Protein AF-0000000077106494 (afdb_homodimer)

Sequence (512 aa):
MQDRIKPLLGVKNFRDFGGYETVCGRRVKTGKLYRTAALNKAQAADLDFLNKLDIGFQVDLRRQSERVEDPNLWGPHEVHTFNDLNAYKASHLEFMDKGNLTGDEAHNFMLAYYKVAPWVEAHVDLYTRWFQRLAETEGAGLINCAAGKDRTGLGCAVTLSLLGVPEKTIFEDYVLTNETINIEEILPLAREKWESRLGLVIEDEALYPFIAVRTEYLQCAWDEIKSKHGSILAYANDVLKVDDQKIERLKSKLLDMQDRIKPLLGVKNFRDFGGYETVCGRRVKTGKLYRTAALNKAQAADLDFLNKLDIGFQVDLRRQSERVEDPNLWGPHEVHTFNDLNAYKASHLEFMDKGNLTGDEAHNFMLAYYKVAPWVEAHVDLYTRWFQRLAETEGAGLINCAAGKDRTGLGCAVTLSLLGVPEKTIFEDYVLTNETINIEEILPLAREKWESRLGLVIEDEALYPFIAVRTEYLQCAWDEIKSKHGSILAYANDVLKVDDQKIERLKSKLLD

Solvent-accessible surface area (backbone atoms only — not comparable to full-atom values): 26774 Å² total; per-residue (Å²): 125,76,86,23,59,50,88,40,85,42,32,45,40,32,28,41,78,34,61,48,59,25,78,84,71,32,31,33,39,69,79,41,36,34,36,18,20,43,34,49,50,52,37,73,70,34,51,57,53,55,68,71,48,62,47,46,32,30,34,44,68,38,51,37,66,52,38,47,74,48,33,47,48,67,72,44,40,27,36,34,42,50,83,45,79,84,65,69,76,60,66,63,57,59,54,60,64,67,57,90,64,42,37,64,55,34,42,51,47,49,38,54,45,30,54,48,48,79,67,36,66,64,49,33,53,47,52,25,50,45,54,52,46,56,55,70,46,89,47,12,39,34,37,20,18,67,70,28,44,68,74,29,34,51,54,52,40,54,51,41,47,72,62,36,33,46,67,69,57,43,52,52,57,52,47,46,47,51,71,50,58,43,56,82,69,43,49,63,55,51,44,52,52,49,23,66,72,65,72,46,91,73,53,66,59,30,45,42,53,76,70,47,71,54,72,65,36,58,46,37,28,52,50,44,42,29,71,76,47,67,30,70,66,45,38,35,32,74,66,35,67,43,46,71,67,51,48,51,46,38,40,65,72,41,38,93,126,76,87,24,59,51,87,41,86,41,32,45,43,33,28,41,78,33,60,49,60,26,77,85,70,34,31,32,39,68,78,40,36,36,36,18,21,42,36,48,50,53,38,73,70,36,50,57,55,55,69,72,46,64,46,46,31,29,35,44,66,37,52,38,66,52,38,48,75,47,33,46,48,68,74,44,42,27,37,33,42,49,82,47,74,88,53,78,71,61,63,63,58,60,55,59,64,67,55,88,64,41,37,66,54,34,41,51,49,48,39,55,44,31,54,47,48,78,68,35,66,65,48,32,52,46,52,24,47,46,55,53,46,57,55,70,45,88,47,11,40,34,39,22,18,68,70,28,43,68,74,28,36,52,54,52,39,52,52,40,47,72,61,37,32,46,66,70,58,43,53,53,58,52,47,46,49,52,71,50,57,44,58,83,68,44,49,62,55,51,44,53,52,48,24,67,73,64,72,47,91,72,53,65,61,30,45,42,53,76,69,48,69,53,72,66,35,58,48,36,28,50,50,45,42,30,71,75,47,66,30,70,65,44,38,35,32,75,68,36,67,45,45,72,68,52,47,52,46,36,42,66,71,40,37,92

pLDDT: mean 90.23, std 11.61, range [37.69, 98.81]

Nearest PDB structures (foldseek):
  8dhi-assembly2_B  TM=7.973E-01  e=4.554E-18  Clostridioides difficile 6050
  8dhj-assembly1_A  TM=8.216E-01  e=2.653E-17  Clostridioides difficile 6050
  8dhi-assembly1_A  TM=8.122E-01  e=4.245E-17  Clostridioides difficile 6050
  2oz5-assembly2_B  TM=8.212E-01  e=4.398E-15  Mycobacterium tuberculosis H37Rv
  1ywf-assembly1_A  TM=7.944E-01  e=4.947E-15  Mycobacterium tuberculosis

Foldseek 3Di:
DPQFDDDFDFWFPWGWPWQFAFPVGWGFDTLAEIFTAAQLRGDPVNQVVVVPRQAAEEEELEEPVLCVVRPHPDTHPYYDFDYDVPHDDPVVLVVPLVDDFALVNLLVVLLVCLLCLLQPPRLLVRLLVQLVCSLVDQGHYYYYYHLRARSVLLSQLLLCVLLRGDNVVSLVSRQCSCVGQVCVVCQVVVQVVSCVVNVDHDDSSRCVPVNHDDSSSNVSNQVSQCVVQVHSQRCCCVRSVQDPVSSVSNNVNGID/DVQFDDDFDFWFPWGWPWQFAFPVGWGFDTLAEIFTAAQLRGDPVNQVVVVPRQAAEEEELEEPVLCVVRPHPDTHPYYDFDYDVPHDDPVVLVVCLVDDFALVNLLVVLLVCLLCLLQPPRLLVSLLVQLVCSLVDQGHYYYYYHLRARSVLLSQLLLCVLLRGDNVVSLVSRQCSCVGQVCVVVQVVVQVVSCVVNVDHDDSSRCVSVNHDDSSSNVSNQVSQCVVQVHSLRCCCVRSVQDPVSSVSNNVNGID

Secondary structure (DSSP, 8-state):
-GGGB---SS--S-EE----B-TTS-BBPTTSEEEES--TT--HHHHHHHHHS-EEEEEE---HHHHHHS--S---SEEE----TTT---HHHHHHTTS---HHHHHHHHHHHHHHGGG-HHHHHHHHHHHHHHHH-SSEEEEE-SSSSHHHHHHHHHHHHHTT--HHHHHHHHHTHHHHTTHHHHHHHHHHHHHHHHTS---HHHHHHHHS--HHHHHHHHHHHHHHHSSHHHHHHHTT---HHHHHHHHHHHB-/-GGGB---SS--S-EE----B-TTS-BBPTTSEEEES--TT--HHHHHHHHHS-EEEEEE---HHHHHHS--S---SEEE----TTS---HHHHHHTTS---HHHHHHHHHHHHHHGGG-HHHHHHHHHHHHHHHH-SSEEEEE-SSSSHHHHHHHHHHHHHTT--HHHHHHHHHTHHHHTTHHHHHHHHHHHHHHHHTS---HHHHHHHHS--HHHHHHHHHHHHHHHSSHHHHHHHTT---HHHHHHHHHHHB-

Organism: Hirschia baltica (strain ATCC 49814 / DSM 5838 / IFAM 1418) (NCBI:txid582402)

Structure (mmCIF, N/CA/C/O backbone):
data_AF-0000000077106494-model_v1
#
loop_
_entity.id
_entity.type
_entity.pdbx_description
1 polymer 'Protein tyrosine/serine phosphatase'
#
loop_
_atom_site.group_PDB
_atom_site.id
_atom_site.type_symbol
_atom_site.label_atom_id
_atom_site.label_alt_id
_atom_site.label_comp_id
_atom_site.label_asym_id
_atom_site.label_entity_id
_atom_site.label_seq_id
_atom_site.pdbx_PDB_ins_code
_atom_site.Cartn_x
_atom_site.Cartn_y
_atom_site.Cartn_z
_atom_site.occupancy
_atom_site.B_iso_or_equiv
_atom_site.auth_seq_id
_atom_site.auth_comp_id
_atom_site.auth_asym_id
_atom_site.auth_atom_id
_atom_site.pdbx_PDB_model_num
ATOM 1 N N . MET A 1 1 ? 11.055 29.453 0.542 1 37.69 1 MET A N 1
ATOM 2 C CA . MET A 1 1 ? 9.797 28.781 0.842 1 37.69 1 MET A CA 1
ATOM 3 C C . MET A 1 1 ? 9.133 28.281 -0.434 1 37.69 1 MET A C 1
ATOM 5 O O . MET A 1 1 ? 8.195 27.469 -0.377 1 37.69 1 MET A O 1
ATOM 9 N N . GLN A 1 2 ? 9.367 28.953 -1.541 1 45.66 2 GLN A N 1
ATOM 10 C CA . GLN A 1 2 ? 8.625 28.969 -2.795 1 45.66 2 GLN A CA 1
ATOM 11 C C . GLN A 1 2 ? 8.711 27.625 -3.51 1 45.66 2 GLN A C 1
ATOM 13 O O . GLN A 1 2 ? 7.734 27.172 -4.113 1 45.66 2 GLN A O 1
ATOM 18 N N . ASP A 1 3 ? 9.938 26.891 -3.258 1 59.41 3 ASP A N 1
ATOM 19 C CA . ASP A 1 3 ? 10.188 25.75 -4.129 1 59.41 3 ASP A CA 1
ATOM 20 C C . ASP A 1 3 ? 9.664 24.453 -3.506 1 59.41 3 ASP A C 1
ATOM 22 O O . ASP A 1 3 ? 10.031 23.359 -3.939 1 59.41 3 ASP A O 1
ATOM 26 N N . ARG A 1 4 ? 8.789 24.781 -2.59 1 74.25 4 ARG A N 1
ATOM 27 C CA . ARG A 1 4 ? 8.375 23.609 -1.835 1 74.25 4 ARG A CA 1
ATOM 28 C C . ARG A 1 4 ? 7.105 23 -2.418 1 74.25 4 ARG A C 1
ATOM 30 O O . ARG A 1 4 ? 6.922 21.781 -2.393 1 74.25 4 ARG A O 1
ATOM 37 N N . ILE A 1 5 ? 6.355 23.953 -2.947 1 71.44 5 ILE A N 1
ATOM 38 C CA . ILE A 1 5 ? 5.078 23.516 -3.51 1 71.44 5 ILE A CA 1
ATOM 39 C C . ILE A 1 5 ? 5.281 23.047 -4.945 1 71.44 5 ILE A C 1
ATOM 41 O O . ILE A 1 5 ? 5.816 23.781 -5.781 1 71.44 5 ILE A O 1
ATOM 45 N N . LYS A 1 6 ? 5.094 21.812 -5.188 1 70.19 6 LYS A N 1
ATOM 46 C CA . LYS A 1 6 ? 5.18 21.25 -6.535 1 70.19 6 LYS A CA 1
ATOM 47 C C . LYS A 1 6 ? 3.795 21.062 -7.145 1 70.19 6 LYS A C 1
ATOM 49 O O . LYS A 1 6 ? 2.939 20.391 -6.562 1 70.19 6 LYS A O 1
ATOM 54 N N . PRO A 1 7 ? 3.607 21.875 -8.086 1 67.81 7 PRO A N 1
ATOM 55 C CA . PRO A 1 7 ? 2.203 21.812 -8.492 1 67.81 7 PRO A CA 1
ATOM 56 C C . PRO A 1 7 ? 1.912 20.609 -9.398 1 67.81 7 PRO A C 1
ATOM 58 O O . PRO A 1 7 ? 2.381 20.562 -10.539 1 67.81 7 PRO A O 1
ATOM 61 N N . LEU A 1 8 ? 1.347 19.688 -8.773 1 81.81 8 LEU A N 1
ATOM 62 C CA . LEU A 1 8 ? 0.761 18.594 -9.539 1 81.81 8 LEU A CA 1
ATOM 63 C C . LEU A 1 8 ? -0.594 19 -10.117 1 81.81 8 LEU A C 1
ATOM 65 O O . LEU A 1 8 ? -1.257 19.891 -9.578 1 81.81 8 LEU A O 1
ATOM 69 N N . LEU A 1 9 ? -0.955 18.484 -11.164 1 84.56 9 LEU A N 1
ATOM 70 C CA . LEU A 1 9 ? -2.164 18.875 -11.883 1 84.56 9 LEU A CA 1
ATOM 71 C C . LEU A 1 9 ? -3.41 18.359 -11.164 1 84.56 9 LEU A C 1
ATOM 73 O O . LEU A 1 9 ? -4.355 19.125 -10.938 1 84.56 9 LEU A O 1
ATOM 77 N N . GLY A 1 10 ? -3.373 17.141 -10.766 1 87.75 10 GLY A N 1
ATOM 78 C CA . GLY A 1 10 ? -4.555 16.531 -10.18 1 87.75 10 GLY A CA 1
ATOM 79 C C . GLY A 1 10 ? -4.422 16.281 -8.688 1 87.75 10 GLY A C 1
ATOM 80 O O . GLY A 1 10 ? -5.375 15.844 -8.039 1 87.75 10 GLY A O 1
ATOM 81 N N . VAL A 1 11 ? -3.314 16.578 -8.133 1 89.44 11 VAL A N 1
ATOM 82 C CA . VAL A 1 11 ? -3.039 16.281 -6.734 1 89.44 11 VAL A CA 1
ATOM 83 C C . VAL A 1 11 ? -2.855 17.594 -5.961 1 89.44 11 VAL A C 1
ATOM 85 O O . VAL A 1 11 ? -2.076 18.453 -6.367 1 89.44 11 VAL A O 1
ATOM 88 N N . LYS A 1 12 ? -3.539 17.656 -4.855 1 87.75 12 LYS A N 1
ATOM 89 C CA . LYS A 1 12 ? -3.502 18.891 -4.078 1 87.75 12 LYS A CA 1
ATOM 90 C C . LYS A 1 12 ? -2.496 18.781 -2.936 1 87.75 12 LYS A C 1
ATOM 92 O O . LYS A 1 12 ? -2.18 17.688 -2.475 1 87.75 12 LYS A O 1
ATOM 97 N N . ASN A 1 13 ? -1.966 19.922 -2.559 1 90.56 13 ASN A N 1
ATOM 98 C CA . ASN A 1 13 ? -1.163 20.125 -1.356 1 90.56 13 ASN A CA 1
ATOM 99 C C . ASN A 1 13 ? 0.076 19.234 -1.354 1 90.56 13 ASN A C 1
ATOM 101 O O . ASN A 1 13 ? 0.477 18.719 -0.308 1 90.56 13 ASN A O 1
ATOM 105 N N . PHE A 1 14 ? 0.558 18.938 -2.539 1 93.94 14 PHE A N 1
ATOM 106 C CA . PHE A 1 14 ? 1.83 18.219 -2.602 1 93.94 14 PHE A CA 1
ATOM 107 C C . PHE A 1 14 ? 2.996 19.172 -2.393 1 93.94 14 PHE A C 1
ATOM 109 O O . PHE A 1 14 ? 3.148 20.156 -3.137 1 93.94 14 PHE A O 1
ATOM 116 N N . ARG A 1 15 ? 3.861 18.844 -1.406 1 93.62 15 ARG A N 1
ATOM 117 C CA . ARG A 1 15 ? 5.016 19.719 -1.242 1 93.62 15 ARG A CA 1
ATOM 118 C C . ARG A 1 15 ? 6.113 19.031 -0.432 1 93.62 15 ARG A C 1
ATOM 120 O O . ARG A 1 15 ? 5.852 18.062 0.274 1 93.62 15 ARG A O 1
ATOM 127 N N . ASP A 1 16 ? 7.301 19.531 -0.672 1 95.75 16 ASP A N 1
ATOM 128 C CA . ASP A 1 16 ? 8.469 19.234 0.149 1 95.75 16 ASP A CA 1
ATOM 129 C C . ASP A 1 16 ? 8.5 20.094 1.405 1 95.75 16 ASP A C 1
ATOM 131 O O . ASP A 1 16 ? 8.586 21.328 1.317 1 95.75 16 ASP A O 1
ATOM 135 N N . PHE A 1 17 ? 8.43 19.438 2.607 1 96.25 17 PHE A N 1
ATOM 136 C CA . PHE A 1 17 ? 8.406 20.266 3.799 1 96.25 17 PHE A CA 1
ATOM 137 C C . PHE A 1 17 ? 9.75 20.219 4.52 1 96.25 17 PHE A C 1
ATOM 139 O O . PHE A 1 17 ? 9.805 20.281 5.75 1 96.25 17 PHE A O 1
ATOM 146 N N . GLY A 1 18 ? 10.781 20.031 3.74 1 96.5 18 GLY A N 1
ATOM 147 C CA . GLY A 1 18 ? 12.156 20.25 4.176 1 96.5 18 GLY A CA 1
ATOM 148 C C . GLY A 1 18 ? 12.625 21.672 3.928 1 96.5 18 GLY A C 1
ATOM 149 O O . GLY A 1 18 ? 11.82 22.578 3.697 1 96.5 18 GLY A O 1
ATOM 150 N N . GLY A 1 19 ? 13.93 21.922 4.176 1 95.81 19 GLY A N 1
ATOM 151 C CA . GLY A 1 19 ? 14.555 23.188 3.842 1 95.81 19 GLY A CA 1
ATOM 152 C C . GLY A 1 19 ? 14.578 24.172 5 1 95.81 19 GLY A C 1
ATOM 153 O O . GLY A 1 19 ? 15.242 25.203 4.93 1 95.81 19 GLY A O 1
ATOM 154 N N . TYR A 1 20 ? 13.891 23.891 6.066 1 96.81 20 TYR A N 1
ATOM 155 C CA . TYR A 1 20 ? 13.797 24.812 7.191 1 96.81 20 TYR A CA 1
ATOM 156 C C . TYR A 1 20 ? 15.055 24.766 8.047 1 96.81 20 TYR A C 1
ATOM 158 O O . TYR A 1 20 ? 15.672 23.719 8.203 1 96.81 20 TYR A O 1
ATOM 166 N N . GLU A 1 21 ? 15.367 25.875 8.594 1 97.44 21 GLU A N 1
ATOM 167 C CA . GLU A 1 21 ? 16.484 25.953 9.539 1 97.44 21 GLU A CA 1
ATOM 168 C C . GLU A 1 21 ? 16.047 25.516 10.93 1 97.44 21 GLU A C 1
ATOM 170 O O . GLU A 1 21 ? 14.953 25.844 11.383 1 97.44 21 GLU A O 1
ATOM 175 N N . THR A 1 22 ? 17 24.812 11.609 1 97.81 22 THR A N 1
ATOM 176 C CA . THR A 1 22 ? 16.75 24.375 12.977 1 97.81 22 THR A CA 1
ATOM 177 C C . THR A 1 22 ? 17.328 25.375 13.977 1 97.81 22 THR A C 1
ATOM 179 O O . THR A 1 22 ? 18.016 26.312 13.594 1 97.81 22 THR A O 1
ATOM 182 N N . VAL A 1 23 ? 17.078 25.125 15.211 1 96.31 23 VAL A N 1
ATOM 183 C CA . VAL A 1 23 ? 17.516 26.016 16.281 1 96.31 23 VAL A CA 1
ATOM 184 C C . VAL A 1 23 ? 19.047 25.938 16.406 1 96.31 23 VAL A C 1
ATOM 186 O O . VAL A 1 23 ? 19.672 26.875 16.875 1 96.31 23 VAL A O 1
ATOM 189 N N . CYS A 1 24 ? 19.625 24.828 15.969 1 95.12 24 CYS A N 1
ATOM 190 C CA . CYS A 1 24 ? 21.078 24.656 16.109 1 95.12 24 CYS A CA 1
ATOM 191 C C . CYS A 1 24 ? 21.797 25.078 14.836 1 95.12 24 CYS A C 1
ATOM 193 O O . CYS A 1 24 ? 22.984 24.797 14.68 1 95.12 24 CYS A O 1
ATOM 195 N N . GLY A 1 25 ? 21.109 25.562 13.898 1 96.31 25 GLY A N 1
ATOM 196 C CA . GLY A 1 25 ? 21.75 26.125 12.719 1 96.31 25 GLY A CA 1
ATOM 197 C C . GLY A 1 25 ? 21.812 25.156 11.555 1 96.31 25 GLY A C 1
ATOM 198 O O . GLY A 1 25 ? 22.172 25.531 10.438 1 96.31 25 GLY A O 1
ATOM 199 N N . ARG A 1 26 ? 21.469 23.953 11.781 1 97.31 26 ARG A N 1
ATOM 200 C CA . ARG A 1 26 ? 21.391 23 10.688 1 97.31 26 ARG A CA 1
ATOM 201 C C . ARG A 1 26 ? 20.109 23.188 9.883 1 97.31 26 ARG A C 1
ATOM 203 O O . ARG A 1 26 ? 19.219 23.938 10.281 1 97.31 26 ARG A O 1
ATOM 210 N N . ARG A 1 27 ? 20.062 22.516 8.734 1 98 27 ARG A N 1
ATOM 211 C CA . ARG A 1 27 ? 18.891 22.656 7.863 1 98 27 ARG A CA 1
ATOM 212 C C . ARG A 1 27 ? 18.281 21.297 7.547 1 98 27 ARG A C 1
ATOM 214 O O . ARG A 1 27 ? 19 20.328 7.266 1 98 27 ARG A O 1
ATOM 221 N N . VAL A 1 28 ? 16.984 21.266 7.582 1 98.12 28 VAL A N 1
ATOM 222 C CA . VAL A 1 28 ? 16.297 20.062 7.152 1 98.12 28 VAL A CA 1
ATOM 223 C C . VAL A 1 28 ? 16.547 19.828 5.664 1 98.12 28 VAL A C 1
ATOM 225 O O . VAL A 1 28 ? 16.312 20.719 4.844 1 98.12 28 VAL A O 1
ATOM 228 N N . LYS A 1 29 ? 16.953 18.641 5.277 1 96.69 29 LYS A N 1
ATOM 229 C CA . LYS A 1 29 ? 17.266 18.344 3.883 1 96.69 29 LYS A CA 1
ATOM 230 C C . LYS A 1 29 ? 16 18.406 3.016 1 96.69 29 LYS A C 1
ATOM 232 O O . LYS A 1 29 ? 14.938 17.953 3.43 1 96.69 29 LYS A O 1
ATOM 237 N N . THR A 1 30 ? 16.188 18.969 1.837 1 95.19 30 THR A N 1
ATOM 238 C CA . THR A 1 30 ? 15.125 18.906 0.843 1 95.19 30 THR A CA 1
ATOM 239 C C . THR A 1 30 ? 15.125 17.562 0.126 1 95.19 30 THR A C 1
ATOM 241 O O . THR A 1 30 ? 16.156 16.891 0.044 1 95.19 30 THR A O 1
ATOM 244 N N . GLY A 1 31 ? 13.93 17.141 -0.302 1 94.75 31 GLY A N 1
ATOM 245 C CA . GLY A 1 31 ? 13.812 15.922 -1.089 1 94.75 31 GLY A CA 1
ATOM 246 C C . GLY A 1 31 ? 13.703 14.672 -0.238 1 94.75 31 GLY A C 1
ATOM 247 O O . GLY A 1 31 ? 13.805 13.555 -0.75 1 94.75 31 GLY A O 1
ATOM 248 N N . LYS A 1 32 ? 13.453 14.844 1.076 1 97.06 32 LYS A N 1
ATOM 249 C CA . LYS A 1 32 ? 13.406 13.68 1.964 1 97.06 32 LYS A CA 1
ATOM 250 C C . LYS A 1 32 ? 12.047 13.57 2.65 1 97.06 32 LYS A C 1
ATOM 252 O O . LYS A 1 32 ? 11.68 12.5 3.145 1 97.06 32 LYS A O 1
ATOM 257 N N . LEU A 1 33 ? 11.367 14.734 2.707 1 97.75 33 LEU A N 1
ATOM 258 C CA . LEU A 1 33 ? 10.086 14.789 3.4 1 97.75 33 LEU A CA 1
ATOM 259 C C . LEU A 1 33 ? 9.008 15.398 2.506 1 97.75 33 LEU A C 1
ATOM 261 O O . LEU A 1 33 ? 9.086 16.578 2.154 1 97.75 33 LEU A O 1
ATOM 265 N N . TYR A 1 34 ? 8.039 14.555 2.166 1 97.25 34 TYR A N 1
ATOM 266 C CA . TYR A 1 34 ? 6.957 15.031 1.313 1 97.25 34 TYR A CA 1
ATOM 267 C C . TYR A 1 34 ? 5.605 14.867 1.999 1 97.25 34 TYR A C 1
ATOM 269 O O . TYR A 1 34 ? 5.406 13.922 2.766 1 97.25 34 TYR A O 1
ATOM 277 N N . ARG A 1 35 ? 4.703 15.766 1.744 1 97.06 35 ARG A N 1
ATOM 278 C CA . ARG A 1 35 ? 3.316 15.703 2.201 1 97.06 35 ARG A CA 1
ATOM 279 C C . ARG A 1 35 ? 2.35 16 1.061 1 97.06 35 ARG A C 1
ATOM 281 O O . ARG A 1 35 ? 2.684 16.75 0.138 1 97.06 35 ARG A O 1
ATOM 288 N N . THR A 1 36 ? 1.145 15.383 1.175 1 96.06 36 THR A N 1
ATOM 289 C CA . THR A 1 36 ? 0.208 15.562 0.071 1 96.06 36 THR A CA 1
ATOM 290 C C . THR A 1 36 ? -1.217 15.242 0.512 1 96.06 36 THR A C 1
ATOM 292 O O . THR A 1 36 ? -1.436 14.773 1.632 1 96.06 36 THR A O 1
ATOM 295 N N . ALA A 1 37 ? -2.158 15.695 -0.262 1 94.44 37 ALA A N 1
ATOM 296 C CA . ALA A 1 37 ? -3.518 15.164 -0.181 1 94.44 37 ALA A CA 1
ATOM 297 C C . ALA A 1 37 ? -3.619 13.812 -0.874 1 94.44 37 ALA A C 1
ATOM 299 O O . ALA A 1 37 ? -2.605 13.227 -1.259 1 94.44 37 ALA A O 1
ATOM 300 N N . ALA A 1 38 ? -4.824 13.297 -0.926 1 94.88 38 ALA A N 1
ATOM 301 C CA . ALA A 1 38 ? -5.051 12.023 -1.598 1 94.88 38 ALA A CA 1
ATOM 302 C C . ALA A 1 38 ? -4.613 12.086 -3.059 1 94.88 38 ALA A C 1
ATOM 304 O O . ALA A 1 38 ? -4.699 13.141 -3.693 1 94.88 38 ALA A O 1
ATOM 305 N N . LEU A 1 39 ? -4.254 10.977 -3.641 1 96.38 39 LEU A N 1
ATOM 306 C CA . LEU A 1 39 ? -3.711 10.906 -4.992 1 96.38 39 LEU A CA 1
ATOM 307 C C . LEU A 1 39 ? -4.734 10.32 -5.961 1 96.38 39 LEU A C 1
ATOM 309 O O . LEU A 1 39 ? -4.371 9.828 -7.031 1 96.38 39 LEU A O 1
ATOM 313 N N . ASN A 1 40 ? -5.941 10.344 -5.602 1 94.5 40 ASN A N 1
ATOM 314 C CA . ASN A 1 40 ? -7.023 9.68 -6.32 1 94.5 40 ASN A CA 1
ATOM 315 C C . ASN A 1 40 ? -7.336 10.375 -7.641 1 94.5 40 ASN A C 1
ATOM 317 O O . ASN A 1 40 ? -8.031 9.82 -8.492 1 94.5 40 ASN A O 1
ATOM 321 N N . LYS A 1 41 ? -6.84 11.578 -7.887 1 93 41 LYS A N 1
ATOM 322 C CA . LYS A 1 41 ? -7.102 12.312 -9.125 1 93 41 LYS A CA 1
ATOM 323 C C . LYS A 1 41 ? -5.809 12.594 -9.875 1 93 41 LYS A C 1
ATOM 325 O O . LYS A 1 41 ? -5.746 13.539 -10.672 1 93 41 LYS A O 1
ATOM 330 N N . ALA A 1 42 ? -4.766 11.898 -9.547 1 93.94 42 ALA A N 1
ATOM 331 C CA . ALA A 1 42 ? -3.482 12.078 -10.219 1 93.94 42 ALA A CA 1
ATOM 332 C C . ALA A 1 42 ? -3.617 11.859 -11.727 1 93.94 42 ALA A C 1
ATOM 334 O O . ALA A 1 42 ? -4.309 10.938 -12.164 1 93.94 42 ALA A O 1
ATOM 335 N N . GLN A 1 43 ? -3.02 12.711 -12.445 1 93.38 43 GLN A N 1
ATOM 336 C CA . GLN A 1 43 ? -2.992 12.609 -13.898 1 93.38 43 GLN A CA 1
ATOM 337 C C . GLN A 1 43 ? -1.664 12.031 -14.383 1 93.38 43 GLN A C 1
ATOM 339 O O . GLN A 1 43 ? -0.733 11.859 -13.594 1 93.38 43 GLN A O 1
ATOM 344 N N . ALA A 1 44 ? -1.599 11.758 -15.688 1 90.88 44 ALA A N 1
ATOM 345 C CA . ALA A 1 44 ? -0.428 11.102 -16.266 1 90.88 44 ALA A CA 1
ATOM 346 C C . ALA A 1 44 ? 0.846 11.883 -15.953 1 90.88 44 ALA A C 1
ATOM 348 O O . ALA A 1 44 ? 1.867 11.297 -15.594 1 90.88 44 ALA A O 1
ATOM 349 N N . ALA A 1 45 ? 0.742 13.172 -16.078 1 90.75 45 ALA A N 1
ATOM 350 C CA . ALA A 1 45 ? 1.906 14.016 -15.828 1 90.75 45 ALA A CA 1
ATOM 351 C C . ALA A 1 45 ? 2.309 13.961 -14.352 1 90.75 45 ALA A C 1
ATOM 353 O O . ALA A 1 45 ? 3.494 14.039 -14.023 1 90.75 45 ALA A O 1
ATOM 354 N N . ASP A 1 46 ? 1.353 13.852 -13.438 1 93.25 46 ASP A N 1
ATOM 355 C CA . ASP A 1 46 ? 1.634 13.727 -12.016 1 93.25 46 ASP A CA 1
ATOM 356 C C . ASP A 1 46 ? 2.365 12.422 -11.711 1 93.25 46 ASP A C 1
ATOM 358 O O . ASP A 1 46 ? 3.336 12.414 -10.953 1 93.25 46 ASP A O 1
ATOM 362 N N . LEU A 1 47 ? 1.886 11.391 -12.352 1 92.56 47 LEU A N 1
ATOM 363 C CA . LEU A 1 47 ? 2.492 10.078 -12.156 1 92.56 47 LEU A CA 1
ATOM 364 C C . LEU A 1 47 ? 3.949 10.086 -12.602 1 92.56 47 LEU A C 1
ATOM 366 O O . LEU A 1 47 ? 4.816 9.547 -11.906 1 92.56 47 LEU A O 1
ATOM 370 N N . ASP A 1 48 ? 4.199 10.68 -13.742 1 89.31 48 ASP A N 1
ATOM 371 C CA . ASP A 1 48 ? 5.562 10.789 -14.258 1 89.31 48 ASP A CA 1
ATOM 372 C C . ASP A 1 48 ? 6.457 11.547 -13.289 1 89.31 48 ASP A C 1
ATOM 374 O O . ASP A 1 48 ? 7.598 11.148 -13.047 1 89.31 48 ASP A O 1
ATOM 378 N N . PHE A 1 49 ? 5.941 12.586 -12.812 1 91.75 49 PHE A N 1
ATOM 379 C CA . PHE A 1 49 ? 6.688 13.406 -11.867 1 91.75 49 PHE A CA 1
ATOM 380 C C . PHE A 1 49 ? 6.977 12.641 -10.586 1 91.75 49 PHE A C 1
ATOM 382 O O . PHE A 1 49 ? 8.117 12.609 -10.117 1 91.75 49 PHE A O 1
ATOM 389 N N . LEU A 1 50 ? 5.977 12.016 -10.047 1 93.62 50 LEU A N 1
ATOM 390 C CA . LEU A 1 50 ? 6.094 11.289 -8.789 1 93.62 50 LEU A CA 1
ATOM 391 C C . LEU A 1 50 ? 7.066 10.125 -8.922 1 93.62 50 LEU A C 1
ATOM 393 O O . LEU A 1 50 ? 7.84 9.844 -8 1 93.62 50 LEU A O 1
ATOM 397 N N . ASN A 1 51 ? 7.074 9.453 -10.016 1 92.62 51 ASN A N 1
ATOM 398 C CA . ASN A 1 51 ? 7.941 8.305 -10.25 1 92.62 51 ASN A CA 1
ATOM 399 C C . ASN A 1 51 ? 9.414 8.711 -10.289 1 92.62 51 ASN A C 1
ATOM 401 O O . ASN A 1 51 ? 10.297 7.867 -10.117 1 92.62 51 ASN A O 1
ATOM 405 N N . LYS A 1 52 ? 9.695 9.938 -10.562 1 91.25 52 LYS A N 1
ATOM 406 C CA . LYS A 1 52 ? 11.07 10.422 -10.648 1 91.25 52 LYS A CA 1
ATOM 407 C C . LYS A 1 52 ? 11.625 10.773 -9.266 1 91.25 52 LYS A C 1
ATOM 409 O O . LYS A 1 52 ? 12.828 10.945 -9.102 1 91.25 52 LYS A O 1
ATOM 414 N N . LEU A 1 53 ? 10.695 10.859 -8.344 1 92.56 53 LEU A N 1
ATOM 415 C CA . LEU A 1 53 ? 11.125 11.164 -6.984 1 92.56 53 LEU A CA 1
ATOM 416 C C . LEU A 1 53 ? 11.609 9.906 -6.27 1 92.56 53 LEU A C 1
ATOM 418 O O . LEU A 1 53 ? 11.102 8.812 -6.52 1 92.56 53 LEU A O 1
ATOM 422 N N . ASP A 1 54 ? 12.523 10.008 -5.453 1 92.25 54 ASP A N 1
ATOM 423 C CA . ASP A 1 54 ? 13.055 8.891 -4.68 1 92.25 54 ASP A CA 1
ATOM 424 C C . ASP A 1 54 ? 12.266 8.688 -3.389 1 92.25 54 ASP A C 1
ATOM 426 O O . ASP A 1 54 ? 12.836 8.688 -2.299 1 92.25 54 ASP A O 1
ATOM 430 N N . ILE A 1 55 ? 11 8.492 -3.541 1 95.75 55 ILE A N 1
ATOM 431 C CA . ILE A 1 55 ? 10.164 8.234 -2.375 1 95.75 55 ILE A CA 1
ATOM 432 C C . ILE A 1 55 ? 10.133 6.738 -2.078 1 95.75 55 ILE A C 1
ATOM 434 O O . ILE A 1 55 ? 9.656 5.945 -2.895 1 95.75 55 ILE A O 1
ATOM 438 N N . GLY A 1 56 ? 10.57 6.383 -0.914 1 95.31 56 GLY A N 1
ATOM 439 C CA . GLY A 1 56 ? 10.711 4.977 -0.559 1 95.31 56 GLY A CA 1
ATOM 440 C C . GLY A 1 56 ? 9.469 4.398 0.09 1 95.31 56 GLY A C 1
ATOM 441 O O . GLY A 1 56 ? 9.219 3.193 0.011 1 95.31 56 GLY A O 1
ATOM 442 N N . PHE A 1 57 ? 8.695 5.258 0.811 1 97.38 57 PHE A N 1
ATOM 443 C CA . PHE A 1 57 ? 7.508 4.75 1.491 1 97.38 57 PHE A CA 1
ATOM 444 C C . PHE A 1 57 ? 6.469 5.852 1.665 1 97.38 57 PHE A C 1
ATOM 446 O O . PHE A 1 57 ? 6.793 7.039 1.572 1 97.38 57 PHE A O 1
ATOM 453 N N . GLN A 1 58 ? 5.27 5.41 1.888 1 98.38 58 GLN A N 1
ATOM 454 C CA . GLN A 1 58 ? 4.137 6.293 2.154 1 98.38 58 GLN A CA 1
ATOM 455 C C . GLN A 1 58 ? 3.371 5.84 3.396 1 98.38 58 GLN A C 1
ATOM 457 O O . GLN A 1 58 ? 3.168 4.645 3.605 1 98.38 58 GLN A O 1
ATOM 462 N N . VAL A 1 59 ? 3.066 6.742 4.219 1 98.56 59 VAL A N 1
ATOM 463 C CA . VAL A 1 59 ? 2.066 6.52 5.258 1 98.56 59 VAL A CA 1
ATOM 464 C C . VAL A 1 59 ? 0.774 7.246 4.895 1 98.56 59 VAL A C 1
ATOM 466 O O . VAL A 1 59 ? 0.75 8.477 4.801 1 98.56 59 VAL A O 1
ATOM 469 N N . ASP A 1 60 ? -0.248 6.484 4.629 1 98.25 60 ASP A N 1
ATOM 470 C CA . ASP A 1 60 ? -1.567 7.012 4.293 1 98.25 60 ASP A CA 1
ATOM 471 C C . ASP A 1 60 ? -2.471 7.059 5.52 1 98.25 60 ASP A C 1
ATOM 473 O O . ASP A 1 60 ? -3.004 6.031 5.945 1 98.25 60 ASP A O 1
ATOM 477 N N . LEU A 1 61 ? -2.746 8.281 6.012 1 97.75 61 LEU A N 1
ATOM 478 C CA . LEU A 1 61 ? -3.443 8.484 7.277 1 97.75 61 LEU A CA 1
ATOM 479 C C . LEU A 1 61 ? -4.953 8.422 7.078 1 97.75 61 LEU A C 1
ATOM 481 O O . LEU A 1 61 ? -5.715 8.57 8.039 1 97.75 61 LEU A O 1
ATOM 485 N N . ARG A 1 62 ? -5.402 8.227 5.906 1 95.62 62 ARG A N 1
ATOM 486 C CA . ARG A 1 62 ? -6.832 8.203 5.625 1 95.62 62 ARG A CA 1
ATOM 487 C C . ARG A 1 62 ? -7.508 7.027 6.328 1 95.62 62 ARG A C 1
ATOM 489 O O . ARG A 1 62 ? -6.891 5.977 6.527 1 95.62 62 ARG A O 1
ATOM 496 N N . ARG A 1 63 ? -8.719 7.32 6.648 1 92.56 63 ARG A N 1
ATOM 497 C CA . ARG A 1 63 ? -9.578 6.219 7.078 1 92.56 63 ARG A CA 1
ATOM 498 C C . ARG A 1 63 ? -9.82 5.234 5.941 1 92.56 63 ARG A C 1
ATOM 500 O O . ARG A 1 63 ? -9.75 5.605 4.766 1 92.56 63 ARG A O 1
ATOM 507 N N . GLN A 1 64 ? -10.117 4.02 6.312 1 92.12 64 GLN A N 1
ATOM 508 C CA . GLN A 1 64 ? -10.398 3.006 5.297 1 92.12 64 GLN A CA 1
ATOM 509 C C . GLN A 1 64 ? -11.539 3.445 4.383 1 92.12 64 GLN A C 1
ATOM 511 O O . GLN A 1 64 ? -11.484 3.236 3.17 1 92.12 64 GLN A O 1
ATOM 516 N N . SER A 1 65 ? -12.594 4.012 4.945 1 89.56 65 SER A N 1
ATOM 517 C CA . SER A 1 65 ? -13.734 4.465 4.152 1 89.56 65 SER A CA 1
ATOM 518 C C . SER A 1 65 ? -13.312 5.504 3.117 1 89.56 65 SER A C 1
ATOM 520 O O . SER A 1 65 ? -13.812 5.5 1.991 1 89.56 65 SER A O 1
ATOM 522 N N . GLU A 1 66 ? -12.414 6.375 3.469 1 91.25 66 GLU A N 1
ATOM 523 C CA . GLU A 1 66 ? -11.898 7.379 2.545 1 91.25 66 GLU A CA 1
ATOM 524 C C . GLU A 1 66 ? -11.109 6.734 1.411 1 91.25 66 GLU A C 1
ATOM 526 O O . GLU A 1 66 ? -11.219 7.152 0.256 1 91.25 66 GLU A O 1
ATOM 531 N N . ARG A 1 67 ? -10.312 5.703 1.746 1 93.88 67 ARG A N 1
ATOM 532 C CA . ARG A 1 67 ? -9.484 5.023 0.751 1 93.88 67 ARG A CA 1
ATOM 533 C C . ARG A 1 67 ? -10.352 4.238 -0.229 1 93.88 67 ARG A C 1
ATOM 535 O O . ARG A 1 67 ? -10.016 4.121 -1.409 1 93.88 67 ARG A O 1
ATOM 542 N N . VAL A 1 68 ? -11.453 3.695 0.268 1 90.62 68 VAL A N 1
ATOM 543 C CA . VAL A 1 68 ? -12.383 2.943 -0.574 1 90.62 68 VAL A CA 1
ATOM 544 C C . VAL A 1 68 ? -13.117 3.896 -1.512 1 90.62 68 VAL A C 1
ATOM 546 O O . VAL A 1 68 ? -13.297 3.596 -2.693 1 90.62 68 VAL A O 1
ATOM 549 N N . GLU A 1 69 ? -13.492 5.043 -0.971 1 88.81 69 GLU A N 1
ATOM 550 C CA . GLU A 1 69 ? -14.242 6.023 -1.753 1 88.81 69 GLU A CA 1
ATOM 551 C C . GLU A 1 69 ? -13.352 6.691 -2.795 1 88.81 69 GLU A C 1
ATOM 553 O O . GLU A 1 69 ? -13.797 6.98 -3.908 1 88.81 69 GLU A O 1
ATOM 558 N N . ASP A 1 70 ? -12.148 6.973 -2.387 1 93.06 70 ASP A N 1
ATOM 559 C CA . ASP A 1 70 ? -11.211 7.699 -3.236 1 93.06 70 ASP A CA 1
ATOM 560 C C . ASP A 1 70 ? -9.875 6.965 -3.336 1 93.06 70 ASP A C 1
ATOM 562 O O . ASP A 1 70 ? -8.859 7.438 -2.82 1 93.06 70 ASP A O 1
ATOM 566 N N . PRO A 1 71 ? -9.867 5.895 -4.09 1 94.81 71 PRO A N 1
ATOM 567 C CA . PRO A 1 71 ? -8.641 5.102 -4.145 1 94.81 71 PRO A CA 1
ATOM 568 C C . PRO A 1 71 ? -7.48 5.855 -4.793 1 94.81 71 PRO A C 1
ATOM 570 O O . PRO A 1 71 ? -7.684 6.59 -5.766 1 94.81 71 PRO A O 1
ATOM 573 N N . ASN A 1 72 ? -6.277 5.695 -4.246 1 95.19 72 ASN A N 1
ATOM 574 C CA . ASN A 1 72 ? -5.078 6.297 -4.824 1 95.19 72 ASN A CA 1
ATOM 575 C C . ASN A 1 72 ? -4.734 5.676 -6.176 1 95.19 72 ASN A C 1
ATOM 577 O O . ASN A 1 72 ? -4.867 4.465 -6.359 1 95.19 72 ASN A O 1
ATOM 581 N N . LEU A 1 73 ? -4.18 6.516 -6.98 1 94.12 73 LEU A N 1
ATOM 582 C CA . LEU A 1 73 ? -3.764 6.039 -8.297 1 94.12 73 LEU A CA 1
ATOM 583 C C . LEU A 1 73 ? -2.254 5.824 -8.336 1 94.12 73 LEU A C 1
ATOM 585 O O . LEU A 1 73 ? -1.725 5.316 -9.328 1 94.12 73 LEU A O 1
ATOM 589 N N . TRP A 1 74 ? -1.636 6.207 -7.301 1 92.88 74 TRP A N 1
ATOM 590 C CA . TRP A 1 74 ? -0.188 6.055 -7.199 1 92.88 74 TRP A CA 1
ATOM 591 C C . TRP A 1 74 ? 0.233 5.789 -5.758 1 92.88 74 TRP A C 1
ATOM 593 O O . TRP A 1 74 ? -0.415 6.258 -4.82 1 92.88 74 TRP A O 1
ATOM 603 N N . GLY A 1 75 ? 1.349 5.129 -5.625 1 93.06 75 GLY A N 1
ATOM 604 C CA . GLY A 1 75 ? 2.1 4.938 -4.395 1 93.06 75 GLY A CA 1
ATOM 605 C C . GLY A 1 75 ? 3.527 4.484 -4.633 1 93.06 75 GLY A C 1
ATOM 606 O O . GLY A 1 75 ? 3.84 3.918 -5.684 1 93.06 75 GLY A O 1
ATOM 607 N N . PRO A 1 76 ? 4.352 4.75 -3.596 1 93.81 76 PRO A N 1
ATOM 608 C CA . PRO A 1 76 ? 5.707 4.207 -3.705 1 93.81 76 PRO A CA 1
ATOM 609 C C . PRO A 1 76 ? 5.758 2.701 -3.455 1 93.81 76 PRO A C 1
ATOM 611 O O . PRO A 1 76 ? 4.719 2.035 -3.451 1 93.81 76 PRO A O 1
ATOM 614 N N . HIS A 1 77 ? 6.988 2.146 -3.342 1 92 77 HIS A N 1
ATOM 615 C CA . HIS A 1 77 ? 7.215 0.708 -3.25 1 92 77 HIS A CA 1
ATOM 616 C C . HIS A 1 77 ? 6.641 0.141 -1.955 1 92 77 HIS A C 1
ATOM 618 O O . HIS A 1 77 ? 6.324 -1.048 -1.881 1 92 77 HIS A O 1
ATOM 624 N N . GLU A 1 78 ? 6.469 1.02 -0.993 1 95.75 78 GLU A N 1
ATOM 625 C CA . GLU A 1 78 ? 5.961 0.603 0.311 1 95.75 78 GLU A CA 1
ATOM 626 C C . GLU A 1 78 ? 4.914 1.583 0.835 1 95.75 78 GLU A C 1
ATOM 628 O O . GLU A 1 78 ? 5.176 2.785 0.928 1 95.75 78 GLU A O 1
ATOM 633 N N . VAL A 1 79 ? 3.701 1.05 1.151 1 97.06 79 VAL A N 1
ATOM 634 C CA . VAL A 1 79 ? 2.625 1.893 1.663 1 97.06 79 VAL A CA 1
ATOM 635 C C . VAL A 1 79 ? 2.098 1.317 2.975 1 97.06 79 VAL A C 1
ATOM 637 O O . VAL A 1 79 ? 1.862 0.111 3.082 1 97.06 79 VAL A O 1
ATOM 640 N N . HIS A 1 80 ? 1.911 2.162 3.941 1 97.44 80 HIS A N 1
ATOM 641 C CA . HIS A 1 80 ? 1.348 1.796 5.234 1 97.44 80 HIS A CA 1
ATOM 642 C C . HIS A 1 80 ? -0.022 2.434 5.441 1 97.44 80 HIS A C 1
ATOM 644 O O . HIS A 1 80 ? -0.188 3.639 5.234 1 97.44 80 HIS A O 1
ATOM 650 N N . THR A 1 81 ? -0.935 1.632 5.852 1 96 81 THR A N 1
ATOM 651 C CA . THR A 1 81 ? -2.297 2.072 6.129 1 96 81 THR A CA 1
ATOM 652 C C . THR A 1 81 ? -2.818 1.44 7.418 1 96 81 THR A C 1
ATOM 654 O O . THR A 1 81 ? -2.113 0.664 8.062 1 96 81 THR A O 1
ATOM 657 N N . PHE A 1 82 ? -4.016 1.855 7.816 1 94 82 PHE A N 1
ATOM 658 C CA . PHE A 1 82 ? -4.73 1.323 8.969 1 94 82 PHE A CA 1
ATOM 659 C C . PHE A 1 82 ? -6.199 1.097 8.641 1 94 82 PHE A C 1
ATOM 661 O O . PHE A 1 82 ? -6.879 2 8.141 1 94 82 PHE A O 1
ATOM 668 N N . ASN A 1 83 ? -6.66 -0.152 8.812 1 90.69 83 ASN A N 1
ATOM 669 C CA . ASN A 1 83 ? -8.047 -0.478 8.5 1 90.69 83 ASN A CA 1
ATOM 670 C C . ASN A 1 83 ? -8.945 -0.357 9.727 1 90.69 83 ASN A C 1
ATOM 672 O O . ASN A 1 83 ? -8.789 -1.108 10.688 1 90.69 83 ASN A O 1
ATOM 676 N N . ASP A 1 84 ? -9.797 0.555 9.656 1 80.25 84 ASP A N 1
ATOM 677 C CA . ASP A 1 84 ? -10.633 0.868 10.812 1 80.25 84 ASP A CA 1
ATOM 678 C C . ASP A 1 84 ? -12.109 0.833 10.445 1 80.25 84 ASP A C 1
ATOM 680 O O . ASP A 1 84 ? -12.891 1.658 10.922 1 80.25 84 ASP A O 1
ATOM 684 N N . LEU A 1 85 ? -12.539 0.1 9.445 1 65.19 85 LEU A N 1
ATOM 685 C CA . LEU A 1 85 ? -13.93 0.122 8.992 1 65.19 85 LEU A CA 1
ATOM 686 C C . LEU A 1 85 ? -14.891 0.129 10.172 1 65.19 85 LEU A C 1
ATOM 688 O O . LEU A 1 85 ? -15.922 0.795 10.133 1 65.19 85 LEU A O 1
ATOM 692 N N . ASN A 1 86 ? -14.773 -0.709 11.133 1 56.88 86 ASN A N 1
ATOM 693 C CA . ASN A 1 86 ? -15.812 -0.756 12.156 1 56.88 86 ASN A CA 1
ATOM 694 C C . ASN A 1 86 ? -15.648 0.371 13.172 1 56.88 86 ASN A C 1
ATOM 696 O O . ASN A 1 86 ? -16.453 0.509 14.086 1 56.88 86 ASN A O 1
ATOM 700 N N . ALA A 1 87 ? -14.641 0.957 13.094 1 55.69 87 ALA A N 1
ATOM 701 C CA . ALA A 1 87 ? -14.469 1.875 14.219 1 55.69 87 ALA A CA 1
ATOM 702 C C . ALA A 1 87 ? -15.359 3.104 14.055 1 55.69 87 ALA A C 1
ATOM 704 O O . ALA A 1 87 ? -16.344 3.268 14.789 1 55.69 87 ALA A O 1
ATOM 705 N N . TYR A 1 88 ? -14.867 4.328 13.594 1 47.38 88 TYR A N 1
ATOM 706 C CA . TYR A 1 88 ? -15.352 5.688 13.789 1 47.38 88 TYR A CA 1
ATOM 707 C C . TYR A 1 88 ? -16 6.227 12.516 1 47.38 88 TYR A C 1
ATOM 709 O O . TYR A 1 88 ? -15.367 6.273 11.461 1 47.38 88 TYR A O 1
ATOM 717 N N . LYS A 1 89 ? -17.312 6.094 12.281 1 53.22 89 LYS A N 1
ATOM 718 C CA . LYS A 1 89 ? -17.828 7.07 11.328 1 53.22 89 LYS A CA 1
ATOM 719 C C . LYS A 1 89 ? -17.125 8.414 11.492 1 53.22 89 LYS A C 1
ATOM 721 O O . LYS A 1 89 ? -16.891 8.867 12.617 1 53.22 89 LYS A O 1
ATOM 726 N N . ALA A 1 90 ? -16.594 9.023 10.398 1 55.22 90 ALA A N 1
ATOM 727 C CA . ALA A 1 90 ? -15.93 10.32 10.453 1 55.22 90 ALA A CA 1
ATOM 728 C C . ALA A 1 90 ? -16.734 11.312 11.297 1 55.22 90 ALA A C 1
ATOM 730 O O . ALA A 1 90 ? -17.875 11.625 10.977 1 55.22 90 ALA A O 1
ATOM 731 N N . SER A 1 91 ? -16.25 11.703 12.461 1 55.97 91 SER A N 1
ATOM 732 C CA . SER A 1 91 ? -16.844 12.586 13.461 1 55.97 91 SER A CA 1
ATOM 733 C C . SER A 1 91 ? -17.422 13.844 12.82 1 55.97 91 SER A C 1
ATOM 735 O O . SER A 1 91 ? -18.484 14.328 13.227 1 55.97 91 SER A O 1
ATOM 737 N N . HIS A 1 92 ? -16.797 14.227 11.641 1 58.69 92 HIS A N 1
ATOM 738 C CA . HIS A 1 92 ? -17.297 15.477 11.062 1 58.69 92 HIS A CA 1
ATOM 739 C C . HIS A 1 92 ? -18.641 15.273 10.367 1 58.69 92 HIS A C 1
ATOM 741 O O . HIS A 1 92 ? -19.5 16.141 10.422 1 58.69 92 HIS A O 1
ATOM 747 N N . LEU A 1 93 ? -18.719 14.094 9.82 1 58.28 93 LEU A N 1
ATOM 748 C CA . LEU A 1 93 ? -19.969 13.828 9.125 1 58.28 93 LEU A CA 1
ATOM 749 C C . LEU A 1 93 ? -21.109 13.641 10.109 1 58.28 93 LEU A C 1
ATOM 751 O O . LEU A 1 93 ? -22.234 14.109 9.867 1 58.28 93 LEU A O 1
ATOM 755 N N . GLU A 1 94 ? -20.688 13.047 11.133 1 60.88 94 GLU A N 1
ATOM 756 C CA . GLU A 1 94 ? -21.688 12.891 12.18 1 60.88 94 GLU A CA 1
ATOM 757 C C . GLU A 1 94 ? -22.078 14.234 12.781 1 60.88 94 GLU A C 1
ATOM 759 O O . GLU A 1 94 ? -23.25 14.469 13.086 1 60.88 94 GLU A O 1
ATOM 764 N N . PHE A 1 95 ? -21.141 15.016 12.789 1 63.38 95 PHE A N 1
ATOM 765 C CA . PHE A 1 95 ? -21.391 16.359 13.312 1 63.38 95 PHE A CA 1
ATOM 766 C C . PHE A 1 95 ? -22.219 17.188 12.336 1 63.38 95 PHE A C 1
ATOM 768 O O . PHE A 1 95 ? -23.141 17.891 12.734 1 63.38 95 PHE A O 1
ATOM 775 N N . MET A 1 96 ? -21.969 17 11.141 1 62.06 96 MET A N 1
ATOM 776 C CA . MET A 1 96 ? -22.656 17.797 10.133 1 62.06 96 MET A CA 1
ATOM 777 C C . MET A 1 96 ? -24.094 17.312 9.945 1 62.06 96 MET A C 1
ATOM 779 O O . MET A 1 96 ? -24.969 18.078 9.547 1 62.06 96 MET A O 1
ATOM 783 N N . ASP A 1 97 ? -24.203 16.016 10.297 1 60.81 97 ASP A N 1
ATOM 784 C CA . ASP A 1 97 ? -25.547 15.438 10.156 1 60.81 97 ASP A CA 1
ATOM 785 C C . ASP A 1 97 ? -26.531 16.078 11.125 1 60.81 97 ASP A C 1
ATOM 787 O O . ASP A 1 97 ? -27.734 15.938 10.977 1 60.81 97 ASP A O 1
ATOM 791 N N . LYS A 1 98 ? -26.078 16.703 12.133 1 58.97 98 LYS A N 1
ATOM 792 C CA . LYS A 1 98 ? -26.984 17.281 13.117 1 58.97 98 LYS A CA 1
ATOM 793 C C . LYS A 1 98 ? -27.703 18.5 12.555 1 58.97 98 LYS A C 1
ATOM 795 O O . LYS A 1 98 ? -28.688 18.969 13.133 1 58.97 98 LYS A O 1
ATOM 800 N N . GLY A 1 99 ? -27.453 18.922 11.484 1 62.84 99 GLY A N 1
ATOM 801 C CA . GLY A 1 99 ? -28.188 20.031 10.891 1 62.84 99 GLY A CA 1
ATOM 802 C C . GLY A 1 99 ? -27.844 21.359 11.523 1 62.84 99 GLY A C 1
ATOM 803 O O . GLY A 1 99 ? -27.266 21.422 12.609 1 62.84 99 GLY A O 1
ATOM 804 N N . ASN A 1 100 ? -27.828 22.562 10.773 1 65.38 100 ASN A N 1
ATOM 805 C CA . ASN A 1 100 ? -27.734 23.969 11.148 1 65.38 100 ASN A CA 1
ATOM 806 C C . ASN A 1 100 ? -26.375 24.297 11.766 1 65.38 100 ASN A C 1
ATOM 808 O O . ASN A 1 100 ? -26.297 24.875 12.852 1 65.38 100 ASN A O 1
ATOM 812 N N . LEU A 1 101 ? -25.438 23.828 11.125 1 74.12 101 LEU A N 1
ATOM 813 C CA . LEU A 1 101 ? -24.094 24.078 11.641 1 74.12 101 LEU A CA 1
ATOM 814 C C . LEU A 1 101 ? -23.656 25.5 11.344 1 74.12 101 LEU A C 1
ATOM 816 O O . LEU A 1 101 ? -23.766 25.969 10.211 1 74.12 101 LEU A O 1
ATOM 820 N N . THR A 1 102 ? -23.375 26.281 12.461 1 83 102 THR A N 1
ATOM 821 C CA . THR A 1 102 ? -22.797 27.609 12.328 1 83 102 THR A CA 1
ATOM 822 C C . THR A 1 102 ? -21.281 27.547 12.195 1 83 102 THR A C 1
ATOM 824 O O . THR A 1 102 ? -20.672 26.5 12.445 1 83 102 THR A O 1
ATOM 827 N N . GLY A 1 103 ? -20.734 28.625 11.742 1 86.44 103 GLY A N 1
ATOM 828 C CA . GLY A 1 103 ? -19.297 28.719 11.664 1 86.44 103 GLY A CA 1
ATOM 829 C C . GLY A 1 103 ? -18.609 28.469 12.992 1 86.44 103 GLY A C 1
ATOM 830 O O . GLY A 1 103 ? -17.578 27.781 13.039 1 86.44 103 GLY A O 1
ATOM 831 N N . ASP A 1 104 ? -19.203 28.969 14.023 1 88.94 104 ASP A N 1
ATOM 832 C CA . ASP A 1 104 ? -18.641 28.797 15.359 1 88.94 104 ASP A CA 1
ATOM 833 C C . ASP A 1 104 ? -18.688 27.344 15.805 1 88.94 104 ASP A C 1
ATOM 835 O O . ASP A 1 104 ? -17.734 26.844 16.422 1 88.94 104 ASP A O 1
ATOM 839 N N . GLU A 1 105 ? -19.734 26.734 15.5 1 86.31 105 GLU A N 1
ATOM 840 C CA . GLU A 1 105 ? -19.859 25.312 15.852 1 86.31 105 GLU A CA 1
ATOM 841 C C . GLU A 1 105 ? -18.844 24.469 15.109 1 86.31 105 GLU A C 1
ATOM 843 O O . GLU A 1 105 ? -18.25 23.547 15.68 1 86.31 105 GLU A O 1
ATOM 848 N N . ALA A 1 106 ? -18.719 24.828 13.883 1 88.75 106 ALA A N 1
ATOM 849 C CA . ALA A 1 106 ? -17.734 24.109 13.07 1 88.75 106 ALA A CA 1
ATOM 850 C C . ALA A 1 106 ? -16.312 24.344 13.609 1 88.75 106 ALA A C 1
ATOM 852 O O . ALA A 1 106 ? -15.523 23.406 13.703 1 88.75 106 ALA A O 1
ATOM 853 N N . HIS A 1 107 ? -16.047 25.531 13.93 1 91.94 107 HIS A N 1
ATOM 854 C CA . HIS A 1 107 ? -14.758 25.891 14.508 1 91.94 107 HIS A CA 1
ATOM 855 C C . HIS A 1 107 ? -14.508 25.125 15.805 1 91.94 107 HIS A C 1
ATOM 857 O O . HIS A 1 107 ? -13.43 24.578 16.016 1 91.94 107 HIS A O 1
ATOM 863 N N . ASN A 1 108 ? -15.469 25.078 16.656 1 91.88 108 ASN A N 1
ATOM 864 C CA . ASN A 1 108 ? -15.352 24.375 17.922 1 91.88 108 ASN A CA 1
ATOM 865 C C . ASN A 1 108 ? -15.172 22.875 17.719 1 91.88 108 ASN A C 1
ATOM 867 O O . ASN A 1 108 ? -14.453 22.219 18.484 1 91.88 108 ASN A O 1
ATOM 871 N N . PHE A 1 109 ? -15.836 22.453 16.781 1 90 109 PHE A N 1
ATOM 872 C CA . PHE A 1 109 ? -15.672 21.047 16.438 1 90 109 PHE A CA 1
ATOM 873 C C . PHE A 1 109 ? -14.227 20.75 16.062 1 90 109 PHE A C 1
ATOM 875 O O . PHE A 1 109 ? -13.648 19.766 16.516 1 90 109 PHE A O 1
ATOM 882 N N . MET A 1 110 ? -13.719 21.562 15.242 1 94.12 110 MET A N 1
ATOM 883 C CA . MET A 1 110 ? -12.336 21.359 14.805 1 94.12 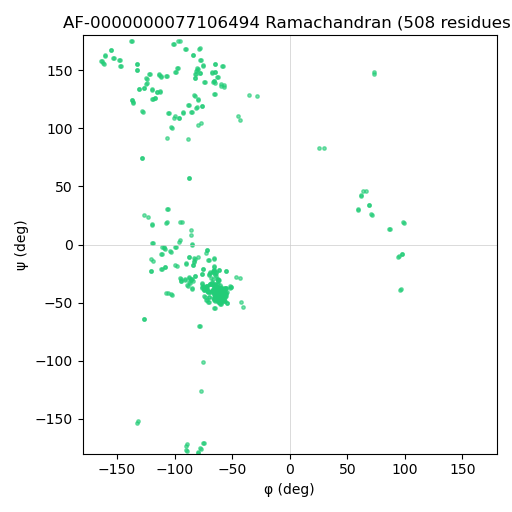110 MET A CA 1
ATOM 884 C C . MET A 1 110 ? -11.375 21.438 15.992 1 94.12 110 MET A C 1
ATOM 886 O O . MET A 1 110 ? -10.445 20.625 16.094 1 94.12 110 MET A O 1
ATOM 890 N N . LEU A 1 111 ? -11.578 22.375 16.875 1 95.31 111 LEU A N 1
ATOM 891 C CA . LEU A 1 111 ? -10.75 22.484 18.062 1 95.31 111 LEU A CA 1
ATOM 892 C C . LEU A 1 111 ? -10.82 21.188 18.875 1 95.31 111 LEU A C 1
ATOM 894 O O . LEU A 1 111 ? -9.797 20.688 19.344 1 95.31 111 LEU A O 1
ATOM 898 N N . ALA A 1 112 ? -11.992 20.688 19.062 1 93.44 112 ALA A N 1
ATOM 899 C CA . ALA A 1 112 ? -12.188 19.453 19.812 1 93.44 112 ALA A CA 1
ATOM 900 C C . ALA A 1 112 ? -11.492 18.281 19.141 1 93.44 112 ALA A C 1
ATOM 902 O O . ALA A 1 112 ? -10.906 17.422 19.812 1 93.44 112 ALA A O 1
ATOM 903 N N . TYR A 1 113 ? -11.586 18.266 17.906 1 93.31 113 TYR A N 1
ATOM 904 C CA . TYR A 1 113 ? -10.93 17.219 17.141 1 93.31 113 TYR A CA 1
ATOM 905 C C . TYR A 1 113 ? -9.422 17.234 17.359 1 93.31 113 TYR A C 1
ATOM 907 O O . TYR A 1 113 ? -8.812 16.203 17.641 1 93.31 113 TYR A O 1
ATOM 915 N N . TYR A 1 114 ? -8.828 18.391 17.219 1 96.88 114 TYR A N 1
ATOM 916 C CA . TYR A 1 114 ? -7.375 18.516 17.344 1 96.88 114 TYR A CA 1
ATOM 917 C C . TYR A 1 114 ? -6.91 18.172 18.75 1 96.88 114 TYR A C 1
ATOM 919 O O . TYR A 1 114 ? -5.77 17.75 18.938 1 96.88 114 TYR A O 1
ATOM 927 N N . LYS A 1 115 ? -7.777 18.297 19.688 1 96.12 115 LYS A N 1
ATOM 928 C CA . LYS A 1 115 ? -7.453 17.938 21.078 1 96.12 115 LYS A CA 1
ATOM 929 C C . LYS A 1 115 ? -7.305 16.438 21.234 1 96.12 115 LYS A C 1
ATOM 931 O O . LYS A 1 115 ? -6.539 15.969 22.078 1 96.12 115 LYS A O 1
ATOM 936 N N . VAL A 1 116 ? -7.945 15.664 20.406 1 95.94 116 VAL A N 1
ATOM 937 C CA . VAL A 1 116 ? -7.98 14.219 20.609 1 95.94 116 VAL A CA 1
ATOM 938 C C . VAL A 1 116 ? -7.172 13.523 19.516 1 95.94 116 VAL A C 1
ATOM 940 O O . VAL A 1 116 ? -6.668 12.414 19.719 1 95.94 116 VAL A O 1
ATOM 943 N N . ALA A 1 117 ? -6.941 14.148 18.406 1 96.31 117 ALA A N 1
ATOM 944 C CA . ALA A 1 117 ? -6.363 13.57 17.203 1 96.31 117 ALA A CA 1
ATOM 945 C C . ALA A 1 117 ? -5.016 12.914 17.484 1 96.31 117 ALA A C 1
ATOM 947 O O . ALA A 1 117 ? -4.727 11.82 17 1 96.31 117 ALA A O 1
ATOM 948 N N . PRO A 1 118 ? -4.18 13.492 18.359 1 97.88 118 PRO A N 1
ATOM 949 C CA . PRO A 1 118 ? -2.852 12.922 18.594 1 97.88 118 PRO A CA 1
ATOM 950 C C . PRO A 1 118 ? -2.91 11.539 19.25 1 97.88 118 PRO A C 1
ATOM 952 O O . PRO A 1 118 ? -1.908 10.82 19.266 1 97.88 118 PRO A O 1
ATOM 955 N N . TRP A 1 119 ? -4.09 11.156 19.734 1 97.19 119 TRP A N 1
ATOM 956 C CA . TRP A 1 119 ? -4.148 9.914 20.5 1 97.19 119 TRP A CA 1
ATOM 957 C C . TRP A 1 119 ? -5.082 8.906 19.828 1 97.19 119 TRP A C 1
ATOM 959 O O . TRP A 1 119 ? -5.258 7.793 20.328 1 97.19 119 TRP A O 1
ATOM 969 N N . VAL A 1 120 ? -5.633 9.289 18.719 1 94.62 120 VAL A N 1
ATOM 970 C CA . VAL A 1 120 ? -6.453 8.336 17.984 1 94.62 120 VAL A CA 1
ATOM 971 C C . VAL A 1 120 ? -5.609 7.125 17.594 1 94.62 120 VAL A C 1
ATOM 973 O O . VAL A 1 120 ? -4.488 7.273 17.109 1 94.62 120 VAL A O 1
ATOM 976 N N . GLU A 1 121 ? -6.105 5.922 17.734 1 94.62 121 GLU A N 1
ATOM 977 C CA . GLU A 1 121 ? -5.348 4.688 17.562 1 94.62 121 GLU A CA 1
ATOM 978 C C . GLU A 1 121 ? -4.719 4.617 16.172 1 94.62 121 GLU A C 1
ATOM 980 O O . GLU A 1 121 ? -3.527 4.332 16.031 1 94.62 121 GLU A O 1
ATOM 985 N N . ALA A 1 122 ? -5.504 4.902 15.188 1 94.56 122 ALA A N 1
ATOM 986 C CA . ALA A 1 122 ? -5.016 4.848 13.812 1 94.56 122 ALA A CA 1
ATOM 987 C C . ALA A 1 122 ? -3.891 5.855 13.594 1 94.56 122 ALA A C 1
ATOM 989 O O . ALA A 1 122 ? -2.914 5.562 12.898 1 94.56 122 ALA A O 1
ATOM 990 N N . HIS A 1 123 ? -4.043 7.051 14.195 1 96.88 123 HIS A N 1
ATOM 991 C CA . HIS A 1 123 ? -3.016 8.078 14.055 1 96.88 123 HIS A CA 1
ATOM 992 C C . HIS A 1 123 ? -1.718 7.652 14.734 1 96.88 123 HIS A C 1
ATOM 994 O O . HIS A 1 123 ? -0.644 7.727 14.133 1 96.88 123 HIS A O 1
ATOM 1000 N N . VAL A 1 124 ? -1.876 7.16 15.938 1 97.88 124 VAL A N 1
ATOM 1001 C CA . VAL A 1 124 ? -0.706 6.754 16.703 1 97.88 124 VAL A CA 1
ATOM 1002 C C . VAL A 1 124 ? 0.037 5.641 15.977 1 97.88 124 VAL A C 1
ATOM 1004 O O . VAL A 1 124 ? 1.26 5.695 15.828 1 97.88 124 VAL A O 1
ATOM 1007 N N . ASP A 1 125 ? -0.706 4.703 15.484 1 97.31 125 ASP A N 1
ATOM 1008 C CA . ASP A 1 125 ? -0.1 3.586 14.773 1 97.31 125 ASP A CA 1
ATOM 1009 C C . ASP A 1 125 ? 0.654 4.066 13.531 1 97.31 125 ASP A C 1
ATOM 1011 O O . ASP A 1 125 ? 1.821 3.725 13.344 1 97.31 125 ASP A O 1
ATOM 1015 N N . LEU A 1 126 ? 0.056 4.879 12.789 1 98.31 126 LEU A N 1
ATOM 1016 C CA . LEU A 1 126 ? 0.62 5.289 11.508 1 98.31 126 LEU A CA 1
ATOM 1017 C C . LEU A 1 126 ? 1.749 6.297 11.703 1 98.31 126 LEU A C 1
ATOM 1019 O O . LEU A 1 126 ? 2.73 6.293 10.961 1 98.31 126 LEU A O 1
ATOM 1023 N N . TYR A 1 127 ? 1.618 7.203 12.703 1 98.69 127 TYR A N 1
ATOM 1024 C CA . TYR A 1 127 ? 2.738 8.078 13.016 1 98.69 127 TYR A CA 1
ATOM 1025 C C . TYR A 1 127 ? 3.939 7.281 13.508 1 98.69 127 TYR A C 1
ATOM 1027 O O . TYR A 1 127 ? 5.082 7.605 13.18 1 98.69 127 TYR A O 1
ATOM 1035 N N . THR A 1 128 ? 3.645 6.27 14.312 1 98.5 128 THR A N 1
ATOM 1036 C CA . THR A 1 128 ? 4.723 5.402 14.781 1 98.5 128 THR A CA 1
ATOM 1037 C C . THR A 1 128 ? 5.445 4.762 13.594 1 98.5 128 THR A C 1
ATOM 1039 O O . THR A 1 128 ? 6.68 4.77 13.539 1 98.5 128 THR A O 1
ATOM 1042 N N . ARG A 1 129 ? 4.734 4.293 12.648 1 97.75 129 ARG A N 1
ATOM 1043 C CA . ARG A 1 129 ? 5.316 3.699 11.445 1 97.75 129 ARG A CA 1
ATOM 1044 C C . ARG A 1 129 ? 6.074 4.742 10.633 1 97.75 129 ARG A C 1
ATOM 1046 O O . ARG A 1 129 ? 7.113 4.441 10.039 1 97.75 129 ARG A O 1
ATOM 1053 N N . TRP A 1 130 ? 5.539 5.926 10.57 1 98.5 130 TRP A N 1
ATOM 1054 C CA . TRP A 1 130 ? 6.176 7.035 9.867 1 98.5 130 TRP A CA 1
ATOM 1055 C C . TRP A 1 130 ? 7.598 7.254 10.383 1 98.5 130 TRP A C 1
ATOM 1057 O O . TRP A 1 130 ? 8.555 7.246 9.602 1 98.5 130 TRP A O 1
ATOM 1067 N N . PHE A 1 131 ? 7.703 7.328 11.625 1 98.69 131 PHE A N 1
ATOM 1068 C CA . PHE A 1 131 ? 9.008 7.633 12.195 1 98.69 131 PHE A CA 1
ATOM 1069 C C . PHE A 1 131 ? 9.93 6.422 12.125 1 98.69 131 PHE A C 1
ATOM 1071 O O . PHE A 1 131 ? 11.133 6.562 11.914 1 98.69 131 PHE A O 1
ATOM 1078 N N . GLN A 1 132 ? 9.344 5.254 12.305 1 97.38 132 GLN A N 1
ATOM 1079 C CA . GLN A 1 132 ? 10.133 4.035 12.172 1 97.38 132 GLN A CA 1
ATOM 1080 C C . GLN A 1 132 ? 10.727 3.914 10.773 1 97.38 132 GLN A C 1
ATOM 1082 O O . GLN A 1 132 ? 11.93 3.691 10.617 1 97.38 132 GLN A O 1
ATOM 1087 N N . ARG A 1 133 ? 9.945 4.109 9.82 1 97 133 ARG A N 1
ATOM 1088 C CA . ARG A 1 133 ? 10.391 3.939 8.438 1 97 133 ARG A CA 1
ATOM 1089 C C . ARG A 1 133 ? 11.328 5.066 8.023 1 97 133 ARG A C 1
ATOM 1091 O O . ARG A 1 133 ? 12.281 4.84 7.273 1 97 133 ARG A O 1
ATOM 1098 N N . LEU A 1 134 ? 11.031 6.25 8.477 1 97.38 134 LEU A N 1
ATOM 1099 C CA . LEU A 1 134 ? 11.922 7.363 8.18 1 97.38 134 LEU A CA 1
ATOM 1100 C C . LEU A 1 134 ? 13.336 7.07 8.68 1 97.38 134 LEU A C 1
ATOM 1102 O O . LEU A 1 134 ? 14.32 7.441 8.031 1 97.38 134 LEU A O 1
ATOM 1106 N N . ALA A 1 135 ? 13.406 6.441 9.789 1 96.31 135 ALA A N 1
ATOM 1107 C CA . ALA A 1 135 ? 14.703 6.156 10.398 1 96.31 135 ALA A CA 1
ATOM 1108 C C . ALA A 1 135 ? 15.422 5.02 9.672 1 96.31 135 ALA A C 1
ATOM 1110 O O . ALA A 1 135 ? 16.641 4.914 9.727 1 96.31 135 ALA A O 1
ATOM 1111 N N . GLU A 1 136 ? 14.664 4.23 8.969 1 93 136 GLU A N 1
ATOM 1112 C CA . GLU A 1 136 ? 15.234 2.986 8.445 1 93 136 GLU A CA 1
ATOM 1113 C C . GLU A 1 136 ? 15.422 3.057 6.934 1 93 136 GLU A C 1
ATOM 1115 O O . GLU A 1 136 ? 16.172 2.266 6.363 1 93 136 GLU A O 1
ATOM 1120 N N . THR A 1 137 ? 14.758 3.93 6.293 1 90.38 137 THR A N 1
ATOM 1121 C CA . THR A 1 137 ? 14.781 3.953 4.836 1 90.38 137 THR A CA 1
ATOM 1122 C C . THR A 1 137 ? 15.766 5.004 4.328 1 90.38 137 THR A C 1
ATOM 1124 O O . THR A 1 137 ? 15.891 6.082 4.914 1 90.38 137 THR A O 1
ATOM 1127 N N . GLU A 1 138 ? 16.359 4.723 3.174 1 88.25 138 GLU A N 1
ATOM 1128 C CA . GLU A 1 138 ? 17.266 5.684 2.566 1 88.25 138 GLU A CA 1
ATOM 1129 C C . GLU A 1 138 ? 16.516 6.711 1.724 1 88.25 138 GLU A C 1
ATOM 1131 O O . GLU A 1 138 ? 16.938 7.867 1.634 1 88.25 138 GLU A O 1
ATOM 1136 N N . GLY A 1 139 ? 15.469 6.359 1.19 1 92.12 139 GLY A N 1
ATOM 1137 C CA . GLY A 1 139 ? 14.68 7.258 0.361 1 92.12 139 GLY A CA 1
ATOM 1138 C C . GLY A 1 139 ? 13.82 8.211 1.167 1 92.12 139 GLY A C 1
ATOM 1139 O O . GLY A 1 139 ? 13.961 8.297 2.389 1 92.12 139 GLY A O 1
ATOM 1140 N N . ALA A 1 140 ? 13.062 9.031 0.481 1 97.12 140 ALA A N 1
ATOM 1141 C CA . ALA A 1 140 ? 12.18 10.016 1.099 1 97.12 140 ALA A CA 1
ATOM 1142 C C . ALA A 1 140 ? 10.906 9.359 1.615 1 97.12 140 ALA A C 1
ATOM 1144 O O . ALA A 1 140 ? 10.602 8.219 1.262 1 97.12 140 ALA A O 1
ATOM 1145 N N . GLY A 1 141 ? 10.297 10.031 2.531 1 98.06 141 GLY A N 1
ATOM 1146 C CA . GLY A 1 141 ? 8.984 9.625 3.014 1 98.06 141 GLY A CA 1
ATOM 1147 C C . GLY A 1 141 ? 7.863 10.523 2.523 1 98.06 141 GLY A C 1
ATOM 1148 O O . GLY A 1 141 ? 8.047 11.734 2.383 1 98.06 141 GLY A O 1
ATOM 1149 N N . LEU A 1 142 ? 6.723 9.891 2.281 1 98.38 142 LEU A N 1
ATOM 1150 C CA . LEU A 1 142 ? 5.508 10.602 1.901 1 98.38 142 LEU A CA 1
ATOM 1151 C C . LEU A 1 142 ? 4.398 10.375 2.924 1 98.38 142 LEU A C 1
ATOM 1153 O O . LEU A 1 142 ? 4.094 9.227 3.266 1 98.38 142 LEU A O 1
ATOM 1157 N N . ILE A 1 143 ? 3.85 11.453 3.453 1 98.69 143 ILE A N 1
ATOM 1158 C CA . ILE A 1 143 ? 2.744 11.359 4.398 1 98.69 143 ILE A CA 1
ATOM 1159 C C . ILE A 1 143 ? 1.521 12.086 3.84 1 98.69 143 ILE A C 1
ATOM 1161 O O . ILE A 1 143 ? 1.644 13.164 3.262 1 98.69 143 ILE A O 1
ATOM 1165 N N . ASN A 1 144 ? 0.385 11.398 3.934 1 98.06 144 ASN A N 1
ATOM 1166 C CA . ASN A 1 144 ? -0.805 12.031 3.373 1 98.06 144 ASN A CA 1
ATOM 1167 C C . ASN A 1 144 ? -2.061 11.656 4.152 1 98.06 144 ASN A C 1
ATOM 1169 O O . ASN A 1 144 ? -2.059 10.68 4.906 1 98.06 144 ASN A O 1
ATOM 1173 N N . CYS A 1 145 ? -3.039 12.43 4.039 1 96.5 145 CYS A N 1
ATOM 1174 C CA . CYS A 1 145 ? -4.418 12.078 4.352 1 96.5 145 CYS A CA 1
ATOM 1175 C C . CYS A 1 145 ? -5.359 12.5 3.23 1 96.5 145 CYS A C 1
ATOM 1177 O O . CYS A 1 145 ? -4.969 12.516 2.061 1 96.5 145 CYS A O 1
ATOM 1179 N N . ALA A 1 146 ? -6.594 12.773 3.541 1 92.31 146 ALA A N 1
ATOM 1180 C CA . ALA A 1 146 ? -7.539 13.062 2.467 1 92.31 146 ALA A CA 1
ATOM 1181 C C . ALA A 1 146 ? -7.25 14.422 1.833 1 92.31 146 ALA A C 1
ATOM 1183 O O . ALA A 1 146 ? -7.105 14.523 0.613 1 92.31 146 ALA A O 1
ATOM 1184 N N . ALA A 1 147 ? -7.098 15.438 2.658 1 90.69 147 ALA A N 1
ATOM 1185 C CA . ALA A 1 147 ? -6.879 16.797 2.152 1 90.69 147 ALA A CA 1
ATOM 1186 C C . ALA A 1 147 ? -5.441 17.25 2.4 1 90.69 147 ALA A C 1
ATOM 1188 O O . ALA A 1 147 ? -5.051 18.344 1.999 1 90.69 147 ALA A O 1
ATOM 1189 N N . GLY A 1 148 ? -4.66 16.438 3.074 1 94.5 148 GLY A N 1
ATOM 1190 C CA . GLY A 1 148 ? -3.277 16.766 3.367 1 94.5 148 GLY A CA 1
ATOM 1191 C C . GLY A 1 148 ? -3.139 17.906 4.363 1 94.5 148 GLY A C 1
ATOM 1192 O O . GLY A 1 148 ? -2.205 18.703 4.277 1 94.5 148 GLY A O 1
ATOM 1193 N N . LYS A 1 149 ? -4.051 17.984 5.305 1 94.88 149 LYS A N 1
ATOM 1194 C CA . LYS A 1 149 ? -4.039 19.188 6.137 1 94.88 149 LYS A CA 1
ATOM 1195 C C . LYS A 1 149 ? -3.992 18.828 7.617 1 94.88 149 LYS A C 1
ATOM 1197 O O . LYS A 1 149 ? -2.93 18.875 8.242 1 94.88 149 LYS A O 1
ATOM 1202 N N . ASP A 1 150 ? -5.062 18.141 8.141 1 95.44 150 ASP A N 1
ATOM 1203 C CA . ASP A 1 150 ? -5.203 17.984 9.586 1 95.44 150 ASP A CA 1
ATOM 1204 C C . ASP A 1 150 ? -4.285 16.875 10.109 1 95.44 150 ASP A C 1
ATOM 1206 O O . ASP A 1 150 ? -3.348 17.156 10.859 1 95.44 150 ASP A O 1
ATOM 1210 N N . ARG A 1 151 ? -4.688 15.664 9.727 1 97.56 151 ARG A N 1
ATOM 1211 C CA . ARG A 1 151 ? -3.887 14.547 10.211 1 97.56 151 ARG A CA 1
ATOM 1212 C C . ARG A 1 151 ? -2.455 14.633 9.695 1 97.56 151 ARG A C 1
ATOM 1214 O O . ARG A 1 151 ? -1.504 14.414 10.445 1 97.56 151 ARG A O 1
ATOM 1221 N N . THR A 1 152 ? -2.334 15.031 8.43 1 98.19 152 THR A N 1
ATOM 1222 C CA . THR A 1 152 ? -1.028 15.211 7.809 1 98.19 152 THR A CA 1
ATOM 1223 C C . THR A 1 152 ? -0.265 16.359 8.477 1 98.19 152 THR A C 1
ATOM 1225 O O . THR A 1 152 ? 0.917 16.203 8.797 1 98.19 152 THR A O 1
ATOM 1228 N N . GLY A 1 153 ? -0.958 17.453 8.68 1 98.06 153 GLY A N 1
ATOM 1229 C CA . GLY A 1 153 ? -0.328 18.609 9.312 1 98.06 153 GLY A CA 1
ATOM 1230 C C . GLY A 1 153 ? 0.236 18.297 10.688 1 98.06 153 GLY A C 1
ATOM 1231 O O . GLY A 1 153 ? 1.334 18.734 11.031 1 98.06 153 GLY A O 1
ATOM 1232 N N . LEU A 1 154 ? -0.511 17.547 11.453 1 98.44 154 LEU A N 1
ATOM 1233 C CA . LEU A 1 154 ? -0.059 17.141 12.781 1 98.44 154 LEU A CA 1
ATOM 1234 C C . LEU A 1 154 ? 1.219 16.312 12.688 1 98.44 154 LEU A C 1
ATOM 1236 O O . LEU A 1 154 ? 2.188 16.562 13.406 1 98.44 154 LEU A O 1
ATOM 1240 N N . GLY A 1 155 ? 1.238 15.344 11.781 1 98.69 155 GLY A N 1
ATOM 1241 C CA . GLY A 1 155 ? 2.42 14.516 11.602 1 98.69 155 GLY A CA 1
ATOM 1242 C C . GLY A 1 155 ? 3.643 15.305 11.172 1 98.69 155 GLY A C 1
ATOM 1243 O O . GLY A 1 155 ? 4.742 15.078 11.68 1 98.69 155 GLY A O 1
ATOM 1244 N N . CYS A 1 156 ? 3.441 16.203 10.266 1 98.62 156 CYS A N 1
ATOM 1245 C CA . CYS A 1 156 ? 4.535 17.031 9.773 1 98.62 156 CYS A CA 1
ATOM 1246 C C . CYS A 1 156 ? 5.066 17.938 10.883 1 98.62 156 CYS A C 1
ATOM 1248 O O . CYS A 1 156 ? 6.281 18.125 11.008 1 98.62 156 CYS A O 1
ATOM 1250 N N . ALA A 1 157 ? 4.148 18.5 11.648 1 98.75 157 ALA A N 1
ATOM 1251 C CA . ALA A 1 157 ? 4.543 19.375 12.742 1 98.75 157 ALA A CA 1
ATOM 1252 C C . ALA A 1 157 ? 5.395 18.641 13.766 1 98.75 157 ALA A C 1
ATOM 1254 O O . ALA A 1 157 ? 6.434 19.141 14.203 1 98.75 157 ALA A O 1
ATOM 1255 N N . VAL A 1 158 ? 4.965 17.438 14.109 1 98.81 158 VAL A N 1
ATOM 1256 C CA . VAL A 1 158 ? 5.727 16.641 15.07 1 98.81 158 VAL A CA 1
ATOM 1257 C C . VAL A 1 158 ? 7.098 16.312 14.484 1 98.81 158 VAL A C 1
ATOM 1259 O O . VAL A 1 158 ? 8.109 16.375 15.188 1 98.81 158 VAL A O 1
ATOM 1262 N N . THR A 1 159 ? 7.152 16.016 13.242 1 98.81 159 THR A N 1
ATOM 1263 C CA . THR A 1 159 ? 8.398 15.68 12.57 1 98.81 159 THR A CA 1
ATOM 1264 C C . THR A 1 159 ? 9.383 16.844 12.648 1 98.81 159 THR A C 1
ATOM 1266 O O . THR A 1 159 ? 10.531 16.672 13.07 1 98.81 159 THR A O 1
ATOM 1269 N N . LEU A 1 160 ? 8.914 18.016 12.266 1 98.69 160 LEU A N 1
ATOM 1270 C CA . LEU A 1 160 ? 9.766 19.203 12.273 1 98.69 160 LEU A CA 1
ATOM 1271 C C . LEU A 1 160 ? 10.227 19.531 13.688 1 98.69 160 LEU A C 1
ATOM 1273 O O . LEU A 1 160 ? 11.367 19.953 13.891 1 98.69 160 LEU A O 1
ATOM 1277 N N . SER A 1 161 ? 9.328 19.344 14.617 1 98.69 161 SER A N 1
ATOM 1278 C CA . SER A 1 161 ? 9.68 19.594 16.016 1 98.69 161 SER A CA 1
ATOM 1279 C C . SER A 1 161 ? 10.82 18.688 16.469 1 98.69 161 SER A C 1
ATOM 1281 O O . SER A 1 161 ? 11.773 19.156 17.094 1 98.69 161 SER A O 1
ATOM 1283 N N . LEU A 1 162 ? 10.758 17.453 16.141 1 98.38 162 LEU A N 1
ATOM 1284 C CA . LEU A 1 162 ? 11.766 16.484 16.562 1 98.38 162 LEU A CA 1
ATOM 1285 C C . LEU A 1 162 ? 13.109 16.781 15.906 1 98.38 162 LEU A C 1
ATOM 1287 O O . LEU A 1 162 ? 14.164 16.438 16.453 1 98.38 162 LEU A O 1
ATOM 1291 N N . LEU A 1 163 ? 13.055 17.453 14.797 1 98.38 163 LEU A N 1
ATOM 1292 C CA . LEU A 1 163 ? 14.281 17.797 14.086 1 98.38 163 LEU A CA 1
ATOM 1293 C C . LEU A 1 163 ? 14.859 19.109 14.594 1 98.38 163 LEU A C 1
ATOM 1295 O O . LEU A 1 163 ? 15.953 19.516 14.188 1 98.38 163 LEU A O 1
ATOM 1299 N N . GLY A 1 164 ? 14.078 19.828 15.406 1 98.31 164 GLY A N 1
ATOM 1300 C CA . GLY A 1 164 ? 14.578 21.031 16.047 1 98.31 164 GLY A CA 1
ATOM 1301 C C . GLY A 1 164 ? 14.18 22.297 15.328 1 98.31 164 GLY A C 1
ATOM 1302 O O . GLY A 1 164 ? 14.812 23.344 15.5 1 98.31 164 GLY A O 1
ATOM 1303 N N . VAL A 1 165 ? 13.203 22.234 14.539 1 98.56 165 VAL A N 1
ATOM 1304 C CA . VAL A 1 165 ? 12.703 23.422 13.859 1 98.56 165 VAL A CA 1
ATOM 1305 C C . VAL A 1 165 ? 11.93 24.297 14.844 1 98.56 165 VAL A C 1
ATOM 1307 O O . VAL A 1 165 ? 11.141 23.797 15.648 1 98.56 165 VAL A O 1
ATOM 1310 N N . PRO A 1 166 ? 12.102 25.578 14.758 1 98.56 166 PRO A N 1
ATOM 1311 C CA . PRO A 1 166 ? 11.391 26.469 15.68 1 98.56 166 PRO A CA 1
ATOM 1312 C C . PRO A 1 166 ? 9.875 26.375 15.531 1 98.56 166 PRO A C 1
ATOM 1314 O O . PRO A 1 166 ? 9.367 26.266 14.414 1 98.56 166 PRO A O 1
ATOM 1317 N N . GLU A 1 167 ? 9.211 26.484 16.641 1 98.06 167 GLU A N 1
ATOM 1318 C CA . GLU A 1 167 ? 7.758 26.359 16.672 1 98.06 167 GLU A CA 1
ATOM 1319 C C . GLU A 1 167 ? 7.094 27.344 15.719 1 98.06 167 GLU A C 1
ATOM 1321 O O . GLU A 1 167 ? 6.145 26.984 15.016 1 98.06 167 GLU A O 1
ATOM 1326 N N . LYS A 1 168 ? 7.602 28.547 15.703 1 97.94 168 LYS A N 1
ATOM 1327 C CA . LYS A 1 168 ? 7.039 29.547 14.812 1 97.94 168 LYS A CA 1
ATOM 1328 C C . LYS A 1 168 ? 7.059 29.078 13.359 1 97.94 168 LYS A C 1
ATOM 1330 O O . LYS A 1 168 ? 6.07 29.234 12.641 1 97.94 168 LYS A O 1
ATOM 1335 N N . THR A 1 169 ? 8.156 28.516 12.938 1 98 169 THR A N 1
ATOM 1336 C CA . THR A 1 169 ? 8.32 28 11.578 1 98 169 THR A CA 1
ATOM 1337 C C . THR A 1 169 ? 7.379 26.828 11.32 1 98 169 THR A C 1
ATOM 1339 O O . THR A 1 169 ? 6.82 26.703 10.227 1 98 169 THR A O 1
ATOM 1342 N N . ILE A 1 170 ? 7.188 26.016 12.297 1 98.38 170 ILE A N 1
ATOM 1343 C CA . ILE A 1 170 ? 6.305 24.859 12.195 1 98.38 170 ILE A CA 1
ATOM 1344 C C . ILE A 1 170 ? 4.875 25.328 11.922 1 98.38 170 ILE A C 1
ATOM 1346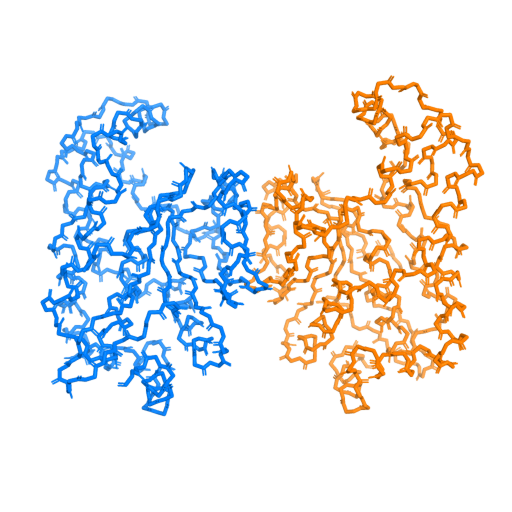 O O . ILE A 1 170 ? 4.195 24.797 11.047 1 98.38 170 ILE A O 1
ATOM 1350 N N . PHE A 1 171 ? 4.469 26.328 12.656 1 98.25 171 PHE A N 1
ATOM 1351 C CA . PHE A 1 171 ? 3.113 26.844 12.5 1 98.25 171 PHE A CA 1
ATOM 1352 C C . PHE A 1 171 ? 2.949 27.547 11.164 1 98.25 171 PHE A C 1
ATOM 1354 O O . PHE A 1 171 ? 1.886 27.469 10.539 1 98.25 171 PHE A O 1
ATOM 1361 N N . GLU A 1 172 ? 3.998 28.188 10.711 1 96.44 172 GLU A N 1
ATOM 1362 C CA . GLU A 1 172 ? 3.977 28.797 9.383 1 96.44 172 GLU A CA 1
ATOM 1363 C C . GLU A 1 172 ? 3.838 27.734 8.289 1 96.44 172 GLU A C 1
ATOM 1365 O O . GLU A 1 172 ? 3.094 27.922 7.328 1 96.44 172 GLU A O 1
ATOM 1370 N N . ASP A 1 173 ? 4.57 26.656 8.461 1 96.12 173 ASP A N 1
ATOM 1371 C CA . ASP A 1 173 ? 4.445 25.562 7.504 1 96.12 173 ASP A CA 1
ATOM 1372 C C . ASP A 1 173 ? 3.021 25.016 7.488 1 96.12 173 ASP A C 1
ATOM 1374 O O . ASP A 1 173 ? 2.477 24.703 6.426 1 96.12 173 ASP A O 1
ATOM 1378 N N . TYR A 1 174 ? 2.471 24.859 8.656 1 97 174 TYR A N 1
ATOM 1379 C CA . TYR A 1 174 ? 1.129 24.312 8.805 1 97 174 TYR A CA 1
ATOM 1380 C C . TYR A 1 174 ? 0.106 25.156 8.062 1 97 174 TYR A C 1
ATOM 1382 O O . TYR A 1 174 ? -0.708 24.641 7.297 1 97 174 TYR A O 1
ATOM 1390 N N . VAL A 1 175 ? 0.212 26.391 8.188 1 95.06 175 VAL A N 1
ATOM 1391 C CA . VAL A 1 175 ? -0.827 27.25 7.633 1 95.06 175 VAL A CA 1
ATOM 1392 C C . VAL A 1 175 ? -0.562 27.484 6.145 1 95.06 175 VAL A C 1
ATOM 1394 O O . VAL A 1 175 ? -1.425 28 5.426 1 95.06 175 VAL A O 1
ATOM 1397 N N . LEU A 1 176 ? 0.608 27.125 5.637 1 91.75 176 LEU A N 1
ATOM 1398 C CA . LEU A 1 176 ? 0.891 27.172 4.207 1 91.75 176 LEU A CA 1
ATOM 1399 C C . LEU A 1 176 ? -0.129 26.359 3.426 1 91.75 176 LEU A C 1
ATOM 1401 O O . LEU A 1 176 ? -0.306 26.562 2.223 1 91.75 176 LEU A O 1
ATOM 1405 N N . THR A 1 177 ? -0.76 25.406 4.121 1 91.5 177 THR A N 1
ATOM 1406 C CA . THR A 1 177 ? -1.822 24.594 3.525 1 91.5 177 THR A CA 1
ATOM 1407 C C . THR A 1 177 ? -2.877 25.484 2.879 1 91.5 177 THR A C 1
ATOM 1409 O O . THR A 1 177 ? -3.416 25.156 1.82 1 91.5 177 THR A O 1
ATOM 1412 N N . ASN A 1 178 ? -3.191 26.578 3.438 1 89.44 178 ASN A N 1
ATOM 1413 C CA . ASN A 1 178 ? -4.219 27.484 2.93 1 89.44 178 ASN A CA 1
ATOM 1414 C C . ASN A 1 178 ? -3.838 28.062 1.568 1 89.44 178 ASN A C 1
ATOM 1416 O O . ASN A 1 178 ? -4.707 28.375 0.758 1 89.44 178 ASN A O 1
ATOM 1420 N N . GLU A 1 179 ? -2.607 28.141 1.324 1 83.62 179 GLU A N 1
ATOM 1421 C CA . GLU A 1 179 ? -2.129 28.656 0.043 1 83.62 179 GLU A CA 1
ATOM 1422 C C . GLU A 1 179 ? -2.152 27.562 -1.026 1 83.62 179 GLU A C 1
ATOM 1424 O O . GLU A 1 179 ? -2.316 27.859 -2.213 1 83.62 179 GLU A O 1
ATOM 1429 N N . THR A 1 180 ? -2.031 26.359 -0.605 1 82.56 180 THR A N 1
ATOM 1430 C CA . THR A 1 180 ? -1.906 25.25 -1.543 1 82.56 180 THR A CA 1
ATOM 1431 C C . THR A 1 180 ? -3.279 24.781 -2.002 1 82.56 180 THR A C 1
ATOM 1433 O O . THR A 1 180 ? -3.422 24.25 -3.104 1 82.56 180 THR A O 1
ATOM 1436 N N . ILE A 1 181 ? -4.328 24.719 -1.273 1 77.75 181 ILE A N 1
ATOM 1437 C CA . ILE A 1 181 ? -5.633 24.141 -1.569 1 77.75 181 ILE A CA 1
ATOM 1438 C C . ILE A 1 181 ? -6.5 25.172 -2.297 1 77.75 181 ILE A C 1
ATOM 1440 O O . ILE A 1 181 ? -7.461 24.812 -2.98 1 77.75 181 ILE A O 1
ATOM 1444 N N . ASN A 1 182 ? -6.129 26.203 -2.686 1 77.5 182 ASN A N 1
ATOM 1445 C CA . ASN A 1 182 ? -6.984 27.234 -3.277 1 77.5 182 ASN A CA 1
ATOM 1446 C C . ASN A 1 182 ? -8.398 27.172 -2.713 1 77.5 182 ASN A C 1
ATOM 1448 O O . ASN A 1 182 ? -9.312 26.672 -3.369 1 77.5 182 ASN A O 1
ATOM 1452 N N . ILE A 1 183 ? -8.734 27.688 -1.648 1 80.62 183 ILE A N 1
ATOM 1453 C CA . ILE A 1 183 ? -9.961 27.594 -0.865 1 80.62 183 ILE A CA 1
ATOM 1454 C C . ILE A 1 183 ? -11.141 28.094 -1.691 1 80.62 183 ILE A C 1
ATOM 1456 O O . ILE A 1 183 ? -12.227 27.516 -1.659 1 80.62 183 ILE A O 1
ATOM 1460 N N . GLU A 1 184 ? -10.938 29.078 -2.447 1 79.06 184 GLU A N 1
ATOM 1461 C CA . GLU A 1 184 ? -11.992 29.688 -3.258 1 79.06 184 GLU A CA 1
ATOM 1462 C C . GLU A 1 184 ? -12.539 28.688 -4.277 1 79.06 184 GLU A C 1
ATOM 1464 O O . GLU A 1 184 ? -13.734 28.688 -4.578 1 79.06 184 GLU A O 1
ATOM 1469 N N . GLU A 1 185 ? -11.695 27.859 -4.672 1 79 185 GLU A N 1
ATOM 1470 C CA . GLU A 1 185 ? -12.094 26.875 -5.676 1 79 185 GLU A CA 1
ATOM 1471 C C . GLU A 1 185 ? -12.766 25.672 -5.027 1 79 185 GLU A C 1
ATOM 1473 O O . GLU A 1 185 ? -13.664 25.062 -5.613 1 79 185 GLU A O 1
ATOM 1478 N N . ILE A 1 186 ? -12.398 25.344 -3.863 1 80.62 186 ILE A N 1
ATOM 1479 C CA . ILE A 1 186 ? -12.82 24.109 -3.229 1 80.62 186 ILE A CA 1
ATOM 1480 C C . ILE A 1 186 ? -14.148 24.312 -2.506 1 80.62 186 ILE A C 1
ATOM 1482 O O . ILE A 1 186 ? -14.977 23.406 -2.441 1 80.62 186 ILE A O 1
ATOM 1486 N N . LEU A 1 187 ? -14.375 25.5 -2.072 1 83.94 187 LEU A N 1
ATOM 1487 C CA . LEU A 1 187 ? -15.516 25.781 -1.209 1 83.94 187 LEU A CA 1
ATOM 1488 C C . LEU A 1 187 ? -16.828 25.438 -1.916 1 83.94 187 LEU A C 1
ATOM 1490 O O . LEU A 1 187 ? -17.672 24.719 -1.366 1 83.94 187 LEU A O 1
ATOM 1494 N N . PRO A 1 188 ? -17.016 25.875 -3.152 1 84.19 188 PRO A N 1
ATOM 1495 C CA . PRO A 1 188 ? -18.281 25.562 -3.83 1 84.19 188 PRO A CA 1
ATOM 1496 C C . PRO A 1 188 ? -18.453 24.062 -4.078 1 84.19 188 PRO A C 1
ATOM 1498 O O . PRO A 1 188 ? -19.562 23.531 -3.99 1 84.19 188 PRO A O 1
ATOM 1501 N N . LEU A 1 189 ? -17.406 23.406 -4.332 1 80.31 189 LEU A N 1
ATOM 1502 C CA . LEU A 1 189 ? -17.438 21.969 -4.586 1 80.31 189 LEU A CA 1
ATOM 1503 C C . LEU A 1 189 ? -17.766 21.203 -3.311 1 80.31 189 LEU A C 1
ATOM 1505 O O . LEU A 1 189 ? -18.562 20.25 -3.338 1 80.31 189 LEU A O 1
ATOM 1509 N N . ALA A 1 190 ? -17.125 21.609 -2.332 1 81.44 190 ALA A N 1
ATOM 1510 C CA . ALA A 1 190 ? -17.391 20.984 -1.038 1 81.44 190 ALA A CA 1
ATOM 1511 C C . ALA A 1 190 ? -18.828 21.203 -0.602 1 81.44 190 ALA A C 1
ATOM 1513 O O . ALA A 1 190 ? -19.484 20.297 -0.08 1 81.44 190 ALA A O 1
ATOM 1514 N N . ARG A 1 191 ? -19.25 22.359 -0.813 1 84.56 191 ARG A N 1
ATOM 1515 C CA . ARG A 1 191 ? -20.641 22.688 -0.482 1 84.56 191 ARG A CA 1
ATOM 1516 C C . ARG A 1 191 ? -21.609 21.766 -1.22 1 84.56 191 ARG A C 1
ATOM 1518 O O . ARG A 1 191 ? -22.516 21.203 -0.613 1 84.56 191 ARG A O 1
ATOM 1525 N N . GLU A 1 192 ? -21.422 21.625 -2.441 1 83.94 192 GLU A N 1
ATOM 1526 C CA . GLU A 1 192 ? -22.281 20.797 -3.268 1 83.94 192 GLU A CA 1
ATOM 1527 C C . GLU A 1 192 ? -22.266 19.344 -2.783 1 83.94 192 GLU A C 1
ATOM 1529 O O . GLU A 1 192 ? -23.312 18.703 -2.695 1 83.94 192 GLU A O 1
ATOM 1534 N N . LYS A 1 193 ? -21.141 18.875 -2.477 1 76.81 193 LYS A N 1
ATOM 1535 C CA . LYS A 1 193 ? -20.984 17.5 -2.029 1 76.81 193 LYS A CA 1
ATOM 1536 C C . LYS A 1 193 ? -21.688 17.281 -0.693 1 76.81 193 LYS A C 1
ATOM 1538 O O . LYS A 1 193 ? -22.391 16.281 -0.521 1 76.81 193 LYS A O 1
ATOM 1543 N N . TRP A 1 194 ? -21.438 18.125 0.158 1 77.62 194 TRP A N 1
ATOM 1544 C CA . TRP A 1 194 ? -22 17.969 1.496 1 77.62 194 TRP A CA 1
ATOM 1545 C C . TRP A 1 194 ? -23.516 18.172 1.485 1 77.62 194 TRP A C 1
ATOM 1547 O O . TRP A 1 194 ? -24.25 17.453 2.174 1 77.62 194 TRP A O 1
ATOM 1557 N N . GLU A 1 195 ? -23.859 19.141 0.738 1 80.69 195 GLU A N 1
ATOM 1558 C CA . GLU A 1 195 ? -25.297 19.391 0.63 1 80.69 195 GLU A CA 1
ATOM 1559 C C . GLU A 1 195 ? -26.016 18.188 0.014 1 80.69 195 GLU A C 1
ATOM 1561 O O . GLU A 1 195 ? -27.109 17.812 0.448 1 80.69 195 GLU A O 1
ATOM 1566 N N . SER A 1 196 ? -25.453 17.672 -0.965 1 79.19 196 SER A N 1
ATO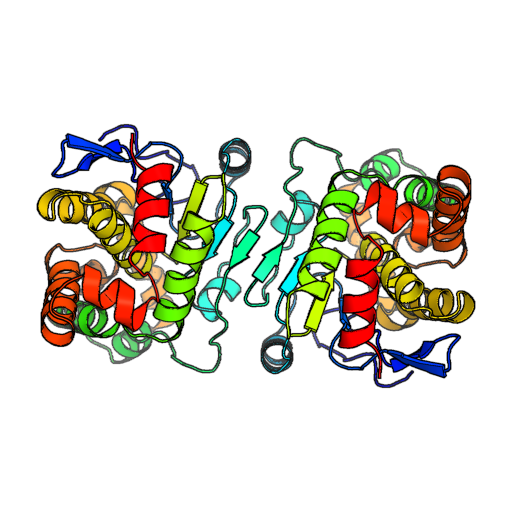M 1567 C CA . SER A 1 196 ? -26.016 16.484 -1.603 1 79.19 196 SER A CA 1
ATOM 1568 C C . SER A 1 196 ? -26.062 15.297 -0.642 1 79.19 196 SER A C 1
ATOM 1570 O O . SER A 1 196 ? -27.031 14.555 -0.607 1 79.19 196 SER A O 1
ATOM 1572 N N . ARG A 1 197 ? -25.062 15.18 0.092 1 73.38 197 ARG A N 1
ATOM 1573 C CA . ARG A 1 197 ? -24.938 14.047 1.007 1 73.38 197 ARG A CA 1
ATOM 1574 C C . ARG A 1 197 ? -25.859 14.203 2.205 1 73.38 197 ARG A C 1
ATOM 1576 O O . ARG A 1 197 ? -26.438 13.227 2.684 1 73.38 197 ARG A O 1
ATOM 1583 N N . LEU A 1 198 ? -25.969 15.375 2.666 1 74.75 198 LEU A N 1
ATOM 1584 C CA . LEU A 1 198 ? -26.672 15.602 3.92 1 74.75 198 LEU A CA 1
ATOM 1585 C C . LEU A 1 198 ? -28.109 16.047 3.658 1 74.75 198 LEU A C 1
ATOM 1587 O O . LEU A 1 198 ? -28.953 16 4.559 1 74.75 198 LEU A O 1
ATOM 1591 N N . GLY A 1 199 ? -28.359 16.5 2.49 1 75.38 199 GLY A N 1
ATOM 1592 C CA . GLY A 1 199 ? -29.688 16.984 2.162 1 75.38 199 GLY A CA 1
ATOM 1593 C C . GLY A 1 199 ? -30.031 18.312 2.832 1 75.38 199 GLY A C 1
ATOM 1594 O O . GLY A 1 199 ? -31.172 18.547 3.232 1 75.38 199 GLY A O 1
ATOM 1595 N N . LEU A 1 200 ? -29 19.078 3.146 1 76.5 200 LEU A N 1
ATOM 1596 C CA . LEU A 1 200 ? -29.188 20.359 3.803 1 76.5 200 LEU A CA 1
ATOM 1597 C C . LEU A 1 200 ? -28.375 21.453 3.125 1 76.5 200 LEU A C 1
ATOM 1599 O O . LEU A 1 200 ? -27.422 21.156 2.398 1 76.5 200 LEU A O 1
ATOM 1603 N N . VAL A 1 201 ? -28.906 22.719 3.34 1 77.88 201 VAL A N 1
ATOM 1604 C CA . VAL A 1 201 ? -28.141 23.859 2.854 1 77.88 201 VAL A CA 1
ATOM 1605 C C . VAL A 1 201 ? -27.062 24.234 3.869 1 77.88 201 VAL A C 1
ATOM 1607 O O . VAL A 1 201 ? -27.328 24.344 5.066 1 77.88 201 VAL A O 1
ATOM 1610 N N . ILE A 1 202 ? -25.859 24.344 3.387 1 79.81 202 ILE A N 1
ATOM 1611 C CA . ILE A 1 202 ? -24.75 24.672 4.27 1 79.81 202 ILE A CA 1
ATOM 1612 C C . ILE A 1 202 ? -24.141 26.016 3.852 1 79.81 202 ILE A C 1
ATOM 1614 O O . ILE A 1 202 ? -23.828 26.219 2.678 1 79.81 202 ILE A O 1
ATOM 1618 N N . GLU A 1 203 ? -24.062 26.906 4.816 1 83.25 203 GLU A N 1
ATOM 1619 C CA . GLU A 1 203 ? -23.438 28.203 4.555 1 83.25 203 GLU A CA 1
ATOM 1620 C C . GLU A 1 203 ? -21.922 28.062 4.492 1 83.25 203 GLU A C 1
ATOM 1622 O O . GLU A 1 203 ? -21.328 27.219 5.176 1 83.25 203 GLU A O 1
ATOM 1627 N N . ASP A 1 204 ? -21.312 28.969 3.768 1 84.81 204 ASP A N 1
ATOM 1628 C CA . ASP A 1 204 ? -19.859 28.953 3.604 1 84.81 204 ASP A CA 1
ATOM 1629 C C . ASP A 1 204 ? -19.156 29.094 4.949 1 84.81 204 ASP A C 1
ATOM 1631 O O . ASP A 1 204 ? -18.094 28.484 5.168 1 84.81 204 ASP A O 1
ATOM 1635 N N . GLU A 1 205 ? -19.734 29.828 5.754 1 85.12 205 GLU A N 1
ATOM 1636 C CA . GLU A 1 205 ? -19.125 30.062 7.059 1 85.12 205 GLU A CA 1
ATOM 1637 C C . GLU A 1 205 ? -19.016 28.781 7.867 1 85.12 205 GLU A C 1
ATOM 1639 O O . GLU A 1 205 ? -18.094 28.609 8.664 1 85.12 205 GLU A O 1
ATOM 1644 N N . ALA A 1 206 ? -19.922 27.938 7.594 1 85.88 206 ALA A N 1
ATOM 1645 C CA . ALA A 1 206 ? -19.953 26.656 8.312 1 85.88 206 ALA A CA 1
ATOM 1646 C C . ALA A 1 206 ? -19.016 25.641 7.664 1 85.88 206 ALA A C 1
ATOM 1648 O O . ALA A 1 206 ? -18.594 24.672 8.305 1 85.88 206 ALA A O 1
ATOM 1649 N N . LEU A 1 207 ? -18.672 25.922 6.477 1 86.5 207 LEU A N 1
ATOM 1650 C CA . LEU A 1 207 ? -17.844 24.984 5.727 1 86.5 207 LEU A CA 1
ATOM 1651 C C . LEU A 1 207 ? -16.375 25.344 5.836 1 86.5 207 LEU A C 1
ATOM 1653 O O . LEU A 1 207 ? -15.508 24.469 5.816 1 86.5 207 LEU A O 1
ATOM 1657 N N . TYR A 1 208 ? -16.125 26.578 6.004 1 87.94 208 TYR A N 1
ATOM 1658 C CA . TYR A 1 208 ? -14.773 27.109 5.941 1 87.94 208 TYR A CA 1
ATOM 1659 C C . TYR A 1 208 ? -13.875 26.453 6.98 1 87.94 208 TYR A C 1
ATOM 1661 O O . TYR A 1 208 ? -12.75 26.062 6.672 1 87.94 208 TYR A O 1
ATOM 1669 N N . PRO A 1 209 ? -14.352 26.266 8.211 1 88.56 209 PRO A N 1
ATOM 1670 C CA . PRO A 1 209 ? -13.484 25.656 9.227 1 88.56 209 PRO A CA 1
ATOM 1671 C C . PRO A 1 209 ? -13.039 24.25 8.859 1 88.56 209 PRO A C 1
ATOM 1673 O O . PRO A 1 209 ? -11.984 23.797 9.305 1 88.56 209 PRO A O 1
ATOM 1676 N N . PHE A 1 210 ? -13.773 23.625 8.008 1 88.25 210 PHE A N 1
ATOM 1677 C CA . PHE A 1 210 ? -13.445 22.266 7.629 1 88.25 210 PHE A CA 1
ATOM 1678 C C . PHE A 1 210 ? -12.516 22.234 6.422 1 88.25 210 PHE A C 1
ATOM 1680 O O . PHE A 1 210 ? -11.898 21.203 6.129 1 88.25 210 PHE A O 1
ATOM 1687 N N . ILE A 1 211 ? -12.438 23.297 5.785 1 89 211 ILE A N 1
ATOM 1688 C CA . ILE A 1 211 ? -11.68 23.344 4.539 1 89 211 ILE A CA 1
ATOM 1689 C C . ILE A 1 211 ? -10.32 24 4.777 1 89 211 ILE A C 1
ATOM 1691 O O . ILE A 1 211 ? -9.297 23.516 4.289 1 89 211 ILE A O 1
ATOM 1695 N N . ALA A 1 212 ? -10.344 25.047 5.5 1 91.19 212 ALA A N 1
ATOM 1696 C CA . ALA A 1 212 ? -9.109 25.781 5.785 1 91.19 212 ALA A CA 1
ATOM 1697 C C . ALA A 1 212 ? -8.445 25.266 7.055 1 91.19 212 ALA A C 1
ATOM 1699 O O . ALA A 1 212 ? -9.023 24.453 7.785 1 91.19 212 ALA A O 1
ATOM 1700 N N . VAL A 1 213 ? -7.223 25.703 7.234 1 94.25 213 VAL A N 1
ATOM 1701 C CA . VAL A 1 213 ? -6.566 25.453 8.516 1 94.25 213 VAL A CA 1
ATOM 1702 C C . VAL A 1 213 ? -6.348 26.781 9.25 1 94.25 213 VAL A C 1
ATOM 1704 O O . VAL A 1 213 ? -6.203 27.828 8.617 1 94.25 213 VAL A O 1
ATOM 1707 N N . ARG A 1 214 ? -6.422 26.688 10.516 1 95.44 214 ARG A N 1
ATOM 1708 C CA . ARG A 1 214 ? -6.168 27.828 11.398 1 95.44 214 ARG A CA 1
ATOM 1709 C C . ARG A 1 214 ? -5.086 27.484 12.422 1 95.44 214 ARG A C 1
ATOM 1711 O O . ARG A 1 214 ? -5.023 26.359 12.922 1 95.44 214 ARG A O 1
ATOM 1718 N N . THR A 1 215 ? -4.297 28.484 12.688 1 97.44 215 THR A N 1
ATOM 1719 C CA . THR A 1 215 ? -3.221 28.312 13.656 1 97.44 215 THR A CA 1
ATOM 1720 C C . THR A 1 215 ? -3.762 27.734 14.969 1 97.44 215 THR A C 1
ATOM 1722 O O . THR A 1 215 ? -3.098 26.938 15.617 1 97.44 215 THR A O 1
ATOM 1725 N N . GLU A 1 216 ? -4.945 28.141 15.32 1 97.75 216 GLU A N 1
ATOM 1726 C CA . GLU A 1 216 ? -5.559 27.734 16.578 1 97.75 216 GLU A CA 1
ATOM 1727 C C . GLU A 1 216 ? -5.758 26.219 16.641 1 97.75 216 GLU A C 1
ATOM 1729 O O . GLU A 1 216 ? -5.727 25.625 17.719 1 97.75 216 GLU A O 1
ATOM 1734 N N . TYR A 1 217 ? -5.953 25.672 15.531 1 97.75 217 TYR A N 1
ATOM 1735 C CA . TYR A 1 217 ? -6.168 24.234 15.5 1 97.75 217 TYR A CA 1
ATOM 1736 C C . TYR A 1 217 ? -4.914 23.484 15.945 1 97.75 217 TYR A C 1
ATOM 1738 O O . TYR A 1 217 ? -4.953 22.719 16.906 1 97.75 217 TYR A O 1
ATOM 1746 N N . LEU A 1 218 ? -3.854 23.75 15.32 1 98.44 218 LEU A N 1
ATOM 1747 C CA . LEU A 1 218 ? -2.605 23.109 15.695 1 98.44 218 LEU A CA 1
ATOM 1748 C C . LEU A 1 218 ? -2.201 23.469 17.109 1 98.44 218 LEU A C 1
ATOM 1750 O O . LEU A 1 218 ? -1.661 22.641 17.844 1 98.44 218 LEU A O 1
ATOM 1754 N N . GLN A 1 219 ? -2.432 24.734 17.453 1 98.56 219 GLN A N 1
ATOM 1755 C CA . GLN A 1 219 ? -2.123 25.172 18.812 1 98.56 219 GLN A CA 1
ATOM 1756 C C . GLN A 1 219 ? -2.875 24.328 19.844 1 98.56 219 GLN A C 1
ATOM 1758 O O . GLN A 1 219 ? -2.332 24.016 20.906 1 98.56 219 GLN A O 1
ATOM 1763 N N . CYS A 1 220 ? -4.074 24.031 19.547 1 97.94 220 CYS A N 1
ATOM 1764 C CA . CYS A 1 220 ? -4.883 23.203 20.438 1 97.94 220 CYS A CA 1
ATOM 1765 C C . CYS A 1 220 ? -4.242 21.844 20.656 1 97.94 220 CYS A C 1
ATOM 1767 O O . CYS A 1 220 ? -4.113 21.391 21.797 1 97.94 220 CYS A O 1
ATOM 1769 N N . ALA A 1 221 ? -3.855 21.203 19.625 1 98.44 221 ALA A N 1
ATOM 1770 C CA . ALA A 1 221 ? -3.176 19.922 19.734 1 98.44 221 ALA A CA 1
ATOM 1771 C C . ALA A 1 221 ? -1.863 20.047 20.5 1 98.44 221 ALA A C 1
ATOM 1773 O O . ALA A 1 221 ? -1.55 19.219 21.359 1 98.44 221 ALA A O 1
ATOM 1774 N N . TRP A 1 222 ? -1.128 21.109 20.188 1 98.44 222 TRP A N 1
ATOM 1775 C CA . TRP A 1 222 ? 0.172 21.375 20.797 1 98.44 222 TRP A CA 1
ATOM 1776 C C . TRP A 1 222 ? 0.04 21.547 22.297 1 98.44 222 TRP A C 1
ATOM 1778 O O . TRP A 1 222 ? 0.789 20.938 23.062 1 98.44 222 TRP A O 1
ATOM 1788 N N . ASP A 1 223 ? -0.911 22.312 22.672 1 98.44 223 ASP A N 1
ATOM 1789 C CA . ASP A 1 223 ? -1.148 22.562 24.094 1 98.44 223 ASP A CA 1
ATOM 1790 C C . ASP A 1 223 ? -1.572 21.297 24.812 1 98.44 223 ASP A C 1
ATOM 1792 O O . ASP A 1 223 ? -1.129 21.047 25.938 1 98.44 223 ASP A O 1
ATOM 1796 N N . GLU A 1 224 ? -2.426 20.562 24.203 1 98.31 224 GLU A N 1
ATOM 1797 C CA . GLU A 1 224 ? -2.902 19.328 24.828 1 98.31 224 GLU A CA 1
ATOM 1798 C C . GLU A 1 224 ? -1.765 18.328 25.016 1 98.31 224 GLU A C 1
ATOM 1800 O O . GLU A 1 224 ? -1.666 17.688 26.047 1 98.31 224 GLU A O 1
ATOM 1805 N N . ILE A 1 225 ? -0.914 18.219 24.047 1 98.5 225 ILE A N 1
ATOM 1806 C CA . ILE A 1 225 ? 0.24 17.328 24.125 1 98.5 225 ILE A CA 1
ATOM 1807 C C . ILE A 1 225 ? 1.148 17.75 25.281 1 98.5 225 ILE A C 1
ATOM 1809 O O . ILE A 1 225 ? 1.563 16.922 26.094 1 98.5 225 ILE A O 1
ATOM 1813 N N . LYS A 1 226 ? 1.461 19.031 25.328 1 98.06 226 LYS A N 1
ATOM 1814 C CA . LYS A 1 226 ? 2.338 19.547 26.375 1 98.06 226 LYS A CA 1
ATOM 1815 C C . LYS A 1 226 ? 1.71 19.375 27.766 1 98.06 226 LYS A C 1
ATOM 1817 O O . LYS A 1 226 ? 2.41 19.094 28.734 1 98.06 226 LYS A O 1
ATOM 1822 N N . SER A 1 227 ? 0.439 19.547 27.797 1 98.19 227 SER A N 1
ATOM 1823 C CA . SER A 1 227 ? -0.261 19.375 29.062 1 98.19 227 SER A CA 1
ATOM 1824 C C . SER A 1 227 ? -0.159 17.938 29.562 1 98.19 227 SER A C 1
ATOM 1826 O O . SER A 1 227 ? 0.065 17.703 30.75 1 98.19 227 SER A O 1
ATOM 1828 N N . LYS A 1 228 ? -0.227 16.969 28.719 1 97.94 228 LYS A N 1
ATOM 1829 C CA . LYS A 1 228 ? -0.296 15.555 29.094 1 97.94 228 LYS A CA 1
ATOM 1830 C C . LYS A 1 228 ? 1.1 14.953 29.234 1 97.94 228 LYS A C 1
ATOM 1832 O O . LYS A 1 228 ? 1.323 14.078 30.062 1 97.94 228 LYS A O 1
ATOM 1837 N N . HIS A 1 229 ? 1.976 15.453 28.375 1 98.06 229 HIS A N 1
ATOM 1838 C CA . HIS A 1 229 ? 3.254 14.758 28.312 1 98.06 229 HIS A CA 1
ATOM 1839 C C . HIS A 1 229 ? 4.41 15.68 28.656 1 98.06 229 HIS A C 1
ATOM 1841 O O . HIS A 1 229 ? 5.551 15.234 28.797 1 98.06 229 HIS A O 1
ATOM 1847 N N . GLY A 1 230 ? 4.164 16.969 28.703 1 98 230 GLY A N 1
ATOM 1848 C CA . GLY A 1 230 ? 5.195 17.938 29.047 1 98 230 GLY A CA 1
ATOM 1849 C C . GLY A 1 230 ? 5.863 18.562 27.828 1 98 230 GLY A C 1
ATOM 1850 O O . GLY A 1 230 ? 6.203 19.734 27.844 1 98 230 GLY A O 1
ATOM 1851 N N . SER A 1 231 ? 6.098 17.719 26.797 1 98 231 SER A N 1
ATOM 1852 C CA . SER A 1 231 ? 6.73 18.219 25.578 1 98 231 SER A CA 1
ATOM 1853 C C . SER A 1 231 ? 6.371 17.344 24.375 1 98 231 SER A C 1
ATOM 1855 O O . SER A 1 231 ? 5.871 16.219 24.531 1 98 231 SER A O 1
ATOM 1857 N N . ILE A 1 232 ? 6.691 17.906 23.25 1 98.06 232 ILE A N 1
ATOM 1858 C CA . ILE A 1 232 ? 6.484 17.141 22.031 1 98.06 232 ILE A CA 1
ATOM 1859 C C . ILE A 1 232 ? 7.43 15.945 22 1 98.06 232 ILE A C 1
ATOM 1861 O O . ILE A 1 232 ? 7.047 14.852 21.578 1 98.06 232 ILE A O 1
ATOM 1865 N N . LEU A 1 233 ? 8.609 16.156 22.438 1 97.62 233 LEU A N 1
ATOM 1866 C CA . LEU A 1 233 ? 9.602 15.094 22.5 1 97.62 233 LEU A CA 1
ATOM 1867 C C . LEU A 1 233 ? 9.117 13.961 23.406 1 97.62 233 LEU A C 1
ATOM 1869 O O . LEU A 1 233 ? 9.266 12.789 23.062 1 97.62 233 LEU A O 1
ATOM 1873 N N . ALA A 1 234 ? 8.586 14.266 24.531 1 98.25 234 ALA A N 1
ATOM 1874 C CA . ALA A 1 234 ? 8.078 13.258 25.453 1 98.25 234 ALA A CA 1
ATOM 1875 C C . ALA A 1 234 ? 6.895 12.5 24.859 1 98.25 234 ALA A C 1
ATOM 1877 O O . ALA A 1 234 ? 6.777 11.289 25.016 1 98.25 234 ALA A O 1
ATOM 1878 N N . TYR A 1 235 ? 6.043 13.266 24.234 1 98.44 235 TYR A N 1
ATOM 1879 C CA . TYR A 1 235 ? 4.934 12.648 23.531 1 98.44 235 TYR A CA 1
ATOM 1880 C C . TYR A 1 235 ? 5.434 11.648 22.484 1 98.44 235 TYR A C 1
ATOM 1882 O O . TYR A 1 235 ? 4.926 10.531 22.391 1 98.44 235 TYR A O 1
ATOM 1890 N N . ALA A 1 236 ? 6.441 12.039 21.672 1 98.56 236 ALA A N 1
ATOM 1891 C CA . ALA A 1 236 ? 7.008 11.18 20.641 1 98.56 236 ALA A CA 1
ATOM 1892 C C . ALA A 1 236 ? 7.598 9.906 21.25 1 98.56 236 ALA A C 1
ATOM 1894 O O . ALA A 1 236 ? 7.453 8.82 20.688 1 98.56 236 ALA A O 1
ATOM 1895 N N . ASN A 1 237 ? 8.203 10.07 22.344 1 98.19 237 ASN A N 1
ATOM 1896 C CA . ASN A 1 237 ? 8.797 8.922 23.031 1 98.19 237 ASN A CA 1
ATOM 1897 C C . ASN A 1 237 ? 7.723 8.023 23.641 1 98.19 237 ASN A C 1
ATOM 1899 O O . ASN A 1 237 ? 7.688 6.82 23.375 1 98.19 237 ASN A O 1
ATOM 1903 N N . ASP A 1 238 ? 6.766 8.602 24.344 1 97.94 238 ASP A N 1
ATOM 1904 C CA . ASP A 1 238 ? 5.785 7.871 25.141 1 97.94 238 ASP A CA 1
ATOM 1905 C C . ASP A 1 238 ? 4.734 7.211 24.25 1 97.94 238 ASP A C 1
ATOM 1907 O O . ASP A 1 238 ? 4.281 6.102 24.547 1 97.94 238 ASP A O 1
ATOM 1911 N N . VAL A 1 239 ? 4.367 7.926 23.266 1 98.38 239 VAL A N 1
ATOM 1912 C CA . VAL A 1 239 ? 3.188 7.523 22.5 1 98.38 239 VAL A CA 1
ATOM 1913 C C . VAL A 1 239 ? 3.613 6.953 21.156 1 98.38 239 VAL A C 1
ATOM 1915 O O . VAL A 1 239 ? 3.152 5.883 20.75 1 98.38 239 VAL A O 1
ATOM 1918 N N . LEU A 1 240 ? 4.578 7.57 20.516 1 98.5 240 LEU A N 1
ATOM 1919 C CA . LEU A 1 240 ? 4.938 7.188 19.141 1 98.5 240 LEU A CA 1
ATOM 1920 C C . LEU A 1 240 ? 6.168 6.285 19.141 1 98.5 240 LEU A C 1
ATOM 1922 O O . LEU A 1 240 ? 6.621 5.855 18.078 1 98.5 240 LEU A O 1
ATOM 1926 N N . LYS A 1 241 ? 6.734 6.023 20.25 1 97.94 241 LYS A N 1
ATOM 1927 C CA . LYS A 1 241 ? 7.863 5.113 20.438 1 97.94 241 LYS A CA 1
ATOM 1928 C C . LYS A 1 241 ? 9.086 5.598 19.656 1 97.94 241 LYS A C 1
ATOM 1930 O O . LYS A 1 241 ? 9.789 4.805 19.031 1 97.94 241 LYS A O 1
ATOM 1935 N N . VAL A 1 242 ? 9.289 6.848 19.734 1 98.25 242 VAL A N 1
ATOM 1936 C CA . VAL A 1 242 ? 10.492 7.457 19.172 1 98.25 242 VAL A CA 1
ATOM 1937 C C . VAL A 1 242 ? 11.477 7.785 20.297 1 98.25 242 VAL A C 1
ATOM 1939 O O . VAL A 1 242 ? 11.359 8.828 20.938 1 98.25 242 VAL A O 1
ATOM 1942 N N . ASP A 1 243 ? 12.398 6.984 20.422 1 97.12 243 ASP A N 1
ATOM 1943 C CA . ASP A 1 243 ? 13.359 7.195 21.5 1 97.12 243 ASP A CA 1
ATOM 1944 C C . ASP A 1 243 ? 14.531 8.062 21.031 1 97.12 243 ASP A C 1
ATOM 1946 O O . ASP A 1 243 ? 14.547 8.516 19.891 1 97.12 243 ASP A O 1
ATOM 1950 N N . ASP A 1 244 ? 15.516 8.266 21.953 1 96.56 244 ASP A N 1
ATOM 1951 C CA . ASP A 1 244 ? 16.625 9.172 21.672 1 96.56 244 ASP A CA 1
ATOM 1952 C C . ASP A 1 244 ? 17.5 8.656 20.531 1 96.56 244 ASP A C 1
ATOM 1954 O O . ASP A 1 244 ? 18 9.438 19.719 1 96.56 244 ASP A O 1
ATOM 1958 N N . GLN A 1 245 ? 17.641 7.379 20.516 1 97 245 GLN A N 1
ATOM 1959 C CA . GLN A 1 245 ? 18.453 6.789 19.469 1 97 245 GLN A CA 1
ATOM 1960 C C . GLN A 1 245 ? 17.828 7.008 18.094 1 97 245 GLN A C 1
ATOM 1962 O O . GLN A 1 245 ? 18.516 7.32 17.125 1 97 245 GLN A O 1
ATOM 1967 N N . LYS A 1 246 ? 16.594 6.801 18.078 1 97.44 246 LYS A N 1
ATOM 1968 C CA . LYS A 1 246 ? 15.883 7.027 16.812 1 97.44 246 LYS A CA 1
ATOM 1969 C C . LYS A 1 246 ? 15.93 8.5 16.422 1 97.44 246 LYS A C 1
ATOM 1971 O O . LYS A 1 246 ? 16.062 8.82 15.234 1 97.44 246 LYS A O 1
ATOM 1976 N N . ILE A 1 247 ? 15.766 9.383 17.312 1 97.12 247 ILE A N 1
ATOM 1977 C CA . ILE A 1 247 ? 15.828 10.812 17.031 1 97.12 247 ILE A CA 1
ATOM 1978 C C . ILE A 1 247 ? 17.188 11.164 16.438 1 97.12 247 ILE A C 1
ATOM 1980 O O . ILE A 1 247 ? 17.281 11.922 15.461 1 97.12 247 ILE A O 1
ATOM 1984 N N . GLU A 1 248 ? 18.203 10.656 16.984 1 96.56 248 GLU A N 1
ATOM 1985 C CA . GLU A 1 248 ? 19.547 10.914 16.469 1 96.56 248 GLU A CA 1
ATOM 1986 C C . GLU A 1 248 ? 19.703 10.398 15.047 1 96.56 248 GLU A C 1
ATOM 1988 O O . GLU A 1 248 ? 20.328 11.039 14.211 1 96.56 248 GLU A O 1
ATOM 1993 N N . ARG A 1 249 ? 19.156 9.242 14.82 1 97.12 249 ARG A N 1
ATOM 1994 C CA . ARG A 1 249 ? 19.188 8.688 13.469 1 97.12 249 ARG A CA 1
ATOM 1995 C C . ARG A 1 249 ? 18.438 9.586 12.492 1 97.12 249 ARG A C 1
ATOM 1997 O O . ARG A 1 249 ? 18.891 9.805 11.367 1 97.12 249 ARG A O 1
ATOM 2004 N N . LEU A 1 250 ? 17.312 10.055 12.906 1 97.94 250 LEU A N 1
ATOM 2005 C CA . LEU A 1 250 ? 16.531 10.961 12.078 1 97.94 250 LEU A CA 1
ATOM 2006 C C . LEU A 1 250 ? 17.312 12.227 11.758 1 97.94 250 LEU A C 1
ATOM 2008 O O . LEU A 1 250 ? 17.359 12.656 10.609 1 97.94 250 LEU A O 1
ATOM 2012 N N . LYS A 1 251 ? 17.891 12.797 12.773 1 97.5 251 LYS A N 1
ATOM 2013 C CA . LYS A 1 251 ? 18.641 14.031 12.57 1 97.5 251 LYS A CA 1
ATOM 2014 C C . LYS A 1 251 ? 19.844 13.797 11.656 1 97.5 251 LYS A C 1
ATOM 2016 O O . LYS A 1 251 ? 20.141 14.633 10.805 1 97.5 251 LYS A O 1
ATOM 2021 N N . SER A 1 252 ? 20.516 12.68 11.828 1 96.62 252 SER A N 1
ATOM 2022 C CA . SER A 1 252 ? 21.672 12.359 10.992 1 96.62 252 SER A CA 1
ATOM 2023 C C . SER A 1 252 ? 21.266 12.211 9.523 1 96.62 252 SER A C 1
ATOM 2025 O O . SER A 1 252 ? 22.016 12.602 8.625 1 96.62 252 SER A O 1
ATOM 2027 N N . LYS A 1 253 ? 20.125 11.734 9.336 1 96.81 253 LYS A N 1
ATOM 2028 C CA . LYS A 1 253 ? 19.656 11.445 7.984 1 96.81 253 LYS A CA 1
ATOM 2029 C C . LYS A 1 253 ? 19 12.672 7.352 1 96.81 253 LYS A C 1
ATOM 2031 O O . LYS A 1 253 ? 19.109 12.883 6.141 1 96.81 253 LYS A O 1
ATOM 2036 N N . LEU A 1 254 ? 18.359 13.516 8.141 1 97.88 254 LEU A N 1
ATOM 2037 C CA . LEU A 1 254 ? 17.422 14.492 7.578 1 97.88 254 LEU A CA 1
ATOM 2038 C C . LEU A 1 254 ? 17.969 15.906 7.734 1 97.88 254 LEU A C 1
ATOM 2040 O O . LEU A 1 254 ? 17.391 16.859 7.215 1 97.88 254 LEU A O 1
ATOM 2044 N N . LEU A 1 255 ? 19.078 16.016 8.477 1 97.38 255 LEU A N 1
ATOM 2045 C CA . LEU A 1 255 ? 19.656 17.344 8.641 1 97.38 255 LEU A CA 1
ATOM 2046 C C . LEU A 1 255 ? 21 17.438 7.93 1 97.38 255 LEU A C 1
ATOM 2048 O O . LEU A 1 255 ? 21.766 16.469 7.906 1 97.38 255 LEU A O 1
ATOM 2052 N N . ASP A 1 256 ? 21.219 18.578 7.402 1 94.38 256 ASP A N 1
ATOM 2053 C CA . ASP A 1 256 ? 22.531 18.922 6.859 1 94.38 256 ASP A CA 1
ATOM 2054 C C . ASP A 1 256 ? 23.469 19.422 7.957 1 94.38 256 ASP A C 1
ATOM 2056 O O . ASP A 1 256 ? 23.031 20.109 8.883 1 94.38 256 ASP A O 1
ATOM 2060 N N . MET B 1 1 ? -8.969 -29.812 0.309 1 38.22 1 MET B N 1
ATOM 2061 C CA . MET B 1 1 ? -8.711 -28.797 -0.714 1 38.22 1 MET B CA 1
ATOM 2062 C C . MET B 1 1 ? -9.781 -27.719 -0.691 1 38.22 1 MET B C 1
ATOM 2064 O O . MET B 1 1 ? -9.586 -26.641 -1.263 1 38.22 1 MET B O 1
ATOM 2068 N N . GLN B 1 2 ? -10.984 -28.062 -0.271 1 46 2 GLN B N 1
ATOM 2069 C CA . GLN B 1 2 ? -12.266 -27.391 -0.478 1 46 2 GLN B CA 1
ATOM 2070 C C . GLN B 1 2 ? -12.32 -26.062 0.27 1 46 2 GLN B C 1
ATOM 2072 O O . GLN B 1 2 ? -12.891 -25.094 -0.228 1 46 2 GLN B O 1
ATOM 2077 N N . ASP B 1 3 ? -11.5 -26 1.472 1 59.62 3 ASP B N 1
ATOM 2078 C CA . ASP B 1 3 ? -11.742 -24.859 2.355 1 59.62 3 ASP B CA 1
ATOM 2079 C C . ASP B 1 3 ? -10.766 -23.734 2.062 1 59.62 3 ASP B C 1
ATOM 2081 O O . ASP B 1 3 ? -10.625 -22.797 2.865 1 59.62 3 ASP B O 1
ATOM 2085 N N . ARG B 1 4 ? -10.273 -23.922 0.868 1 74.06 4 ARG B N 1
ATOM 2086 C CA . ARG B 1 4 ? -9.211 -22.969 0.588 1 74.06 4 ARG B CA 1
ATOM 2087 C C . ARG B 1 4 ? -9.75 -21.75 -0.151 1 74.06 4 ARG B C 1
ATOM 2089 O O . ARG B 1 4 ? -9.266 -20.641 0.044 1 74.06 4 ARG B O 1
ATOM 2096 N N . ILE B 1 5 ? -10.766 -22.078 -0.908 1 71.25 5 ILE B N 1
ATOM 2097 C CA . ILE B 1 5 ? -11.367 -21.016 -1.71 1 71.25 5 ILE B CA 1
ATOM 2098 C C . ILE B 1 5 ? -12.391 -20.266 -0.875 1 71.25 5 ILE B C 1
ATOM 2100 O O . ILE B 1 5 ? -13.328 -20.859 -0.333 1 71.25 5 ILE B O 1
ATOM 2104 N N . LYS B 1 6 ? -12.141 -19.047 -0.59 1 70 6 LYS B N 1
ATOM 2105 C CA . LYS B 1 6 ? -13.078 -18.203 0.143 1 70 6 LYS B CA 1
ATOM 2106 C C . LYS B 1 6 ? -13.844 -17.281 -0.802 1 70 6 LYS B C 1
ATOM 2108 O O . LYS B 1 6 ? -13.242 -16.5 -1.526 1 70 6 LYS B O 1
ATOM 2113 N N . PRO B 1 7 ? -15.055 -17.641 -0.912 1 67.81 7 PRO B N 1
ATOM 2114 C CA . PRO B 1 7 ? -15.688 -16.859 -1.981 1 67.81 7 PRO B CA 1
ATOM 2115 C C . PRO B 1 7 ? -16.047 -15.445 -1.549 1 67.81 7 PRO B C 1
ATOM 2117 O O . PRO B 1 7 ? -16.922 -15.258 -0.698 1 67.81 7 PRO B O 1
ATOM 2120 N N . LEU B 1 8 ? -15.258 -14.594 -2.012 1 81.81 8 LEU B N 1
ATOM 2121 C CA . LEU B 1 8 ? -15.609 -13.18 -1.925 1 81.81 8 LEU B CA 1
ATOM 2122 C C . LEU B 1 8 ? -16.578 -12.797 -3.041 1 81.81 8 LEU B C 1
ATOM 2124 O O . LEU B 1 8 ? -16.625 -13.461 -4.078 1 81.81 8 LEU B O 1
ATOM 2128 N N . LEU B 1 9 ? -17.359 -11.875 -2.834 1 84.5 9 LEU B N 1
ATOM 2129 C CA . LEU B 1 9 ? -18.422 -11.492 -3.764 1 84.5 9 LEU B CA 1
ATOM 2130 C C . LEU B 1 9 ? -17.844 -10.758 -4.969 1 84.5 9 LEU B C 1
ATOM 2132 O O . LEU B 1 9 ? -18.172 -11.078 -6.113 1 84.5 9 LEU B O 1
ATOM 2136 N N . GLY B 1 10 ? -16.969 -9.867 -4.719 1 87.69 10 GLY B N 1
ATOM 2137 C CA . GLY B 1 10 ? -16.453 -9.031 -5.793 1 87.69 10 GLY B CA 1
ATOM 2138 C C . GLY B 1 10 ? -15 -9.32 -6.125 1 87.69 10 GLY B C 1
ATOM 2139 O O . GLY B 1 10 ? -14.445 -8.734 -7.059 1 87.69 10 GLY B O 1
ATOM 2140 N N . VAL B 1 11 ? -14.391 -10.203 -5.43 1 89.44 11 VAL B N 1
ATOM 2141 C CA . VAL B 1 11 ? -12.969 -10.484 -5.59 1 89.44 11 VAL B CA 1
ATOM 2142 C C . VAL B 1 11 ? -12.781 -11.914 -6.098 1 89.44 11 VAL B C 1
ATOM 2144 O O . VAL B 1 11 ? -13.336 -12.859 -5.527 1 89.44 11 VAL B O 1
ATOM 2147 N N . LYS B 1 12 ? -11.984 -12.008 -7.113 1 87.75 12 LYS B N 1
ATOM 2148 C CA . LYS B 1 12 ? -11.789 -13.32 -7.734 1 87.75 12 LYS B CA 1
ATOM 2149 C C . LYS B 1 12 ? -10.523 -13.992 -7.215 1 87.75 12 LYS B C 1
ATOM 2151 O O . LYS B 1 12 ? -9.594 -13.32 -6.77 1 87.75 12 LYS B O 1
ATOM 2156 N N . ASN B 1 13 ? -10.547 -15.305 -7.223 1 90.56 13 ASN B N 1
ATOM 2157 C CA . ASN B 1 13 ? -9.398 -16.172 -6.996 1 90.56 13 ASN B CA 1
ATOM 2158 C C . ASN B 1 13 ? -8.766 -15.922 -5.633 1 90.56 13 ASN B C 1
ATOM 2160 O O . ASN B 1 13 ? -7.539 -15.969 -5.492 1 90.56 13 ASN B O 1
ATOM 2164 N N . PHE B 1 14 ? -9.586 -15.516 -4.672 1 93.81 14 PHE B N 1
ATOM 2165 C CA . PHE B 1 14 ? -9.078 -15.414 -3.309 1 93.81 14 PHE B CA 1
ATOM 2166 C C . PHE B 1 14 ? -9.047 -16.781 -2.639 1 93.81 14 PHE B C 1
ATOM 2168 O O . PHE B 1 14 ? -10.078 -17.453 -2.531 1 93.81 14 PHE B O 1
ATOM 2175 N N . ARG B 1 15 ? -7.852 -17.141 -2.15 1 93.56 15 ARG B N 1
ATOM 2176 C CA . ARG B 1 15 ? -7.82 -18.422 -1.451 1 93.56 15 ARG B CA 1
ATOM 2177 C C . ARG B 1 15 ? -6.582 -18.531 -0.566 1 93.56 15 ARG B C 1
ATOM 2179 O O . ARG B 1 15 ? -5.609 -17.797 -0.757 1 93.56 15 ARG B O 1
ATOM 2186 N N . ASP B 1 16 ? -6.746 -19.375 0.432 1 95.75 16 ASP B N 1
ATOM 2187 C CA . ASP B 1 16 ? -5.645 -19.844 1.265 1 95.75 16 ASP B CA 1
ATOM 2188 C C . ASP B 1 16 ? -4.887 -20.969 0.579 1 95.75 16 ASP B C 1
ATOM 2190 O O . ASP B 1 16 ? -5.453 -22.031 0.31 1 95.75 16 ASP B O 1
ATOM 2194 N N . PHE B 1 17 ? -3.557 -20.734 0.296 1 96.25 17 PHE B N 1
ATOM 2195 C CA . PHE B 1 17 ? -2.852 -21.812 -0.399 1 96.25 17 PHE B CA 1
ATOM 2196 C C . PHE B 1 17 ? -1.906 -22.531 0.548 1 96.25 17 PHE B C 1
ATOM 2198 O O . PHE B 1 17 ? -0.83 -22.969 0.141 1 96.25 17 PHE B O 1
ATOM 2205 N N . GLY B 1 18 ? -2.289 -22.562 1.794 1 96.5 18 GLY B N 1
ATOM 2206 C CA . GLY B 1 18 ? -1.701 -23.469 2.779 1 96.5 18 GLY B CA 1
ATOM 2207 C C . GLY B 1 18 ? -2.4 -24.812 2.855 1 96.5 18 GLY B C 1
ATOM 2208 O O . GLY B 1 18 ? -3.143 -25.172 1.943 1 96.5 18 GLY B O 1
ATOM 2209 N N . GLY B 1 19 ? -2.018 -25.625 3.85 1 95.81 19 GLY B N 1
ATOM 2210 C CA . GLY B 1 19 ? -2.705 -26.875 4.137 1 95.81 19 GLY B CA 1
ATOM 2211 C C . GLY B 1 19 ? -2.07 -28.078 3.455 1 95.81 19 GLY B C 1
ATOM 2212 O O . GLY B 1 19 ? -2.416 -29.219 3.756 1 95.81 19 GLY B O 1
ATOM 2213 N N . TYR B 1 20 ? -1.164 -27.875 2.559 1 96.75 20 TYR B N 1
ATOM 2214 C CA . TYR B 1 20 ? -0.566 -28.969 1.791 1 96.75 20 TYR B CA 1
ATOM 2215 C C . TYR B 1 20 ? 0.48 -29.703 2.617 1 96.75 20 TYR B C 1
ATOM 2217 O O . TYR B 1 20 ? 1.188 -29.094 3.422 1 96.75 20 TYR B O 1
ATOM 2225 N N . GLU B 1 21 ? 0.586 -30.953 2.365 1 97.38 21 GLU B N 1
ATOM 2226 C CA . GLU B 1 21 ? 1.625 -31.766 2.99 1 97.38 21 GLU B CA 1
ATOM 2227 C C . GLU B 1 21 ? 2.953 -31.625 2.25 1 97.38 21 GLU B C 1
ATOM 2229 O O . GLU B 1 21 ? 2.982 -31.578 1.02 1 97.38 21 GLU B O 1
ATOM 2234 N N . THR B 1 22 ? 4.027 -31.641 3.07 1 97.81 22 THR B N 1
ATOM 2235 C CA . THR B 1 22 ? 5.363 -31.562 2.49 1 97.81 22 THR B CA 1
ATOM 2236 C C . THR B 1 22 ? 5.977 -32.969 2.355 1 97.81 22 THR B C 1
ATOM 2238 O O . THR B 1 22 ? 5.398 -33.938 2.816 1 97.81 22 THR B O 1
ATOM 2241 N N . VAL B 1 23 ? 7.117 -33 1.757 1 96.25 23 VAL B N 1
ATOM 2242 C CA . VAL B 1 23 ? 7.805 -34.281 1.511 1 96.25 23 VAL B CA 1
ATOM 2243 C C . VAL B 1 23 ? 8.281 -34.875 2.834 1 96.25 23 VAL B C 1
ATOM 2245 O O . VAL B 1 23 ? 8.453 -36.094 2.947 1 96.25 23 VAL B O 1
ATOM 2248 N N . CYS B 1 24 ? 8.461 -34.031 3.848 1 94.94 24 CYS B N 1
ATOM 2249 C CA . CYS B 1 24 ? 8.961 -34.5 5.125 1 94.94 24 CYS B CA 1
ATOM 2250 C C . CYS B 1 24 ? 7.82 -34.781 6.094 1 94.94 24 CYS B C 1
ATOM 2252 O O . CYS B 1 24 ? 8.047 -35 7.285 1 94.94 24 CYS B O 1
ATOM 2254 N N . GLY B 1 25 ? 6.645 -34.625 5.672 1 96.19 25 GLY B N 1
ATOM 2255 C CA . GLY B 1 25 ? 5.5 -35.031 6.477 1 96.19 25 GLY B CA 1
ATOM 2256 C C . GLY B 1 25 ? 4.883 -33.875 7.242 1 96.19 25 GLY B C 1
ATOM 2257 O O . GLY B 1 25 ? 3.809 -34.031 7.832 1 96.19 25 GLY B O 1
ATOM 2258 N N . ARG B 1 26 ? 5.512 -32.781 7.215 1 97.25 26 ARG B N 1
ATOM 2259 C CA . ARG B 1 26 ? 4.914 -31.594 7.828 1 97.25 26 ARG B CA 1
ATOM 2260 C C . ARG B 1 26 ? 3.857 -30.984 6.914 1 97.25 26 ARG B C 1
ATOM 2262 O O . ARG B 1 26 ? 3.723 -31.375 5.758 1 97.25 26 ARG B O 1
ATOM 2269 N N . ARG B 1 27 ? 3.094 -30.062 7.488 1 97.94 27 ARG B N 1
ATOM 2270 C CA . ARG B 1 27 ? 2.02 -29.438 6.723 1 97.94 27 ARG B CA 1
ATOM 2271 C C . ARG B 1 27 ? 2.166 -27.922 6.703 1 97.94 27 ARG B C 1
ATOM 2273 O O . ARG B 1 27 ? 2.459 -27.312 7.73 1 97.94 27 ARG B O 1
ATOM 2280 N N . VAL B 1 28 ? 1.917 -27.359 5.555 1 98.12 28 VAL B N 1
ATOM 2281 C CA . VAL B 1 28 ? 1.889 -25.906 5.465 1 98.12 28 VAL B CA 1
ATOM 2282 C C . VAL B 1 28 ? 0.718 -25.359 6.281 1 98.12 28 VAL B C 1
ATOM 2284 O O . VAL B 1 28 ? -0.426 -25.797 6.098 1 98.12 28 VAL B O 1
ATOM 2287 N N . LYS B 1 29 ? 0.949 -24.406 7.133 1 96.69 29 LYS B N 1
ATOM 2288 C CA . LYS B 1 29 ? -0.097 -23.844 7.988 1 96.69 29 LYS B CA 1
ATOM 2289 C C . LYS B 1 29 ? -1.158 -23.125 7.164 1 96.69 29 LYS B C 1
ATOM 2291 O O . LYS B 1 29 ? -0.834 -22.422 6.207 1 96.69 29 LYS B O 1
ATOM 2296 N N . THR B 1 30 ? -2.396 -23.328 7.578 1 95.12 30 THR B N 1
ATOM 2297 C CA . THR B 1 30 ? -3.479 -22.531 7 1 95.12 30 THR B CA 1
ATOM 2298 C C . THR B 1 30 ? -3.559 -21.172 7.664 1 95.12 30 THR B C 1
ATOM 2300 O O . THR B 1 30 ? -3.141 -21 8.812 1 95.12 30 THR B O 1
ATOM 2303 N N . GLY B 1 31 ? -4 -20.172 6.891 1 94.69 31 GLY B N 1
ATOM 2304 C CA . GLY B 1 31 ? -4.219 -18.844 7.434 1 94.69 31 GLY B CA 1
ATOM 2305 C C . GLY B 1 31 ? -2.975 -17.984 7.414 1 94.69 31 GLY B C 1
ATOM 2306 O O . GLY B 1 31 ? -2.945 -16.906 8.023 1 94.69 31 GLY B O 1
ATOM 2307 N N . LYS B 1 32 ? -1.943 -18.422 6.676 1 97.06 32 LYS B N 1
ATOM 2308 C CA . LYS B 1 32 ? -0.689 -17.672 6.668 1 97.06 32 LYS B CA 1
ATOM 2309 C C . LYS B 1 32 ? -0.328 -17.219 5.258 1 97.06 32 LYS B C 1
ATOM 2311 O O . LYS B 1 32 ? 0.469 -16.297 5.082 1 97.06 32 LYS B O 1
ATOM 2316 N N . LEU B 1 33 ? -0.906 -17.953 4.285 1 97.75 33 LEU B N 1
ATOM 2317 C CA . LEU B 1 33 ? -0.59 -17.672 2.889 1 97.75 33 LEU B CA 1
ATOM 2318 C C . LEU B 1 33 ? -1.863 -17.484 2.07 1 97.75 33 LEU B C 1
ATOM 2320 O O . LEU B 1 33 ? -2.65 -18.422 1.912 1 97.75 33 LEU B O 1
ATOM 2324 N N . TYR B 1 34 ? -2.021 -16.25 1.573 1 97.19 34 TYR B N 1
ATOM 2325 C CA . TYR B 1 34 ? -3.205 -15.961 0.772 1 97.19 34 TYR B CA 1
ATOM 2326 C C . TYR B 1 34 ? -2.814 -15.461 -0.613 1 97.19 34 TYR B C 1
ATOM 2328 O O . TYR B 1 34 ? -1.79 -14.797 -0.773 1 97.19 34 TYR B O 1
ATOM 2336 N N . ARG B 1 35 ? -3.605 -15.789 -1.596 1 97.06 35 ARG B N 1
ATOM 2337 C CA . ARG B 1 35 ? -3.469 -15.297 -2.963 1 97.06 35 ARG B CA 1
ATOM 2338 C C . ARG B 1 35 ? -4.809 -14.812 -3.504 1 97.06 35 ARG B C 1
ATOM 2340 O O . ARG B 1 35 ? -5.863 -15.312 -3.107 1 97.06 35 ARG B O 1
ATOM 2347 N N . THR B 1 36 ? -4.711 -13.812 -4.418 1 96.06 36 THR B N 1
ATOM 2348 C CA . THR B 1 36 ? -5.965 -13.25 -4.914 1 96.06 36 THR B CA 1
ATOM 2349 C C . THR B 1 36 ? -5.742 -12.523 -6.234 1 96.06 36 THR B C 1
ATOM 2351 O O . THR B 1 36 ? -4.605 -12.367 -6.684 1 96.06 36 THR B O 1
ATOM 2354 N N . ALA B 1 37 ? -6.812 -12.289 -6.93 1 94.31 37 ALA B N 1
ATOM 2355 C CA . ALA B 1 37 ? -6.809 -11.297 -8.008 1 94.31 37 ALA B CA 1
ATOM 2356 C C . ALA B 1 37 ? -6.887 -9.883 -7.445 1 94.31 37 ALA B C 1
ATOM 2358 O O . ALA B 1 37 ? -6.762 -9.68 -6.234 1 94.31 37 ALA B O 1
ATOM 2359 N N . ALA B 1 38 ? -6.996 -8.93 -8.336 1 94.81 38 ALA B N 1
ATOM 2360 C CA . ALA B 1 38 ? -7.113 -7.535 -7.918 1 94.81 38 ALA B CA 1
ATOM 2361 C C . ALA B 1 38 ? -8.336 -7.332 -7.031 1 94.81 38 ALA B C 1
ATOM 2363 O O . ALA B 1 38 ? -9.352 -8.016 -7.195 1 94.81 38 ALA B O 1
ATOM 2364 N N . LEU B 1 39 ? -8.312 -6.34 -6.176 1 96.31 39 LEU B N 1
ATOM 2365 C CA . LEU B 1 39 ? -9.367 -6.098 -5.195 1 96.31 39 LEU B CA 1
ATOM 2366 C C . LEU B 1 39 ? -10.203 -4.883 -5.582 1 96.31 39 LEU B C 1
ATOM 2368 O O . LEU B 1 39 ? -10.867 -4.281 -4.73 1 96.31 39 LEU B O 1
ATOM 2372 N N . ASN B 1 40 ? -10.148 -4.504 -6.773 1 94.5 40 ASN B N 1
ATOM 2373 C CA . ASN B 1 40 ? -10.742 -3.268 -7.277 1 94.5 40 ASN B CA 1
ATOM 2374 C C . ASN B 1 40 ? -12.266 -3.346 -7.297 1 94.5 40 ASN B C 1
ATOM 2376 O O . ASN B 1 40 ? -12.938 -2.326 -7.438 1 94.5 40 ASN B O 1
ATOM 2380 N N . LYS B 1 41 ? -12.867 -4.512 -7.137 1 93 41 LYS B N 1
ATOM 2381 C CA . LYS B 1 41 ? -14.32 -4.664 -7.156 1 93 41 LYS B CA 1
ATOM 2382 C C . LYS B 1 41 ? -14.828 -5.219 -5.828 1 93 41 LYS B C 1
ATOM 2384 O O . LYS B 1 41 ? -15.906 -5.816 -5.773 1 93 41 LYS B O 1
ATOM 2389 N N . ALA B 1 42 ? -14.031 -5.148 -4.805 1 94 42 ALA B N 1
ATOM 2390 C CA . ALA B 1 42 ? -14.43 -5.633 -3.486 1 94 42 ALA B CA 1
ATOM 2391 C C . ALA B 1 42 ? -15.703 -4.938 -3.01 1 94 42 ALA B C 1
ATOM 2393 O O . ALA B 1 42 ? -15.867 -3.729 -3.189 1 94 42 ALA B O 1
ATOM 2394 N N . GLN B 1 43 ? -16.547 -5.688 -2.473 1 93.5 43 GLN B N 1
ATOM 2395 C CA . GLN B 1 43 ? -17.797 -5.176 -1.903 1 93.5 43 GLN B CA 1
ATOM 2396 C C . GLN B 1 43 ? -17.703 -5.082 -0.383 1 93.5 43 GLN B C 1
ATOM 2398 O O . GLN B 1 43 ? -16.734 -5.555 0.217 1 93.5 43 GLN B O 1
ATOM 2403 N N . ALA B 1 44 ? -18.734 -4.484 0.217 1 90.88 44 ALA B N 1
ATOM 2404 C CA . ALA B 1 44 ? -18.734 -4.23 1.654 1 90.88 44 ALA B CA 1
ATOM 2405 C C . ALA B 1 44 ? -18.5 -5.52 2.439 1 90.88 44 ALA B C 1
ATOM 2407 O O . ALA B 1 44 ? -17.719 -5.543 3.393 1 90.88 44 ALA B O 1
ATOM 2408 N N . ALA B 1 45 ? -19.188 -6.551 2.002 1 90.81 45 ALA B N 1
ATOM 2409 C CA . ALA B 1 45 ? -19.047 -7.832 2.689 1 90.81 45 ALA B CA 1
ATOM 2410 C C . ALA B 1 45 ? -17.641 -8.398 2.541 1 90.81 45 ALA B C 1
ATOM 2412 O O . ALA B 1 45 ? -17.125 -9.047 3.453 1 90.81 45 ALA B O 1
ATOM 2413 N N . ASP B 1 46 ? -16.984 -8.188 1.407 1 93.44 46 ASP B N 1
ATOM 2414 C CA . ASP B 1 46 ? -15.609 -8.625 1.191 1 93.44 46 ASP B CA 1
ATOM 2415 C C . ASP B 1 46 ? -14.648 -7.895 2.125 1 93.44 46 ASP B C 1
ATOM 2417 O O . ASP B 1 46 ? -13.758 -8.516 2.717 1 93.44 46 ASP B O 1
ATOM 2421 N N . LEU B 1 47 ? -14.898 -6.621 2.238 1 92.62 47 LEU B N 1
ATOM 2422 C CA . LEU B 1 47 ? -14.055 -5.805 3.102 1 92.62 47 LEU B CA 1
ATOM 2423 C C . LEU B 1 47 ? -14.141 -6.273 4.551 1 92.62 47 LEU B C 1
ATOM 2425 O O . LEU B 1 47 ? -13.125 -6.379 5.234 1 92.62 47 LEU B O 1
ATOM 2429 N N . ASP B 1 48 ? -15.352 -6.566 4.988 1 89.44 48 ASP B N 1
ATOM 2430 C CA . ASP B 1 48 ? -15.57 -7.07 6.344 1 89.44 48 ASP B CA 1
ATOM 2431 C C . ASP B 1 48 ? -14.828 -8.383 6.566 1 89.44 48 ASP B C 1
ATOM 2433 O O . ASP B 1 48 ? -14.203 -8.586 7.609 1 89.44 48 ASP B O 1
ATOM 2437 N N . PHE B 1 49 ? -14.922 -9.211 5.625 1 91.69 49 PHE B N 1
ATOM 2438 C CA . PHE B 1 49 ? -14.266 -10.508 5.711 1 91.69 49 PHE B CA 1
ATOM 2439 C C . PHE B 1 49 ? -12.758 -10.352 5.746 1 91.69 49 PHE B C 1
ATOM 2441 O O . PHE B 1 49 ? -12.086 -10.922 6.605 1 91.69 49 PHE B O 1
ATOM 2448 N N . LEU B 1 50 ? -12.227 -9.539 4.852 1 93.94 50 LEU B N 1
ATOM 2449 C CA . LEU B 1 50 ? -10.789 -9.336 4.73 1 93.94 50 LEU B CA 1
ATOM 2450 C C . LEU B 1 50 ? -10.219 -8.695 5.988 1 93.94 50 LEU B C 1
ATOM 2452 O O . LEU B 1 50 ? -9.125 -9.047 6.43 1 93.94 50 LEU B O 1
ATOM 2456 N N . ASN B 1 51 ? -10.922 -7.789 6.59 1 92.56 51 ASN B N 1
ATOM 2457 C CA . ASN B 1 51 ? -10.469 -7.086 7.785 1 92.56 51 ASN B CA 1
ATOM 2458 C C . ASN B 1 51 ? -10.352 -8.023 8.977 1 92.56 51 ASN B C 1
ATOM 2460 O O . ASN B 1 51 ? -9.664 -7.719 9.953 1 92.56 51 ASN B O 1
ATOM 2464 N N . LYS B 1 52 ? -11.047 -9.125 8.953 1 91.31 52 LYS B N 1
ATOM 2465 C CA . LYS B 1 52 ? -11.031 -10.078 10.055 1 91.31 52 LYS B CA 1
ATOM 2466 C C . LYS B 1 52 ? -9.828 -11.023 9.953 1 91.31 52 LYS B C 1
ATOM 2468 O O . LYS B 1 52 ? -9.5 -11.719 10.914 1 91.31 52 LYS B O 1
ATOM 2473 N N . LEU B 1 53 ? -9.25 -11.016 8.781 1 92.62 53 LEU B N 1
ATOM 2474 C CA . LEU B 1 53 ? -8.086 -11.867 8.594 1 92.62 53 LEU B CA 1
ATOM 2475 C C . LEU B 1 53 ? -6.824 -11.203 9.141 1 92.62 53 LEU B C 1
ATOM 2477 O O . LEU B 1 53 ? -6.699 -9.977 9.102 1 92.62 53 LEU B O 1
ATOM 2481 N N . ASP B 1 54 ? -5.949 -11.898 9.625 1 92.38 54 ASP B N 1
ATOM 2482 C CA . ASP B 1 54 ? -4.691 -11.391 10.156 1 92.38 54 ASP B CA 1
ATOM 2483 C C . ASP B 1 54 ? -3.631 -11.289 9.062 1 92.38 54 ASP B C 1
ATOM 2485 O O . ASP B 1 54 ? -2.553 -11.875 9.18 1 92.38 54 ASP B O 1
ATOM 2489 N N . ILE B 1 55 ? -3.949 -10.57 8.062 1 95.69 55 ILE B N 1
ATOM 2490 C CA . ILE B 1 55 ? -2.988 -10.352 6.98 1 95.69 55 ILE B CA 1
ATOM 2491 C C . ILE B 1 55 ? -2.115 -9.141 7.305 1 95.69 55 ILE B C 1
ATOM 2493 O O . ILE B 1 55 ? -2.613 -8.016 7.41 1 95.69 55 ILE B O 1
ATOM 2497 N N . GLY B 1 56 ? -0.852 -9.352 7.383 1 95.31 56 GLY B N 1
ATOM 2498 C CA . GLY B 1 56 ? 0.07 -8.312 7.805 1 95.31 56 GLY B CA 1
ATOM 2499 C C . GLY B 1 56 ? 0.616 -7.492 6.652 1 95.31 56 GLY B C 1
ATOM 2500 O O . GLY B 1 56 ? 0.989 -6.328 6.828 1 95.31 56 GLY B O 1
ATOM 2501 N N . PHE B 1 57 ? 0.742 -8.133 5.461 1 97.38 57 PHE B N 1
ATOM 2502 C CA . PHE B 1 57 ? 1.3 -7.406 4.324 1 97.38 57 PHE B CA 1
ATOM 2503 C C . PHE B 1 57 ? 0.78 -7.977 3.012 1 97.38 57 PHE B C 1
ATOM 2505 O O . PHE B 1 57 ? 0.277 -9.102 2.973 1 97.38 57 PHE B O 1
ATOM 2512 N N . GLN B 1 58 ? 0.9 -7.172 1.994 1 98.38 58 GLN B N 1
ATOM 2513 C CA . GLN B 1 58 ? 0.531 -7.543 0.632 1 98.38 58 GLN B CA 1
ATOM 2514 C C . GLN B 1 58 ? 1.651 -7.211 -0.351 1 98.38 58 GLN B C 1
ATOM 2516 O O . GLN B 1 58 ? 2.285 -6.16 -0.244 1 98.38 58 GLN B O 1
ATOM 2521 N N . VAL B 1 59 ? 1.951 -8.102 -1.188 1 98.56 59 VAL B N 1
ATOM 2522 C CA . VAL B 1 59 ? 2.752 -7.812 -2.371 1 98.56 59 VAL B CA 1
ATOM 2523 C C . VAL B 1 59 ? 1.858 -7.789 -3.609 1 98.56 59 VAL B C 1
ATOM 2525 O O . VAL B 1 59 ? 1.259 -8.805 -3.969 1 98.56 59 VAL B O 1
ATOM 2528 N N . ASP B 1 60 ? 1.715 -6.633 -4.191 1 98.19 60 ASP B N 1
ATOM 2529 C CA . ASP B 1 60 ? 0.917 -6.438 -5.398 1 98.19 60 ASP B CA 1
ATOM 2530 C C . ASP B 1 60 ? 1.793 -6.473 -6.648 1 98.19 60 ASP B C 1
ATOM 2532 O O . ASP B 1 60 ? 2.482 -5.5 -6.957 1 98.19 60 ASP B O 1
ATOM 2536 N N . LEU B 1 61 ? 1.662 -7.559 -7.441 1 97.69 61 LEU B N 1
ATOM 2537 C CA . LEU B 1 61 ? 2.549 -7.824 -8.57 1 97.69 61 LEU B CA 1
ATOM 2538 C C . LEU B 1 61 ? 2.074 -7.094 -9.82 1 97.69 61 LEU B C 1
ATOM 2540 O O . LEU B 1 61 ? 2.699 -7.195 -10.883 1 97.69 61 LEU B O 1
ATOM 2544 N N . ARG B 1 62 ? 1.018 -6.371 -9.742 1 95.56 62 ARG B N 1
ATOM 2545 C CA . ARG B 1 62 ? 0.479 -5.668 -10.906 1 95.56 62 ARG B CA 1
ATOM 2546 C C . ARG B 1 62 ? 1.444 -4.59 -11.391 1 95.56 62 ARG B C 1
ATOM 2548 O O . ARG B 1 62 ? 2.178 -4.004 -10.594 1 95.56 62 ARG B O 1
ATOM 2555 N N . ARG B 1 63 ? 1.361 -4.441 -12.672 1 92.44 63 ARG B N 1
ATOM 2556 C CA . ARG B 1 63 ? 2.016 -3.27 -13.242 1 92.44 63 ARG B CA 1
ATOM 2557 C C . ARG B 1 63 ? 1.358 -1.982 -12.75 1 92.44 63 ARG B C 1
ATOM 2559 O O . ARG B 1 63 ? 0.182 -1.98 -12.383 1 92.44 63 ARG B O 1
ATOM 2566 N N . GLN B 1 64 ? 2.131 -0.923 -12.773 1 92.06 64 GLN B N 1
ATOM 2567 C CA . GLN B 1 64 ? 1.589 0.367 -12.359 1 92.06 64 GLN B CA 1
ATOM 2568 C C . GLN B 1 64 ? 0.354 0.733 -13.18 1 92.06 64 GLN B C 1
ATOM 2570 O O . GLN B 1 64 ? -0.625 1.253 -12.641 1 92.06 64 GLN B O 1
ATOM 2575 N N . SER B 1 65 ? 0.387 0.53 -14.477 1 89.56 65 SER B N 1
ATOM 2576 C CA . SER B 1 65 ? -0.744 0.849 -15.344 1 89.56 65 SER B CA 1
ATOM 2577 C C . SER B 1 65 ? -1.997 0.092 -14.922 1 89.56 65 SER B C 1
ATOM 2579 O O . SER B 1 65 ? -3.102 0.638 -14.961 1 89.56 65 SER B O 1
ATOM 2581 N N . GLU B 1 66 ? -1.856 -1.133 -14.516 1 91.19 66 GLU B N 1
ATOM 2582 C CA . GLU B 1 66 ? -2.979 -1.936 -14.039 1 91.19 66 GLU B CA 1
ATOM 2583 C C . GLU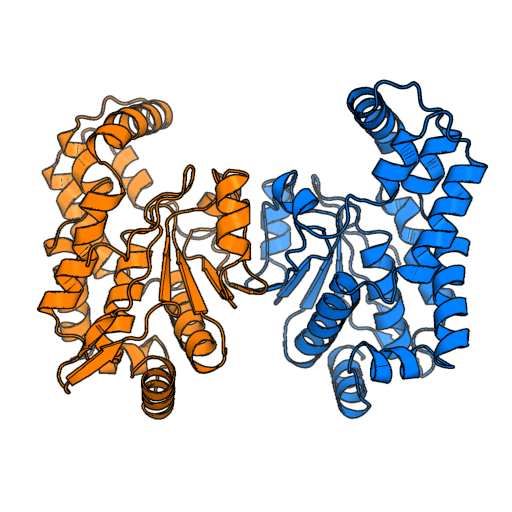 B 1 66 ? -3.547 -1.371 -12.742 1 91.19 66 GLU B C 1
ATOM 2585 O O . GLU B 1 66 ? -4.766 -1.334 -12.555 1 91.19 66 GLU B O 1
ATOM 2590 N N . ARG B 1 67 ? -2.65 -0.932 -11.836 1 93.75 67 ARG B N 1
ATOM 2591 C CA . ARG B 1 67 ? -3.076 -0.39 -10.555 1 93.75 67 ARG B CA 1
ATOM 2592 C C . ARG B 1 67 ? -3.805 0.938 -10.727 1 93.75 67 ARG B C 1
ATOM 2594 O O . ARG B 1 67 ? -4.73 1.251 -9.977 1 93.75 67 ARG B O 1
ATOM 2601 N N . VAL B 1 68 ? -3.381 1.713 -11.719 1 90.5 68 VAL B N 1
ATOM 2602 C CA . VAL B 1 68 ? -4.016 2.996 -12.008 1 90.5 68 VAL B CA 1
ATOM 2603 C C . VAL B 1 68 ? -5.395 2.766 -12.617 1 90.5 68 VAL B C 1
ATOM 2605 O O . VAL B 1 68 ? -6.355 3.453 -12.266 1 90.5 68 VAL B O 1
ATOM 2608 N N . GLU B 1 69 ? -5.469 1.782 -13.5 1 88.94 69 GLU B N 1
ATOM 2609 C CA . GLU B 1 69 ? -6.723 1.485 -14.18 1 88.94 69 GLU B CA 1
ATOM 2610 C C . GLU B 1 69 ? -7.734 0.854 -13.227 1 88.94 69 GLU B C 1
ATOM 2612 O O . GLU B 1 69 ? -8.93 1.127 -13.312 1 88.94 69 GLU B O 1
ATOM 2617 N N . ASP B 1 70 ? -7.23 -0.009 -12.391 1 93.06 70 ASP B N 1
ATOM 2618 C CA . ASP B 1 70 ? -8.086 -0.764 -11.484 1 93.06 70 ASP B CA 1
ATOM 2619 C C . ASP B 1 70 ? -7.586 -0.656 -10.047 1 93.06 70 ASP B C 1
ATOM 2621 O O . ASP B 1 70 ? -7.109 -1.64 -9.469 1 93.06 70 ASP B O 1
ATOM 2625 N N . PRO B 1 71 ? -7.805 0.483 -9.445 1 94.81 71 PRO B N 1
ATOM 2626 C CA . PRO B 1 71 ? -7.266 0.668 -8.094 1 94.81 71 PRO B CA 1
ATOM 2627 C C . PRO B 1 71 ? -7.91 -0.261 -7.07 1 94.81 71 PRO B C 1
ATOM 2629 O O . PRO B 1 71 ? -9.117 -0.511 -7.129 1 94.81 71 PRO B O 1
ATOM 2632 N N . ASN B 1 72 ? -7.109 -0.783 -6.145 1 95.19 72 ASN B N 1
ATOM 2633 C CA . ASN B 1 72 ? -7.617 -1.621 -5.062 1 95.19 72 ASN B CA 1
ATOM 2634 C C . ASN B 1 72 ? -8.484 -0.821 -4.09 1 95.19 72 ASN B C 1
ATOM 2636 O O . ASN B 1 72 ? -8.172 0.33 -3.779 1 95.19 72 ASN B O 1
ATOM 2640 N N . LEU B 1 73 ? -9.414 -1.529 -3.562 1 94.19 73 LEU B N 1
ATOM 2641 C CA . LEU B 1 73 ? -10.297 -0.9 -2.582 1 94.19 73 LEU B CA 1
ATOM 2642 C C . LEU B 1 73 ? -9.93 -1.33 -1.167 1 94.19 73 LEU B C 1
ATOM 2644 O O . LEU B 1 73 ? -10.492 -0.827 -0.193 1 94.19 73 LEU B O 1
ATOM 2648 N N . TRP B 1 74 ? -9.023 -2.221 -1.109 1 93 74 TRP B N 1
ATOM 2649 C CA . TRP B 1 74 ? -8.562 -2.721 0.182 1 93 74 TRP B CA 1
ATOM 2650 C C . TRP B 1 74 ? -7.086 -3.098 0.124 1 93 74 TRP B C 1
ATOM 2652 O O . TRP B 1 74 ? -6.586 -3.516 -0.923 1 93 74 TRP B O 1
ATOM 2662 N N . GLY B 1 75 ? -6.457 -3.041 1.262 1 93.31 75 GLY B N 1
ATOM 2663 C CA . GLY B 1 75 ? -5.129 -3.555 1.551 1 93.31 75 GLY B CA 1
ATOM 2664 C C . GLY B 1 75 ? -4.848 -3.686 3.035 1 93.31 75 GLY B C 1
ATOM 2665 O O . GLY B 1 75 ? -5.477 -3.01 3.854 1 93.31 75 GLY B O 1
ATOM 2666 N N . PRO B 1 76 ? -3.875 -4.562 3.326 1 93.94 76 PRO B N 1
ATOM 2667 C CA . PRO B 1 76 ? -3.461 -4.621 4.73 1 93.94 76 PRO B CA 1
ATOM 2668 C C . PRO B 1 76 ? -2.607 -3.426 5.148 1 93.94 76 PRO B C 1
ATOM 2670 O O . PRO B 1 76 ? -2.547 -2.426 4.426 1 93.94 76 PRO B O 1
ATOM 2673 N N . HIS B 1 77 ? -2.02 -3.496 6.359 1 92.12 77 HIS B N 1
ATOM 2674 C CA . HIS B 1 77 ? -1.297 -2.381 6.965 1 92.12 77 HIS B CA 1
ATOM 2675 C C . HIS B 1 77 ? -0.039 -2.047 6.168 1 92.12 77 HIS B C 1
ATOM 2677 O O . HIS B 1 77 ? 0.45 -0.916 6.219 1 92.12 77 HIS B O 1
ATOM 2683 N N . GLU B 1 78 ? 0.414 -3.02 5.41 1 95.81 78 GLU B N 1
ATOM 2684 C CA . GLU B 1 78 ? 1.63 -2.842 4.621 1 95.81 78 GLU B CA 1
ATOM 2685 C C . GLU B 1 78 ? 1.466 -3.416 3.217 1 95.81 78 GLU B C 1
ATOM 2687 O O . GLU B 1 78 ? 1.103 -4.582 3.055 1 95.81 78 GLU B O 1
ATOM 2692 N N . VAL B 1 79 ? 1.714 -2.555 2.186 1 97.06 79 VAL B N 1
ATOM 2693 C CA . VAL B 1 79 ? 1.593 -2.992 0.799 1 97.06 79 VAL B CA 1
ATOM 2694 C C . VAL B 1 79 ? 2.881 -2.674 0.042 1 97.06 79 VAL B C 1
ATOM 2696 O O . VAL B 1 79 ? 3.424 -1.575 0.165 1 97.06 79 VAL B O 1
ATOM 2699 N N . HIS B 1 80 ? 3.35 -3.609 -0.718 1 97.5 80 HIS B N 1
ATOM 2700 C CA . HIS B 1 80 ? 4.527 -3.449 -1.562 1 97.5 80 HIS B CA 1
ATOM 2701 C C . HIS B 1 80 ? 4.156 -3.494 -3.041 1 97.5 80 HIS B C 1
ATOM 2703 O O . HIS B 1 80 ? 3.449 -4.402 -3.48 1 97.5 80 HIS B O 1
ATOM 2709 N N . THR B 1 81 ? 4.648 -2.543 -3.76 1 95.94 81 THR B N 1
ATOM 2710 C CA . THR B 1 81 ? 4.426 -2.441 -5.199 1 95.94 81 THR B CA 1
ATOM 2711 C C . THR B 1 81 ? 5.719 -2.07 -5.922 1 95.94 81 THR B C 1
ATOM 2713 O O . THR B 1 81 ? 6.762 -1.895 -5.285 1 95.94 81 THR B O 1
ATOM 2716 N N . PHE B 1 82 ? 5.648 -2.051 -7.242 1 93.88 82 PHE B N 1
ATOM 2717 C CA . PHE B 1 82 ? 6.742 -1.65 -8.117 1 93.88 82 PHE B CA 1
ATOM 2718 C C . PHE B 1 82 ? 6.234 -0.742 -9.234 1 93.88 82 PHE B C 1
ATOM 2720 O O . PHE B 1 82 ? 5.273 -1.077 -9.922 1 93.88 82 PHE B O 1
ATOM 2727 N N . ASN B 1 83 ? 6.797 0.475 -9.305 1 90.62 83 ASN B N 1
ATOM 2728 C CA . ASN B 1 83 ? 6.367 1.427 -10.32 1 90.62 83 ASN B CA 1
ATOM 2729 C C . ASN B 1 83 ? 7.227 1.327 -11.578 1 90.62 83 ASN B C 1
ATOM 2731 O O . ASN B 1 83 ? 8.422 1.628 -11.547 1 90.62 83 ASN B O 1
ATOM 2735 N N . ASP B 1 84 ? 6.605 0.888 -12.602 1 79.69 84 ASP B N 1
ATOM 2736 C CA . ASP B 1 84 ? 7.328 0.621 -13.836 1 79.69 84 ASP B CA 1
ATOM 2737 C C . ASP B 1 84 ? 6.738 1.418 -15 1 79.69 84 ASP B C 1
ATOM 2739 O O . ASP B 1 84 ? 6.672 0.924 -16.125 1 79.69 84 ASP B O 1
ATOM 2743 N N . LEU B 1 85 ? 6.035 2.562 -14.82 1 64.69 85 LEU B N 1
ATOM 2744 C CA . LEU B 1 85 ? 5.355 3.283 -15.891 1 64.69 85 LEU B CA 1
ATOM 2745 C C . LEU B 1 85 ? 6.207 3.309 -17.156 1 64.69 85 LEU B C 1
ATOM 2747 O O . LEU B 1 85 ? 5.68 3.217 -18.266 1 64.69 85 LEU B O 1
ATOM 2751 N N . ASN B 1 86 ? 7.445 3.752 -17.141 1 55.53 86 ASN B N 1
ATOM 2752 C CA . ASN B 1 86 ? 8.141 3.879 -18.422 1 55.53 86 ASN B CA 1
ATOM 2753 C C . ASN B 1 86 ? 8.523 2.514 -18.984 1 55.53 86 ASN B C 1
ATOM 2755 O O . ASN B 1 86 ? 9.078 2.428 -20.078 1 55.53 86 ASN B O 1
ATOM 2759 N N . ALA B 1 87 ? 8.297 1.622 -18.203 1 54.44 87 ALA B N 1
ATOM 2760 C CA . ALA B 1 87 ? 8.828 0.384 -18.766 1 54.44 87 ALA B CA 1
ATOM 2761 C C . ALA B 1 87 ? 7.918 -0.153 -19.859 1 54.44 87 ALA B C 1
ATOM 2763 O O . ALA B 1 87 ? 6.992 0.533 -20.297 1 54.44 87 ALA B O 1
ATOM 2764 N N . TYR B 1 88 ? 7.414 -1.506 -19.812 1 46.31 88 TYR B N 1
ATOM 2765 C CA . TYR B 1 88 ? 6.934 -2.482 -20.781 1 46.31 88 TYR B CA 1
ATOM 2766 C C . TYR B 1 88 ? 5.438 -2.32 -21.016 1 46.31 88 TYR B C 1
ATOM 2768 O O . TYR B 1 88 ? 4.652 -2.256 -20.062 1 46.31 88 TYR B O 1
ATOM 2776 N N . LYS B 1 89 ? 4.922 -1.534 -21.969 1 52.38 89 LYS B N 1
ATOM 2777 C CA . LYS B 1 89 ? 3.566 -1.902 -22.375 1 52.38 89 LYS B CA 1
ATOM 2778 C C . LYS B 1 89 ? 3.322 -3.396 -22.188 1 52.38 89 LYS B C 1
ATOM 2780 O O . LYS B 1 89 ? 4.18 -4.219 -22.516 1 52.38 89 LYS B O 1
ATOM 2785 N N . ALA B 1 90 ? 2.227 -3.746 -21.484 1 55.16 90 ALA B N 1
ATOM 2786 C CA . ALA B 1 90 ? 1.885 -5.152 -21.297 1 55.16 90 ALA B CA 1
ATOM 2787 C C . ALA B 1 90 ? 2.055 -5.934 -22.594 1 55.16 90 ALA B C 1
ATOM 2789 O O . ALA B 1 90 ? 1.381 -5.656 -23.594 1 55.16 90 ALA B O 1
ATOM 2790 N N . SER B 1 91 ? 3.061 -6.77 -22.75 1 55.56 91 SER B N 1
ATOM 2791 C CA . SER B 1 91 ? 3.471 -7.59 -23.891 1 55.56 91 SER B CA 1
ATOM 2792 C C . SER B 1 91 ? 2.27 -8.258 -24.547 1 55.56 91 SER B C 1
ATOM 2794 O O . SER B 1 91 ? 2.201 -8.344 -25.766 1 55.56 91 SER B O 1
ATOM 2796 N N . HIS B 1 92 ? 1.205 -8.516 -23.688 1 58.25 92 HIS B N 1
ATOM 2797 C CA . HIS B 1 92 ? 0.088 -9.234 -24.281 1 58.25 92 HIS B CA 1
ATOM 2798 C C . HIS B 1 92 ? -0.756 -8.305 -25.156 1 58.25 92 HIS B C 1
ATOM 2800 O O . HIS B 1 92 ? -1.266 -8.719 -26.203 1 58.25 92 HIS B O 1
ATOM 2806 N N . LEU B 1 93 ? -0.768 -7.102 -24.672 1 58.06 93 LEU B N 1
ATOM 2807 C CA . LEU B 1 93 ? -1.556 -6.156 -25.453 1 58.06 93 LEU B CA 1
ATOM 2808 C C . LEU B 1 93 ? -0.853 -5.812 -26.766 1 58.06 93 LEU B C 1
ATOM 2810 O O . LEU B 1 93 ? -1.501 -5.68 -27.812 1 58.06 93 LEU B O 1
ATOM 2814 N N . GLU B 1 94 ? 0.391 -5.785 -26.562 1 60.38 94 GLU B N 1
ATOM 2815 C CA . GLU B 1 94 ? 1.161 -5.543 -27.781 1 60.38 94 GLU B CA 1
ATOM 2816 C C . GLU B 1 94 ? 1.057 -6.723 -28.75 1 60.38 94 GLU B C 1
ATOM 2818 O O . GLU B 1 94 ? 0.98 -6.531 -29.969 1 60.38 94 GLU B O 1
ATOM 2823 N N . PHE B 1 95 ? 0.95 -7.793 -28.156 1 63.38 95 PHE B N 1
ATOM 2824 C CA . PHE B 1 95 ? 0.816 -9 -28.969 1 63.38 95 PHE B CA 1
ATOM 2825 C C . PHE B 1 95 ? -0.565 -9.078 -29.609 1 63.38 95 PHE B C 1
ATOM 2827 O O . PHE B 1 95 ? -0.693 -9.422 -30.781 1 63.38 95 PHE B O 1
ATOM 2834 N N . MET B 1 96 ? -1.483 -8.656 -28.922 1 62.06 96 MET B N 1
ATOM 2835 C CA . MET B 1 96 ? -2.854 -8.75 -29.422 1 62.06 96 MET B CA 1
ATOM 2836 C C . MET B 1 96 ? -3.125 -7.691 -30.484 1 62.06 96 MET B C 1
ATOM 2838 O O . MET B 1 96 ? -3.982 -7.875 -31.344 1 62.06 96 MET B O 1
ATOM 2842 N N . ASP B 1 97 ? -2.301 -6.637 -30.297 1 60.69 97 ASP B N 1
ATOM 2843 C CA . ASP B 1 97 ? -2.473 -5.555 -31.266 1 60.69 97 ASP B CA 1
ATOM 2844 C C . ASP B 1 97 ? -2.082 -6 -32.656 1 60.69 97 ASP B C 1
ATOM 2846 O O . ASP B 1 97 ? -2.4 -5.324 -33.656 1 60.69 97 ASP B O 1
ATOM 2850 N N . LYS B 1 98 ? -1.362 -7.023 -32.781 1 58.84 98 LYS B N 1
ATOM 2851 C CA . LYS B 1 98 ? -0.914 -7.445 -34.125 1 58.84 98 LYS B CA 1
ATOM 2852 C C . LYS B 1 98 ? -2.068 -8.023 -34.938 1 58.84 98 LYS B C 1
ATOM 2854 O O . LYS B 1 98 ? -1.951 -8.195 -36.156 1 58.84 98 LYS B O 1
ATOM 2859 N N . GLY B 1 99 ? -3.139 -8.164 -34.438 1 63 99 GLY B N 1
ATOM 2860 C CA . GLY B 1 99 ? -4.277 -8.633 -35.219 1 63 99 GLY B CA 1
ATOM 2861 C C . GLY B 1 99 ? -4.199 -10.117 -35.562 1 63 99 GLY B C 1
ATOM 2862 O O . GLY B 1 99 ? -3.143 -10.734 -35.406 1 63 99 GLY B O 1
ATOM 2863 N N . ASN B 1 100 ? -5.363 -10.914 -35.688 1 65.38 100 ASN B N 1
ATOM 2864 C CA . ASN B 1 100 ? -5.582 -12.281 -36.156 1 65.38 100 ASN B CA 1
ATOM 2865 C C . ASN B 1 100 ? -4.879 -13.297 -35.25 1 65.38 100 ASN B C 1
ATOM 2867 O O . ASN B 1 100 ? -4.133 -14.148 -35.75 1 65.38 100 ASN B O 1
ATOM 2871 N N . LEU B 1 101 ? -5.059 -13.086 -34.062 1 74.12 101 LEU B N 1
ATOM 2872 C CA . LEU B 1 101 ? -4.41 -14.008 -33.125 1 74.12 101 LEU B CA 1
ATOM 2873 C C . LEU B 1 101 ? -5.164 -15.328 -33.062 1 74.12 101 LEU B C 1
ATOM 2875 O O . LEU B 1 101 ? -6.391 -15.344 -32.906 1 74.12 101 LEU B O 1
ATOM 2879 N N . THR B 1 102 ? -4.426 -16.453 -33.438 1 82.88 102 THR B N 1
ATOM 2880 C CA . THR B 1 102 ? -4.969 -17.797 -33.281 1 82.88 102 THR B CA 1
ATOM 2881 C C . THR B 1 102 ? -4.734 -18.312 -31.859 1 82.88 102 THR B C 1
ATOM 2883 O O . THR B 1 102 ? -3.949 -17.734 -31.094 1 82.88 102 THR B O 1
ATOM 2886 N N . GLY B 1 103 ? -5.473 -19.328 -31.531 1 86.38 103 GLY B N 1
ATOM 2887 C CA . GLY B 1 103 ? -5.277 -20 -30.25 1 86.38 103 GLY B CA 1
ATOM 2888 C C . GLY B 1 103 ? -3.852 -20.453 -30.031 1 86.38 103 GLY B C 1
ATOM 2889 O O . GLY B 1 103 ? -3.307 -20.297 -28.938 1 86.38 103 GLY B O 1
ATOM 2890 N N . ASP B 1 104 ? -3.266 -20.969 -31.078 1 88.88 104 ASP B N 1
ATOM 2891 C CA . ASP B 1 104 ? -1.895 -21.453 -31 1 88.88 104 ASP B CA 1
ATOM 2892 C C . ASP B 1 104 ? -0.912 -20.312 -30.766 1 88.88 104 ASP B C 1
ATOM 2894 O O . ASP B 1 104 ? 0.048 -20.453 -30 1 88.88 104 ASP B O 1
ATOM 2898 N N . GLU B 1 105 ? -1.154 -19.25 -31.391 1 86.31 105 GLU B N 1
ATOM 2899 C CA . GLU B 1 105 ? -0.285 -18.094 -31.203 1 86.31 105 GLU B CA 1
ATOM 2900 C C . GLU B 1 105 ? -0.375 -17.562 -29.781 1 86.31 105 GLU B C 1
ATOM 2902 O O . GLU B 1 105 ? 0.639 -17.188 -29.188 1 86.31 105 GLU B O 1
ATOM 2907 N N . ALA B 1 106 ? -1.584 -17.547 -29.359 1 88.69 106 ALA B N 1
ATOM 2908 C CA . ALA B 1 106 ? -1.795 -17.094 -27.984 1 88.69 106 ALA B CA 1
ATOM 2909 C C . ALA B 1 106 ? -1.112 -18.031 -26.984 1 88.69 106 ALA B C 1
ATOM 2911 O O . ALA B 1 106 ? -0.473 -17.578 -26.031 1 88.69 106 ALA B O 1
ATOM 2912 N N . HIS B 1 107 ? -1.271 -19.281 -27.219 1 91.88 107 HIS B N 1
ATOM 2913 C CA . HIS B 1 107 ? -0.627 -20.281 -26.391 1 91.88 107 HIS B CA 1
ATOM 2914 C C . HIS B 1 107 ? 0.89 -20.125 -26.406 1 91.88 107 HIS B C 1
ATOM 2916 O O . HIS B 1 107 ? 1.532 -20.156 -25.344 1 91.88 107 HIS B O 1
ATOM 2922 N N . ASN B 1 108 ? 1.46 -19.938 -27.531 1 91.88 108 ASN B N 1
ATOM 2923 C CA . ASN B 1 108 ? 2.9 -19.75 -27.672 1 91.88 108 ASN B CA 1
ATOM 2924 C C . ASN B 1 108 ? 3.375 -18.484 -26.984 1 91.88 108 ASN B C 1
ATOM 2926 O O . ASN B 1 108 ? 4.473 -18.438 -26.422 1 91.88 108 ASN B O 1
ATOM 2930 N N . PHE B 1 109 ? 2.586 -17.562 -27.109 1 89.94 109 PHE B N 1
ATOM 2931 C CA . PHE B 1 109 ? 2.902 -16.312 -26.422 1 89.94 109 PHE B CA 1
ATOM 2932 C C . PHE B 1 109 ? 2.994 -16.547 -24.922 1 89.94 109 PHE B C 1
ATOM 2934 O O . PHE B 1 109 ? 3.934 -16.078 -24.266 1 89.94 109 PHE B O 1
ATOM 2941 N N . MET B 1 110 ? 2.045 -17.203 -24.422 1 94.12 110 MET B N 1
ATOM 2942 C CA . MET B 1 110 ? 2.033 -17.469 -22.984 1 94.12 110 MET B CA 1
ATOM 2943 C C . MET B 1 110 ? 3.254 -18.281 -22.578 1 94.12 110 MET B C 1
ATOM 2945 O O . MET B 1 110 ? 3.875 -18 -21.547 1 94.12 110 MET B O 1
ATOM 2949 N N . LEU B 1 111 ? 3.59 -19.281 -23.344 1 95.31 111 LEU B N 1
ATOM 2950 C CA . LEU B 1 111 ? 4.789 -20.078 -23.062 1 95.31 111 LEU B CA 1
ATOM 2951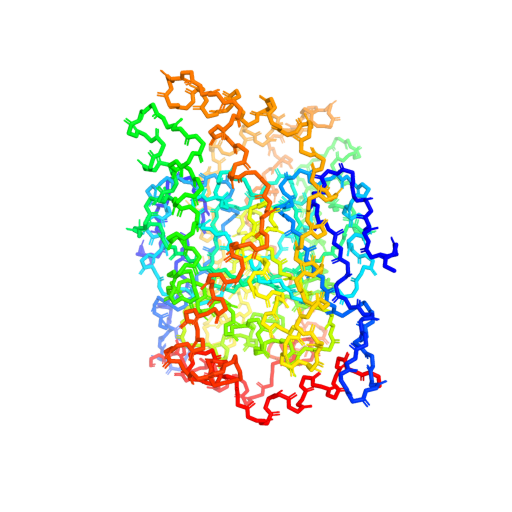 C C . LEU B 1 111 ? 6.023 -19.188 -23.031 1 95.31 111 LEU B C 1
ATOM 2953 O O . LEU B 1 111 ? 6.859 -19.297 -22.125 1 95.31 111 LEU B O 1
ATOM 2957 N N . ALA B 1 112 ? 6.148 -18.312 -23.984 1 93.5 112 ALA B N 1
ATOM 2958 C CA . ALA B 1 112 ? 7.285 -17.406 -24.047 1 93.5 112 ALA B CA 1
ATOM 2959 C C . ALA B 1 112 ? 7.316 -16.469 -22.844 1 93.5 112 ALA B C 1
ATOM 2961 O O . ALA B 1 112 ? 8.391 -16.188 -22.297 1 93.5 112 ALA B O 1
ATOM 2962 N N . TYR B 1 113 ? 6.211 -16.062 -22.469 1 93.25 113 TYR B N 1
ATOM 2963 C CA . TYR B 1 113 ? 6.113 -15.203 -21.312 1 93.25 113 TYR B CA 1
ATOM 2964 C C . TYR B 1 113 ? 6.617 -15.914 -20.062 1 93.25 113 TYR B C 1
ATOM 2966 O O . TYR B 1 113 ? 7.426 -15.359 -19.297 1 93.25 113 TYR B O 1
ATOM 2974 N N . TYR B 1 114 ? 6.145 -17.109 -19.828 1 96.88 114 TYR B N 1
ATOM 2975 C CA . TYR B 1 114 ? 6.504 -17.859 -18.625 1 96.88 114 TYR B CA 1
ATOM 2976 C C . TYR B 1 114 ? 7.992 -18.172 -18.609 1 96.88 114 TYR B C 1
ATOM 2978 O O . TYR B 1 114 ? 8.586 -18.328 -17.531 1 96.88 114 TYR B O 1
ATOM 2986 N N . LYS B 1 115 ? 8.594 -18.203 -19.75 1 96.19 115 LYS B N 1
ATOM 2987 C CA . LYS B 1 115 ? 10.031 -18.453 -19.844 1 96.19 115 LYS B CA 1
ATOM 2988 C C . LYS B 1 115 ? 10.828 -17.266 -19.312 1 96.19 115 LYS B C 1
ATOM 2990 O O . LYS B 1 115 ? 11.938 -17.438 -18.797 1 96.19 115 LYS B O 1
ATOM 2995 N N . VAL B 1 116 ? 10.273 -16.094 -19.344 1 96 116 VAL B N 1
ATOM 2996 C CA . VAL B 1 116 ? 11.047 -14.898 -19.016 1 96 116 VAL B CA 1
ATOM 2997 C C . VAL B 1 116 ? 10.531 -14.305 -17.703 1 96 116 VAL B C 1
ATOM 2999 O O . VAL B 1 116 ? 11.273 -13.617 -17 1 96 116 VAL B O 1
ATOM 3002 N N . ALA B 1 117 ? 9.336 -14.602 -17.297 1 96.38 117 ALA B N 1
ATOM 3003 C CA . ALA B 1 117 ? 8.625 -13.977 -16.188 1 96.38 117 ALA B CA 1
ATOM 3004 C C . ALA B 1 117 ? 9.438 -14.062 -14.898 1 96.38 117 ALA B C 1
ATOM 3006 O O . ALA B 1 117 ? 9.516 -13.094 -14.141 1 96.38 117 ALA B O 1
ATOM 3007 N N . PRO B 1 118 ? 10.148 -15.164 -14.641 1 97.88 118 PRO B N 1
ATOM 3008 C CA . PRO B 1 118 ? 10.875 -15.289 -13.375 1 97.88 118 PRO B CA 1
ATOM 3009 C C . PRO B 1 118 ? 12.008 -14.281 -13.234 1 97.88 118 PRO B C 1
ATOM 3011 O O . PRO B 1 118 ? 12.531 -14.078 -12.141 1 97.88 118 PRO B O 1
ATOM 3014 N N . TRP B 1 119 ? 12.352 -13.609 -14.344 1 97.19 119 TRP B N 1
ATOM 3015 C CA . TRP B 1 119 ? 13.523 -12.742 -14.281 1 97.19 119 TRP B CA 1
ATOM 3016 C C . TRP B 1 119 ? 13.148 -11.297 -14.57 1 97.19 119 TRP B C 1
ATOM 3018 O O . TRP B 1 119 ? 14.008 -10.414 -14.57 1 97.19 119 TRP B O 1
ATOM 3028 N N . VAL B 1 120 ? 11.906 -11.062 -14.789 1 94.56 120 VAL B N 1
ATOM 3029 C CA . VAL B 1 120 ? 11.477 -9.68 -14.969 1 94.56 120 VAL B CA 1
ATOM 3030 C C . VAL B 1 120 ? 11.805 -8.875 -13.719 1 94.56 120 VAL B C 1
ATOM 3032 O O . VAL B 1 120 ? 11.539 -9.312 -12.594 1 94.56 120 VAL B O 1
ATOM 3035 N N . GLU B 1 121 ? 12.297 -7.68 -13.836 1 94.69 121 GLU B N 1
ATOM 3036 C CA . GLU B 1 121 ? 12.812 -6.879 -12.727 1 94.69 121 GLU B CA 1
ATOM 3037 C C . GLU B 1 121 ? 11.75 -6.66 -11.664 1 94.69 121 GLU B C 1
ATOM 3039 O O . GLU B 1 121 ? 12 -6.871 -10.477 1 94.69 121 GLU B O 1
ATOM 3044 N N . ALA B 1 122 ? 10.602 -6.289 -12.086 1 94.62 122 ALA B N 1
ATOM 3045 C CA . ALA B 1 122 ? 9.508 -6.031 -11.156 1 94.62 122 ALA B CA 1
ATOM 3046 C C . ALA B 1 122 ? 9.133 -7.293 -10.383 1 94.62 122 ALA B C 1
ATOM 3048 O O . ALA B 1 122 ? 8.852 -7.238 -9.188 1 94.62 122 ALA B O 1
ATOM 3049 N N . HIS B 1 123 ? 9.141 -8.43 -11.094 1 96.88 123 HIS B N 1
ATOM 3050 C CA . HIS B 1 123 ? 8.812 -9.695 -10.445 1 96.88 123 HIS B CA 1
ATOM 3051 C C . HIS B 1 123 ? 9.867 -10.07 -9.414 1 96.88 123 HIS B C 1
ATOM 3053 O O . HIS B 1 123 ? 9.531 -10.398 -8.273 1 96.88 123 HIS B O 1
ATOM 3059 N N . VAL B 1 124 ? 11.102 -9.945 -9.828 1 97.88 124 VAL B N 1
ATOM 3060 C CA . VAL B 1 124 ? 12.203 -10.312 -8.945 1 97.88 124 VAL B CA 1
ATOM 3061 C C . VAL B 1 124 ? 12.172 -9.438 -7.691 1 97.88 124 VAL B C 1
ATOM 3063 O O . VAL B 1 124 ? 12.273 -9.945 -6.57 1 97.88 124 VAL B O 1
ATOM 3066 N N . ASP B 1 125 ? 11.961 -8.195 -7.891 1 97.31 125 ASP B N 1
ATOM 3067 C CA . ASP B 1 125 ? 11.922 -7.27 -6.766 1 97.31 125 ASP B CA 1
ATOM 3068 C C . ASP B 1 125 ? 10.789 -7.621 -5.809 1 97.31 125 ASP B C 1
ATOM 3070 O O . ASP B 1 125 ? 11 -7.746 -4.602 1 97.31 125 ASP B O 1
ATOM 3074 N N . LEU B 1 126 ? 9.664 -7.84 -6.312 1 98.31 126 LEU B N 1
ATOM 3075 C CA . LEU B 1 126 ? 8.484 -8.039 -5.488 1 98.31 126 LEU B CA 1
ATOM 3076 C C . LEU B 1 126 ? 8.484 -9.43 -4.859 1 98.31 126 LEU B C 1
ATOM 3078 O O . LEU B 1 126 ? 8.031 -9.609 -3.727 1 98.31 126 LEU B O 1
ATOM 3082 N N . TYR B 1 127 ? 8.961 -10.453 -5.602 1 98.69 127 TYR B N 1
ATOM 3083 C CA . TYR B 1 127 ? 9.117 -11.766 -4.988 1 98.69 127 TYR B CA 1
ATOM 3084 C C . TYR B 1 127 ? 10.141 -11.719 -3.857 1 98.69 127 TYR B C 1
ATOM 3086 O O . TYR B 1 127 ? 9.961 -12.375 -2.826 1 98.69 127 TYR B O 1
ATOM 3094 N N . THR B 1 128 ? 11.219 -10.977 -4.09 1 98.5 128 THR B N 1
ATOM 3095 C CA . THR B 1 128 ? 12.211 -10.82 -3.041 1 98.5 128 THR B CA 1
ATOM 3096 C C . THR B 1 128 ? 11.586 -10.211 -1.788 1 98.5 128 THR B C 1
ATOM 3098 O O . THR B 1 128 ? 11.797 -10.703 -0.68 1 98.5 128 THR B O 1
ATOM 3101 N N . ARG B 1 129 ? 10.781 -9.219 -1.947 1 97.75 129 ARG B N 1
ATOM 3102 C CA . ARG B 1 129 ? 10.094 -8.594 -0.829 1 97.75 129 ARG B CA 1
ATOM 3103 C C . ARG B 1 129 ? 9.102 -9.555 -0.185 1 97.75 129 ARG B C 1
ATOM 3105 O O . ARG B 1 129 ? 8.93 -9.555 1.036 1 97.75 129 ARG B O 1
ATOM 3112 N N . TRP B 1 130 ? 8.445 -10.328 -0.987 1 98.5 130 TRP B N 1
ATOM 3113 C CA . TRP B 1 130 ? 7.504 -11.336 -0.509 1 98.5 130 TRP B CA 1
ATOM 3114 C C . TRP B 1 130 ? 8.164 -12.266 0.501 1 98.5 130 TRP B C 1
ATOM 3116 O O . TRP B 1 130 ? 7.684 -12.414 1.625 1 98.5 130 TRP B O 1
ATOM 3126 N N . PHE B 1 131 ? 9.258 -12.75 0.129 1 98.62 131 PHE B N 1
ATOM 3127 C CA . PHE B 1 131 ? 9.922 -13.727 0.99 1 98.62 131 PHE B CA 1
ATOM 3128 C C . PHE B 1 131 ? 10.555 -13.039 2.195 1 98.62 131 PHE B C 1
ATOM 3130 O O . PHE B 1 131 ? 10.57 -13.602 3.295 1 98.62 131 PHE B O 1
ATOM 3137 N N . GLN B 1 132 ? 11.07 -11.852 1.966 1 97.38 132 GLN B N 1
ATOM 3138 C CA . GLN B 1 132 ? 11.625 -11.086 3.08 1 97.38 132 GLN B CA 1
ATOM 3139 C C . GLN B 1 132 ? 10.562 -10.812 4.141 1 97.38 132 GLN B C 1
ATOM 3141 O O . GLN B 1 132 ? 10.773 -11.078 5.324 1 97.38 132 GLN B O 1
ATOM 3146 N N . ARG B 1 133 ? 9.469 -10.367 3.725 1 97 133 ARG B N 1
ATOM 3147 C CA . ARG B 1 133 ? 8.414 -9.984 4.66 1 97 133 ARG B CA 1
ATOM 3148 C C . ARG B 1 133 ? 7.781 -11.219 5.297 1 97 133 ARG B C 1
ATOM 3150 O O . ARG B 1 133 ? 7.418 -11.195 6.473 1 97 133 ARG B O 1
ATOM 3157 N N . LEU B 1 134 ? 7.625 -12.242 4.512 1 97.38 134 LEU B N 1
ATOM 3158 C CA . LEU B 1 134 ? 7.098 -13.484 5.07 1 97.38 134 LEU B CA 1
ATOM 3159 C C . LEU B 1 134 ? 7.961 -13.969 6.23 1 97.38 134 LEU B C 1
ATOM 3161 O O . LEU B 1 134 ? 7.445 -14.5 7.215 1 97.38 134 LEU B O 1
ATOM 3165 N N . ALA B 1 135 ? 9.219 -13.797 6.102 1 96.31 135 ALA B N 1
ATOM 3166 C CA . ALA B 1 135 ? 10.148 -14.273 7.117 1 96.31 135 ALA B CA 1
ATOM 3167 C C . ALA B 1 135 ? 10.125 -13.375 8.352 1 96.31 135 ALA B C 1
ATOM 3169 O O . ALA B 1 135 ? 10.492 -13.805 9.445 1 96.31 135 ALA B O 1
ATOM 3170 N N . GLU B 1 136 ? 9.672 -12.164 8.172 1 92.94 136 GLU B N 1
ATOM 3171 C CA . GLU B 1 136 ? 9.844 -11.172 9.227 1 92.94 136 GLU B CA 1
ATOM 3172 C C . GLU B 1 136 ? 8.516 -10.859 9.914 1 92.94 136 GLU B C 1
ATOM 3174 O O . GLU B 1 136 ? 8.5 -10.305 11.016 1 92.94 136 GLU B O 1
ATOM 3179 N N . THR B 1 137 ? 7.453 -11.156 9.289 1 90.25 137 THR B N 1
ATOM 3180 C CA . THR B 1 137 ? 6.152 -10.75 9.812 1 90.25 137 THR B CA 1
ATOM 3181 C C . THR B 1 137 ? 5.484 -11.914 10.547 1 90.25 137 THR B C 1
ATOM 3183 O O . THR B 1 137 ? 5.586 -13.062 10.125 1 90.25 137 THR B O 1
ATOM 3186 N N . GLU B 1 138 ? 4.699 -11.555 11.555 1 88.12 138 GLU B N 1
ATOM 3187 C CA . GLU B 1 138 ? 3.965 -12.57 12.289 1 88.12 138 GLU B CA 1
ATOM 3188 C C . GLU B 1 138 ? 2.637 -12.891 11.617 1 88.12 138 GLU B C 1
ATOM 3190 O O . GLU B 1 138 ? 2.17 -14.031 11.656 1 88.12 138 GLU B O 1
ATOM 3195 N N . GLY B 1 139 ? 2.086 -11.992 10.984 1 91.94 139 GLY B N 1
ATOM 3196 C CA . GLY B 1 139 ? 0.815 -12.188 10.305 1 91.94 139 GLY B CA 1
ATOM 3197 C C . GLY B 1 139 ? 0.954 -12.891 8.969 1 91.94 139 GLY B C 1
ATOM 3198 O O . GLY B 1 139 ? 2.029 -13.383 8.633 1 91.94 139 GLY B O 1
ATOM 3199 N N . ALA B 1 140 ? -0.156 -13.094 8.297 1 97.12 140 ALA B N 1
ATOM 3200 C CA . ALA B 1 140 ? -0.203 -13.758 7 1 97.12 140 ALA B CA 1
ATOM 3201 C C . ALA B 1 140 ? 0.249 -12.82 5.883 1 97.12 140 ALA B C 1
ATOM 3203 O O . ALA B 1 140 ? 0.339 -11.602 6.086 1 97.12 140 ALA B O 1
ATOM 3204 N N . GLY B 1 141 ? 0.646 -13.414 4.812 1 98.06 141 GLY B N 1
ATOM 3205 C CA . GLY B 1 141 ? 0.959 -12.664 3.605 1 98.06 141 GLY B CA 1
ATOM 3206 C C . GLY B 1 141 ? -0.083 -12.828 2.516 1 98.06 141 GLY B C 1
ATOM 3207 O O . GLY B 1 141 ? -0.668 -13.906 2.365 1 98.06 141 GLY B O 1
ATOM 3208 N N . LEU B 1 142 ? -0.276 -11.742 1.781 1 98.38 142 LEU B N 1
ATOM 3209 C CA . LEU B 1 142 ? -1.166 -11.742 0.625 1 98.38 142 LEU B CA 1
ATOM 3210 C C . LEU B 1 142 ? -0.403 -11.383 -0.647 1 98.38 142 LEU B C 1
ATOM 3212 O O . LEU B 1 142 ? 0.306 -10.383 -0.692 1 98.38 142 LEU B O 1
ATOM 3216 N N . ILE B 1 143 ? -0.498 -12.25 -1.643 1 98.69 143 ILE B N 1
ATOM 3217 C CA . ILE B 1 143 ? 0.144 -11.992 -2.928 1 98.69 143 ILE B CA 1
ATOM 3218 C C . ILE B 1 143 ? -0.912 -11.938 -4.031 1 98.69 143 ILE B C 1
ATOM 3220 O O . ILE B 1 143 ? -1.847 -12.742 -4.043 1 98.69 143 ILE B O 1
ATOM 3224 N N . ASN B 1 144 ? -0.783 -10.914 -4.875 1 98.06 144 ASN B N 1
ATOM 3225 C CA . ASN B 1 144 ? -1.794 -10.797 -5.922 1 98.06 144 ASN B CA 1
ATOM 3226 C C . ASN B 1 144 ? -1.214 -10.18 -7.195 1 98.06 144 ASN B C 1
ATOM 3228 O O . ASN B 1 144 ? -0.144 -9.57 -7.164 1 98.06 144 ASN B O 1
ATOM 3232 N N . CYS B 1 145 ? -1.839 -10.414 -8.242 1 96.5 145 CYS B N 1
ATOM 3233 C CA . CYS B 1 145 ? -1.714 -9.633 -9.469 1 96.5 145 CYS B CA 1
ATOM 3234 C C . CYS B 1 145 ? -3.084 -9.281 -10.031 1 96.5 145 CYS B C 1
ATOM 3236 O O . CYS B 1 145 ? -4.047 -9.117 -9.281 1 96.5 145 CYS B O 1
ATOM 3238 N N . ALA B 1 146 ? -3.188 -9.078 -11.312 1 92.25 146 ALA B N 1
ATOM 3239 C CA . ALA B 1 146 ? -4.461 -8.617 -11.859 1 92.25 146 ALA B CA 1
ATOM 3240 C C . ALA B 1 146 ? -5.52 -9.719 -11.789 1 92.25 146 ALA B C 1
ATOM 3242 O O . ALA B 1 146 ? -6.613 -9.5 -11.258 1 92.25 146 ALA B O 1
ATOM 3243 N N . ALA B 1 147 ? -5.16 -10.898 -12.258 1 90.69 147 ALA B N 1
ATOM 3244 C CA . ALA B 1 147 ? -6.121 -12 -12.289 1 90.69 147 ALA B CA 1
ATOM 3245 C C . ALA B 1 147 ? -5.777 -13.062 -11.25 1 90.69 147 ALA B C 1
ATOM 3247 O O . ALA B 1 147 ? -6.496 -14.047 -11.102 1 90.69 147 ALA B O 1
ATOM 3248 N N . GLY B 1 148 ? -4.691 -12.891 -10.555 1 94.5 148 GLY B N 1
ATOM 3249 C CA . GLY B 1 148 ? -4.277 -13.844 -9.539 1 94.5 148 GLY B CA 1
ATOM 3250 C C . GLY B 1 148 ? -3.834 -15.18 -10.109 1 94.5 148 GLY B C 1
ATOM 3251 O O . GLY B 1 148 ? -4.047 -16.219 -9.5 1 94.5 148 GLY B O 1
ATOM 3252 N N . LYS B 1 149 ? -3.227 -15.141 -11.273 1 94.75 149 LYS B N 1
ATOM 3253 C CA . LYS B 1 149 ? -2.984 -16.422 -11.922 1 94.75 149 LYS B CA 1
ATOM 3254 C C . LYS B 1 149 ? -1.515 -16.578 -12.297 1 94.75 149 LYS B C 1
ATOM 3256 O O . LYS B 1 149 ? -0.752 -17.234 -11.578 1 94.75 149 LYS B O 1
ATOM 3261 N N . ASP B 1 150 ? -1 -15.719 -13.219 1 95.5 150 ASP B N 1
ATOM 3262 C CA . ASP B 1 150 ? 0.314 -15.953 -13.812 1 95.5 150 ASP B CA 1
ATOM 3263 C C . ASP B 1 150 ? 1.429 -15.547 -12.852 1 95.5 150 ASP B C 1
ATOM 3265 O O . ASP B 1 150 ? 2.18 -16.391 -12.367 1 95.5 150 ASP B O 1
ATOM 3269 N N . ARG B 1 151 ? 1.501 -14.227 -12.695 1 97.56 151 ARG B N 1
ATOM 3270 C CA . ARG B 1 151 ? 2.561 -13.742 -11.82 1 97.56 151 ARG B CA 1
ATOM 3271 C C . ARG B 1 151 ? 2.373 -14.25 -10.398 1 97.56 151 ARG B C 1
ATOM 3273 O O . ARG B 1 151 ? 3.334 -14.68 -9.758 1 97.56 151 ARG B O 1
ATOM 3280 N N . THR B 1 152 ? 1.121 -14.266 -9.961 1 98.12 152 THR B N 1
ATOM 3281 C CA . THR B 1 152 ? 0.771 -14.773 -8.641 1 98.12 152 THR B CA 1
ATOM 3282 C C . THR B 1 152 ? 1.059 -16.266 -8.547 1 98.12 152 THR B C 1
ATOM 3284 O O . THR B 1 152 ? 1.653 -16.734 -7.57 1 98.12 152 THR B O 1
ATOM 3287 N N . GLY B 1 153 ? 0.641 -16.984 -9.562 1 98.06 153 GLY B N 1
ATOM 3288 C CA . GLY B 1 153 ? 0.864 -18.422 -9.57 1 98.06 153 GLY B CA 1
ATOM 3289 C C . GLY B 1 153 ? 2.328 -18.797 -9.461 1 98.06 153 GLY B C 1
ATOM 3290 O O . GLY B 1 153 ? 2.682 -19.734 -8.75 1 98.06 153 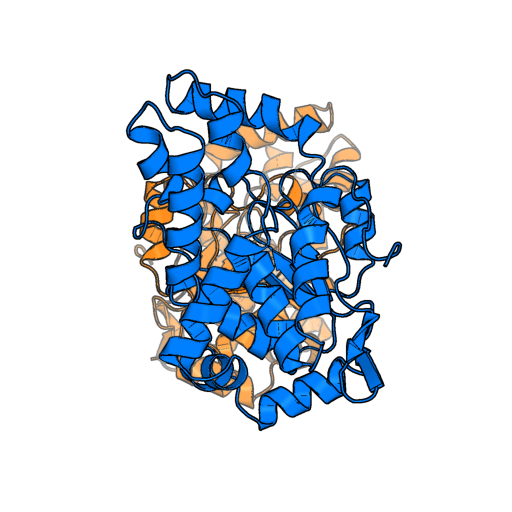GLY B O 1
ATOM 3291 N N . LEU B 1 154 ? 3.152 -18.078 -10.172 1 98.44 154 LEU B N 1
ATOM 3292 C CA . LEU B 1 154 ? 4.594 -18.312 -10.117 1 98.44 154 LEU B CA 1
ATOM 3293 C C . LEU B 1 154 ? 5.125 -18.109 -8.703 1 98.44 154 LEU B C 1
ATOM 3295 O O . LEU B 1 154 ? 5.859 -18.953 -8.18 1 98.44 154 LEU B 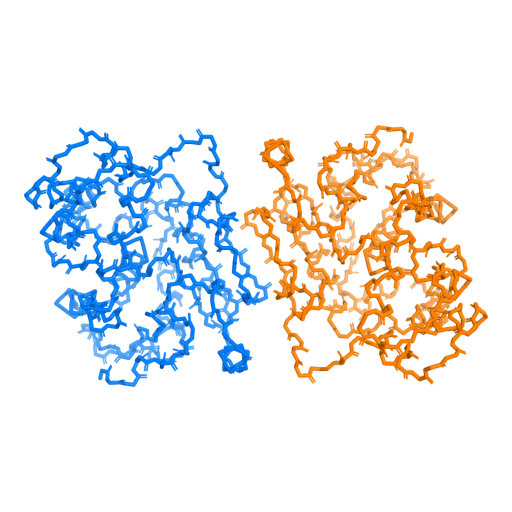O 1
ATOM 3299 N N . GLY B 1 155 ? 4.727 -17.016 -8.07 1 98.69 155 GLY B N 1
ATOM 3300 C CA . GLY B 1 155 ? 5.156 -16.734 -6.707 1 98.69 155 GLY B CA 1
ATOM 3301 C C . GLY B 1 155 ? 4.707 -17.797 -5.715 1 98.69 155 GLY B C 1
ATOM 3302 O O . GLY B 1 155 ? 5.484 -18.219 -4.852 1 98.69 155 GLY B O 1
ATOM 3303 N N . CYS B 1 156 ? 3.49 -18.203 -5.84 1 98.62 156 CYS B N 1
ATOM 3304 C CA . CYS B 1 156 ? 2.941 -19.234 -4.953 1 98.62 156 CYS B CA 1
ATOM 3305 C C . CYS B 1 156 ? 3.658 -20.562 -5.145 1 98.62 156 CYS B C 1
ATOM 3307 O O . CYS B 1 156 ? 3.961 -21.25 -4.168 1 98.62 156 CYS B O 1
ATOM 3309 N N . ALA B 1 157 ? 3.916 -20.891 -6.398 1 98.75 157 ALA B N 1
ATOM 3310 C CA . ALA B 1 157 ? 4.605 -22.141 -6.703 1 98.75 157 ALA B CA 1
ATOM 3311 C C . ALA B 1 157 ? 6 -22.156 -6.086 1 98.75 157 ALA B C 1
ATOM 3313 O O . ALA B 1 157 ? 6.398 -23.156 -5.473 1 98.75 157 ALA B O 1
ATOM 3314 N N . VAL B 1 158 ? 6.711 -21.062 -6.23 1 98.81 158 VAL B N 1
ATOM 3315 C CA . VAL B 1 158 ? 8.047 -20.984 -5.652 1 98.81 158 VAL B CA 1
ATOM 3316 C C . VAL B 1 158 ? 7.961 -21.078 -4.133 1 98.81 158 VAL B C 1
ATOM 3318 O O . VAL B 1 158 ? 8.773 -21.766 -3.506 1 98.81 158 VAL B O 1
ATOM 3321 N N . THR B 1 159 ? 7.004 -20.469 -3.553 1 98.81 159 THR B N 1
ATOM 3322 C CA . THR B 1 159 ? 6.809 -20.5 -2.107 1 98.81 159 THR B CA 1
ATOM 3323 C C . THR B 1 159 ? 6.609 -21.938 -1.618 1 98.81 159 THR B C 1
ATOM 3325 O O . THR B 1 159 ? 7.301 -22.391 -0.7 1 98.81 159 THR B O 1
ATOM 3328 N N . LEU B 1 160 ? 5.691 -22.641 -2.258 1 98.69 160 LEU B N 1
ATOM 3329 C CA . LEU B 1 160 ? 5.387 -24 -1.863 1 98.69 160 LEU B CA 1
ATOM 3330 C C . LEU B 1 160 ? 6.602 -24.906 -2.057 1 98.69 160 LEU B C 1
ATOM 3332 O O . LEU B 1 160 ? 6.852 -25.797 -1.246 1 98.69 160 LEU B O 1
ATOM 3336 N N . SER B 1 161 ? 7.316 -24.656 -3.127 1 98.69 161 SER B N 1
ATOM 3337 C CA . SER B 1 161 ? 8.516 -25.438 -3.387 1 98.69 161 SER B CA 1
ATOM 3338 C C . SER B 1 161 ? 9.539 -25.266 -2.27 1 98.69 161 SER B C 1
ATOM 3340 O O . SER B 1 161 ? 10.109 -26.25 -1.786 1 98.69 161 SER B O 1
ATOM 3342 N N . LEU B 1 162 ? 9.758 -24.078 -1.818 1 98.38 162 LEU B N 1
ATOM 3343 C CA . LEU B 1 162 ? 10.734 -23.781 -0.778 1 98.38 162 LEU B CA 1
ATOM 3344 C C . LEU B 1 162 ? 10.32 -24.406 0.551 1 98.38 162 LEU B C 1
ATOM 3346 O O . LEU B 1 162 ? 11.164 -24.703 1.396 1 98.38 162 LEU B O 1
ATOM 3350 N N . LEU B 1 163 ? 9.039 -24.625 0.688 1 98.38 163 LEU B N 1
ATOM 3351 C CA . LEU B 1 163 ? 8.531 -25.219 1.921 1 98.38 163 LEU B CA 1
ATOM 3352 C C . LEU B 1 163 ? 8.562 -26.734 1.852 1 98.38 163 LEU B C 1
ATOM 3354 O O . LEU B 1 163 ? 8.266 -27.422 2.838 1 98.38 163 LEU B O 1
ATOM 3358 N N . GLY B 1 164 ? 8.82 -27.266 0.649 1 98.31 164 GLY B N 1
ATOM 3359 C CA . GLY B 1 164 ? 9.008 -28.703 0.509 1 98.31 164 GLY B CA 1
ATOM 3360 C C . GLY B 1 164 ? 7.762 -29.406 0.014 1 98.31 164 GLY B C 1
ATOM 3361 O O . GLY B 1 164 ? 7.613 -30.625 0.204 1 98.31 164 GLY B O 1
ATOM 3362 N N . VAL B 1 165 ? 6.871 -28.719 -0.553 1 98.56 165 VAL B N 1
ATOM 3363 C CA . VAL B 1 165 ? 5.672 -29.328 -1.115 1 98.56 165 VAL B CA 1
ATOM 3364 C C . VAL B 1 165 ? 6.02 -30.062 -2.414 1 98.56 165 VAL B C 1
ATOM 3366 O O . VAL B 1 165 ? 6.777 -29.531 -3.238 1 98.56 165 VAL B O 1
ATOM 3369 N N . PRO B 1 166 ? 5.457 -31.188 -2.623 1 98.56 166 PRO B N 1
ATOM 3370 C CA . PRO B 1 166 ? 5.762 -31.938 -3.846 1 98.56 166 PRO B CA 1
ATOM 3371 C C . PRO B 1 166 ? 5.34 -31.188 -5.109 1 98.56 166 PRO B C 1
ATOM 3373 O O . PRO B 1 166 ? 4.285 -30.547 -5.133 1 98.56 166 PRO B O 1
ATOM 3376 N N . GLU B 1 167 ? 6.129 -31.344 -6.113 1 98.06 167 GLU B N 1
ATOM 3377 C CA . GLU B 1 167 ? 5.906 -30.641 -7.375 1 98.06 167 GLU B CA 1
ATOM 3378 C C . GLU B 1 167 ? 4.512 -30.938 -7.926 1 98.06 167 GLU B C 1
ATOM 3380 O O . GLU B 1 167 ? 3.832 -30.016 -8.406 1 98.06 167 GLU B O 1
ATOM 3385 N N . LYS B 1 168 ? 4.109 -32.156 -7.832 1 97.94 168 LYS B N 1
ATOM 3386 C CA . LYS B 1 168 ? 2.785 -32.531 -8.32 1 97.94 168 LYS B CA 1
ATOM 3387 C C . LYS B 1 168 ? 1.699 -31.688 -7.645 1 97.94 168 LYS B C 1
ATOM 3389 O O . LYS B 1 168 ? 0.79 -31.188 -8.312 1 97.94 168 LYS B O 1
ATOM 3394 N N . THR B 1 169 ? 1.794 -31.531 -6.352 1 97.94 169 THR B N 1
ATOM 3395 C CA . THR B 1 169 ? 0.832 -30.766 -5.574 1 97.94 169 THR B CA 1
ATOM 3396 C C . THR B 1 169 ? 0.89 -29.281 -5.957 1 97.94 169 THR B C 1
ATOM 3398 O O . THR B 1 169 ? -0.143 -28.609 -6.02 1 97.94 169 THR B O 1
ATOM 3401 N N . ILE B 1 170 ? 2.045 -28.797 -6.223 1 98.31 170 ILE B N 1
ATOM 3402 C CA . ILE B 1 170 ? 2.238 -27.406 -6.617 1 98.31 170 ILE B CA 1
ATOM 3403 C C . ILE B 1 170 ? 1.499 -27.141 -7.926 1 98.31 170 ILE B C 1
ATOM 3405 O O . ILE B 1 170 ? 0.795 -26.141 -8.047 1 98.31 170 ILE B O 1
ATOM 3409 N N . PHE B 1 171 ? 1.646 -28.031 -8.844 1 98.19 171 PHE B N 1
ATOM 3410 C CA . PHE B 1 171 ? 1.007 -27.875 -10.141 1 98.19 171 PHE B CA 1
ATOM 3411 C C . PHE B 1 171 ? -0.506 -28.016 -10.023 1 98.19 171 PHE B C 1
ATOM 3413 O O . PHE B 1 171 ? -1.254 -27.328 -10.719 1 98.19 171 PHE B O 1
ATOM 3420 N N . GLU B 1 172 ? -0.947 -28.844 -9.133 1 96.38 172 GLU B N 1
ATOM 3421 C CA . GLU B 1 172 ? -2.377 -28.969 -8.859 1 96.38 172 GLU B CA 1
ATOM 3422 C C . GLU B 1 172 ? -2.938 -27.672 -8.281 1 96.38 172 GLU B C 1
ATOM 3424 O O . GLU B 1 172 ? -4.031 -27.25 -8.648 1 96.38 172 GLU B O 1
ATOM 3429 N N . ASP B 1 173 ? -2.178 -27.125 -7.359 1 96.06 173 ASP B N 1
ATOM 3430 C CA . ASP B 1 173 ? -2.604 -25.844 -6.805 1 96.06 173 ASP B CA 1
ATOM 3431 C C . ASP B 1 173 ? -2.693 -24.766 -7.895 1 96.06 173 ASP B C 1
ATOM 3433 O O . ASP B 1 173 ? -3.631 -23.969 -7.91 1 96.06 173 ASP B O 1
ATOM 3437 N N . TYR B 1 174 ? -1.712 -24.766 -8.734 1 97.06 174 TYR B N 1
ATOM 3438 C CA . TYR B 1 174 ? -1.642 -23.781 -9.805 1 97.06 174 TYR B CA 1
ATOM 3439 C C . TYR B 1 174 ? -2.867 -23.875 -10.703 1 97.06 174 TYR B C 1
ATOM 3441 O O . TYR B 1 174 ? -3.5 -22.859 -11 1 97.06 174 TYR B O 1
ATOM 3449 N N . VAL B 1 175 ? -3.258 -25 -11.062 1 95.12 175 VAL B N 1
ATOM 3450 C CA . VAL B 1 175 ? -4.332 -25.141 -12.047 1 95.12 175 VAL B CA 1
ATOM 3451 C C . VAL B 1 175 ? -5.684 -25 -11.352 1 95.12 175 VAL B C 1
ATOM 3453 O O . VAL B 1 175 ? -6.715 -24.875 -12.016 1 95.12 175 VAL B O 1
ATOM 3456 N N . LEU B 1 176 ? -5.727 -25.031 -10.023 1 91.62 176 LEU B N 1
ATOM 3457 C CA . LEU B 1 176 ? -6.949 -24.75 -9.281 1 91.62 176 LEU B CA 1
ATOM 3458 C C . LEU B 1 176 ? -7.52 -23.391 -9.656 1 91.62 176 LEU B C 1
ATOM 3460 O O . LEU B 1 176 ? -8.711 -23.125 -9.453 1 91.62 176 LEU B O 1
ATOM 3464 N N . THR B 1 177 ? -6.637 -22.516 -10.172 1 91.5 177 THR B N 1
ATOM 3465 C CA . THR B 1 177 ? -7.059 -21.219 -10.664 1 91.5 177 THR B CA 1
ATOM 3466 C C . THR B 1 177 ? -8.219 -21.344 -11.641 1 91.5 177 THR B C 1
ATOM 3468 O O . THR B 1 177 ? -9.133 -20.531 -11.648 1 91.5 177 THR B O 1
ATOM 3471 N N . ASN B 1 178 ? -8.25 -22.328 -12.438 1 89.38 178 ASN B N 1
ATOM 3472 C CA . ASN B 1 178 ? -9.297 -22.531 -13.438 1 89.38 178 ASN B CA 1
ATOM 3473 C C . ASN B 1 178 ? -10.656 -22.781 -12.789 1 89.38 178 ASN B C 1
ATOM 3475 O O . ASN B 1 178 ? -11.688 -22.453 -13.375 1 89.38 178 ASN B O 1
ATOM 3479 N N . GLU B 1 179 ? -10.641 -23.281 -11.641 1 83.56 179 GLU B N 1
ATOM 3480 C CA . GLU B 1 179 ? -11.883 -23.531 -10.922 1 83.56 179 GLU B CA 1
ATOM 3481 C C . GLU B 1 179 ? -12.391 -22.266 -10.234 1 83.56 179 GLU B C 1
ATOM 3483 O O . GLU B 1 179 ? -13.594 -22.094 -10.047 1 83.56 179 GLU B O 1
ATOM 3488 N N . THR B 1 180 ? -11.484 -21.422 -9.93 1 82.38 180 THR B N 1
ATOM 3489 C CA . THR B 1 180 ? -11.828 -20.234 -9.148 1 82.38 180 THR B CA 1
ATOM 3490 C C . THR B 1 180 ? -12.328 -19.125 -10.062 1 82.38 180 THR B C 1
ATOM 3492 O O . THR B 1 180 ? -13.117 -18.266 -9.633 1 82.38 180 THR B O 1
ATOM 3495 N N . ILE B 1 181 ? -11.875 -18.844 -11.234 1 77.56 181 ILE B N 1
ATOM 3496 C CA . ILE B 1 181 ? -12.172 -17.719 -12.117 1 77.56 181 ILE B CA 1
ATOM 3497 C C . ILE B 1 181 ? -13.422 -18.031 -12.945 1 77.56 181 ILE B C 1
ATOM 3499 O O . ILE B 1 181 ? -14.086 -17.109 -13.438 1 77.56 181 ILE B O 1
ATOM 3503 N N . ASN B 1 182 ? -14.172 -18.906 -12.766 1 77.25 182 ASN B N 1
ATOM 3504 C CA . ASN B 1 182 ? -15.297 -19.25 -13.625 1 77.25 182 ASN B CA 1
ATOM 3505 C C . ASN B 1 182 ? -15.07 -18.781 -15.062 1 77.25 182 ASN B C 1
ATOM 3507 O O . ASN B 1 182 ? -15.617 -17.766 -15.477 1 77.25 182 ASN B O 1
ATOM 3511 N N . ILE B 1 183 ? -14.414 -19.422 -15.875 1 80.5 183 ILE B N 1
ATOM 3512 C CA . ILE B 1 183 ? -13.938 -19.078 -17.219 1 80.5 183 ILE B CA 1
ATOM 3513 C C . ILE B 1 183 ? -15.133 -18.766 -18.125 1 80.5 183 ILE B C 1
ATOM 3515 O O . ILE B 1 183 ? -15.094 -17.828 -18.922 1 80.5 183 ILE B O 1
ATOM 3519 N N . GLU B 1 184 ? -16.156 -19.469 -17.969 1 78.75 184 GLU B N 1
ATOM 3520 C CA . GLU B 1 184 ? -17.344 -19.297 -18.797 1 78.75 184 GLU B CA 1
ATOM 3521 C C . GLU B 1 184 ? -17.953 -17.922 -18.625 1 78.75 184 GLU B C 1
ATOM 3523 O O . GLU B 1 184 ? -18.469 -17.328 -19.578 1 78.75 184 GLU B O 1
ATOM 3528 N N . GLU B 1 185 ? -17.781 -17.422 -17.5 1 78.94 185 GLU B N 1
ATOM 3529 C CA . GLU B 1 185 ? -18.359 -16.109 -17.203 1 78.94 185 GLU B CA 1
ATOM 3530 C C . GLU B 1 185 ? -17.422 -15 -17.656 1 78.94 185 GLU B C 1
ATOM 3532 O O . GLU B 1 185 ? -17.875 -13.93 -18.078 1 78.94 185 GLU B O 1
ATOM 3537 N N . ILE B 1 186 ? -16.172 -15.234 -17.641 1 80.69 186 ILE B N 1
ATOM 3538 C CA . ILE B 1 186 ? -15.188 -14.188 -17.875 1 80.69 186 ILE B CA 1
ATOM 3539 C C . ILE B 1 186 ? -14.914 -14.039 -19.359 1 80.69 186 ILE B C 1
ATOM 3541 O O . ILE B 1 186 ? -14.664 -12.93 -19.844 1 80.69 186 ILE B O 1
ATOM 3545 N N . LEU B 1 187 ? -15.078 -15.102 -20.078 1 84.12 187 LEU B N 1
ATOM 3546 C CA . LEU B 1 187 ? -14.672 -15.125 -21.469 1 84.12 187 LEU B CA 1
ATOM 3547 C C . LEU B 1 187 ? -15.438 -14.086 -22.281 1 84.12 187 LEU B C 1
ATOM 3549 O O . LEU B 1 187 ? -14.836 -13.289 -23 1 84.12 187 LEU B O 1
ATOM 3553 N N . PRO B 1 188 ? -16.766 -14.016 -22.156 1 84 188 PRO B N 1
ATOM 3554 C CA . PRO B 1 188 ? -17.484 -13.016 -22.938 1 84 188 PRO B CA 1
ATOM 3555 C C . PRO B 1 188 ? -17.125 -11.586 -22.547 1 84 188 PRO B C 1
ATOM 3557 O O . PRO B 1 188 ? -17.078 -10.703 -23.406 1 84 188 PRO B O 1
ATOM 3560 N N . LEU B 1 189 ? -16.859 -11.383 -21.344 1 80.44 189 LEU B N 1
ATOM 3561 C CA . LEU B 1 189 ? -16.5 -10.055 -20.859 1 80.44 189 LEU B CA 1
ATOM 3562 C C . LEU B 1 189 ? -15.117 -9.641 -21.359 1 80.44 189 LEU B C 1
ATOM 3564 O O . LEU B 1 189 ? -14.922 -8.492 -21.766 1 80.44 189 LEU B O 1
ATOM 3568 N N . ALA B 1 190 ? -14.273 -10.547 -21.25 1 81.5 190 ALA B N 1
ATOM 3569 C CA . ALA B 1 190 ? -12.922 -10.297 -21.75 1 81.5 190 ALA B CA 1
ATOM 3570 C C . ALA B 1 190 ? -12.93 -10.023 -23.25 1 81.5 190 ALA B C 1
ATOM 3572 O O . ALA B 1 190 ? -12.234 -9.125 -23.719 1 81.5 190 ALA B O 1
ATOM 3573 N N . ARG B 1 191 ? -13.695 -10.773 -23.891 1 84.69 191 ARG B N 1
ATOM 3574 C CA . ARG B 1 191 ? -13.828 -10.578 -25.344 1 84.69 191 ARG B CA 1
ATOM 3575 C C . ARG B 1 191 ? -14.312 -9.172 -25.656 1 84.69 191 ARG B C 1
ATOM 3577 O O . ARG B 1 191 ? -13.734 -8.484 -26.5 1 84.69 191 ARG B O 1
ATOM 3584 N N . GLU B 1 192 ? -15.312 -8.773 -25.031 1 83.94 192 GLU B N 1
ATOM 3585 C CA . GLU B 1 192 ? -15.875 -7.449 -25.25 1 83.94 192 GLU B CA 1
ATOM 3586 C C . GLU B 1 192 ? -14.844 -6.355 -24.969 1 83.94 192 GLU B C 1
ATOM 3588 O O . GLU B 1 192 ? -14.727 -5.398 -25.734 1 83.94 192 GLU B O 1
ATOM 3593 N N . LYS B 1 193 ? -14.148 -6.527 -23.938 1 77 193 LYS B N 1
ATOM 3594 C CA . LYS B 1 193 ? -13.148 -5.539 -23.547 1 77 193 LYS B CA 1
ATOM 3595 C C . LYS B 1 193 ? -12.023 -5.457 -24.562 1 77 193 LYS B C 1
ATOM 3597 O O . LYS B 1 193 ? -11.617 -4.367 -24.969 1 77 193 LYS B O 1
ATOM 3602 N N . TRP B 1 194 ? -11.562 -6.535 -24.906 1 77.56 194 TRP B N 1
ATOM 3603 C CA . TRP B 1 194 ? -10.43 -6.574 -25.828 1 77.56 194 TRP B CA 1
ATOM 3604 C C . TRP B 1 194 ? -10.844 -6.125 -27.219 1 77.56 194 TRP B C 1
ATOM 3606 O O . TRP B 1 194 ? -10.102 -5.414 -27.906 1 77.56 194 TRP B O 1
ATOM 3616 N N . GLU B 1 195 ? -11.992 -6.594 -27.562 1 80.62 195 GLU B N 1
ATOM 3617 C CA . GLU B 1 195 ? -12.484 -6.172 -28.875 1 80.62 195 GLU B CA 1
ATOM 3618 C C . GLU B 1 195 ? -12.688 -4.66 -28.922 1 80.62 195 GLU B C 1
ATOM 3620 O O . GLU B 1 195 ? -12.383 -4.02 -29.938 1 80.62 195 GLU B O 1
ATOM 3625 N N . SER B 1 196 ? -13.219 -4.156 -27.938 1 79.44 196 SER B N 1
ATOM 3626 C CA . SER B 1 196 ? -13.414 -2.715 -27.859 1 79.44 196 SER B CA 1
ATOM 3627 C C . SER B 1 196 ? -12.086 -1.969 -27.875 1 79.44 196 SER B C 1
ATOM 3629 O O . SER B 1 196 ? -11.953 -0.936 -28.531 1 79.44 196 SER B O 1
ATOM 3631 N N . ARG B 1 197 ? -11.18 -2.506 -27.203 1 73.31 197 ARG B N 1
ATOM 3632 C CA . ARG B 1 197 ? -9.875 -1.861 -27.062 1 73.31 197 ARG B CA 1
ATOM 3633 C C . ARG B 1 197 ? -9.078 -1.973 -28.359 1 73.31 197 ARG B C 1
ATOM 3635 O O . ARG B 1 197 ? -8.375 -1.033 -28.75 1 73.31 197 ARG B O 1
ATOM 3642 N N . LEU B 1 198 ? -9.188 -3.062 -28.984 1 74.44 198 LEU B N 1
ATOM 3643 C CA . LEU B 1 198 ? -8.312 -3.338 -30.125 1 74.44 198 LEU B CA 1
ATOM 3644 C C . LEU B 1 198 ? -9.039 -3.055 -31.438 1 74.44 198 LEU B C 1
ATOM 3646 O O . LEU B 1 198 ? -8.398 -2.934 -32.5 1 74.44 198 LEU B O 1
ATOM 3650 N N . GLY B 1 199 ? -10.305 -2.986 -31.391 1 75.56 199 GLY B N 1
ATOM 3651 C CA . GLY B 1 199 ? -11.078 -2.764 -32.594 1 75.56 199 GLY B CA 1
ATOM 3652 C C . GLY B 1 199 ? -11.094 -3.965 -33.531 1 75.56 199 GLY B C 1
ATOM 3653 O O . GLY B 1 199 ? -11.086 -3.812 -34.75 1 75.56 199 GLY B O 1
ATOM 3654 N N . LEU B 1 200 ? -10.922 -5.129 -32.969 1 76.56 200 LEU B N 1
ATOM 3655 C CA . LEU B 1 200 ? -10.906 -6.352 -33.75 1 76.56 200 LEU B CA 1
ATOM 3656 C C . LEU B 1 200 ? -11.781 -7.426 -33.125 1 76.56 200 LEU B C 1
ATOM 3658 O O . LEU B 1 200 ? -12.109 -7.344 -31.922 1 76.56 200 LEU B O 1
ATOM 3662 N N . VAL B 1 201 ? -12.227 -8.359 -34.031 1 77.69 201 VAL B N 1
ATOM 3663 C CA . VAL B 1 201 ? -12.961 -9.516 -33.531 1 77.69 201 VAL B CA 1
ATOM 3664 C C . VAL B 1 201 ? -11.984 -10.578 -33.031 1 77.69 201 VAL B C 1
ATOM 3666 O O . VAL B 1 201 ? -11.016 -10.914 -33.75 1 77.69 201 VAL B O 1
ATOM 3669 N N . ILE B 1 202 ? -12.195 -11.016 -31.844 1 79.88 202 ILE B N 1
ATOM 3670 C CA . ILE B 1 202 ? -11.32 -12.031 -31.266 1 79.88 202 ILE B CA 1
ATOM 3671 C C . ILE B 1 202 ? -12.117 -13.305 -30.984 1 79.88 202 ILE B C 1
ATOM 3673 O O . ILE B 1 202 ? -13.18 -13.258 -30.359 1 79.88 202 ILE B O 1
ATOM 3677 N N . GLU B 1 203 ? -11.609 -14.406 -31.516 1 83.12 203 GLU B N 1
ATOM 3678 C CA . GLU B 1 203 ? -12.242 -15.695 -31.25 1 83.12 203 GLU B CA 1
ATOM 3679 C C . GLU B 1 203 ? -11.922 -16.188 -29.844 1 83.12 203 GLU B C 1
ATOM 3681 O O . GLU B 1 203 ? -10.836 -15.914 -29.328 1 83.12 203 GLU B O 1
ATOM 3686 N N . ASP B 1 204 ? -12.797 -17 -29.328 1 84.81 204 ASP B N 1
ATOM 3687 C CA . ASP B 1 204 ? -12.625 -17.547 -27.984 1 84.81 204 ASP B CA 1
ATOM 3688 C C . ASP B 1 204 ? -11.336 -18.344 -27.875 1 84.81 204 ASP B C 1
ATOM 3690 O O . ASP B 1 204 ? -10.672 -18.328 -26.844 1 84.81 204 ASP B O 1
ATOM 3694 N N . GLU B 1 205 ? -11.062 -18.984 -28.891 1 85.19 205 GLU B N 1
ATOM 3695 C CA . GLU B 1 205 ? -9.875 -19.828 -28.891 1 85.19 205 GLU B CA 1
ATOM 3696 C C . GLU B 1 205 ? -8.602 -19.016 -28.703 1 85.19 205 GLU B C 1
ATOM 3698 O O . GLU B 1 205 ? -7.629 -19.484 -28.109 1 85.19 205 GLU B O 1
ATOM 3703 N N . ALA B 1 206 ? -8.688 -17.844 -29.156 1 85.88 206 ALA B N 1
ATOM 3704 C CA . ALA B 1 206 ? -7.531 -16.953 -29.047 1 85.88 206 ALA B CA 1
ATOM 3705 C C . ALA B 1 206 ? -7.492 -16.266 -27.672 1 85.88 206 ALA B C 1
ATOM 3707 O O . ALA B 1 206 ? -6.438 -15.797 -27.234 1 85.88 206 ALA B O 1
ATOM 3708 N N . LEU B 1 207 ? -8.594 -16.297 -27.047 1 86.5 207 LEU B N 1
ATOM 3709 C CA . LEU B 1 207 ? -8.695 -15.594 -25.766 1 86.5 207 LEU B CA 1
ATOM 3710 C C . LEU B 1 207 ? -8.43 -16.547 -24.609 1 86.5 207 LEU B C 1
ATOM 3712 O O . LEU B 1 207 ? -7.898 -16.141 -23.562 1 86.5 207 LEU B O 1
ATOM 3716 N N . TYR B 1 208 ? -8.742 -17.75 -24.812 1 87.88 208 TYR B N 1
ATOM 3717 C CA . TYR B 1 208 ? -8.734 -18.75 -23.75 1 87.88 208 TYR B CA 1
ATOM 3718 C C . TYR B 1 208 ? -7.348 -18.875 -23.125 1 87.88 208 TYR B C 1
ATOM 3720 O O . TYR B 1 208 ? -7.215 -18.906 -21.891 1 87.88 208 TYR B O 1
ATOM 3728 N N . PRO B 1 209 ? -6.281 -18.875 -23.922 1 88.69 209 PRO B N 1
ATOM 3729 C CA . PRO B 1 209 ? -4.945 -19.016 -23.344 1 88.69 209 PRO B CA 1
ATOM 3730 C C . PRO B 1 209 ? -4.59 -17.875 -22.391 1 88.69 209 PRO B C 1
ATOM 3732 O O . PRO B 1 209 ? -3.781 -18.062 -21.469 1 88.69 209 PRO B O 1
ATOM 3735 N N . PHE B 1 210 ? -5.242 -16.797 -22.547 1 88.31 210 PHE B N 1
ATOM 3736 C CA . PHE B 1 210 ? -4.941 -15.633 -21.719 1 88.31 210 PHE B CA 1
ATOM 3737 C C . PHE B 1 210 ? -5.793 -15.641 -20.453 1 88.31 210 PHE B C 1
ATOM 3739 O O . PHE B 1 210 ? -5.492 -14.93 -19.484 1 88.31 210 PHE B O 1
ATOM 3746 N N . ILE B 1 211 ? -6.789 -16.406 -20.484 1 89 211 ILE B N 1
ATOM 3747 C CA . ILE B 1 211 ? -7.746 -16.359 -19.375 1 89 211 ILE B CA 1
ATOM 3748 C C . ILE B 1 211 ? -7.516 -17.562 -18.453 1 89 211 ILE B C 1
ATOM 3750 O O . ILE B 1 211 ? -7.527 -17.422 -17.234 1 89 211 ILE B O 1
ATOM 3754 N N . ALA B 1 212 ? -7.309 -18.656 -19.031 1 91.06 212 ALA B N 1
ATOM 3755 C CA . ALA B 1 212 ? -7.102 -19.891 -18.266 1 91.06 212 ALA B CA 1
ATOM 3756 C C . ALA B 1 212 ? -5.621 -20.109 -17.969 1 91.06 212 ALA B C 1
ATOM 3758 O O . ALA B 1 212 ? -4.762 -19.391 -18.5 1 91.06 212 ALA B O 1
ATOM 3759 N N . VAL B 1 213 ? -5.398 -21.047 -17.094 1 94.25 213 VAL B N 1
ATOM 3760 C CA . VAL B 1 213 ? -4.023 -21.5 -16.891 1 94.25 213 VAL B CA 1
ATOM 3761 C C . VAL B 1 213 ? -3.871 -22.938 -17.344 1 94.25 213 VAL B C 1
ATOM 3763 O O . VAL B 1 213 ? -4.828 -23.719 -17.312 1 94.25 213 VAL B O 1
ATOM 3766 N N . ARG B 1 214 ? -2.734 -23.203 -17.844 1 95.44 214 ARG B N 1
ATOM 3767 C CA . ARG B 1 214 ? -2.361 -24.547 -18.281 1 95.44 214 ARG B CA 1
ATOM 3768 C C . ARG B 1 214 ? -1.088 -25.016 -17.578 1 95.44 214 ARG B C 1
ATOM 3770 O O . ARG B 1 214 ? -0.167 -24.234 -17.359 1 95.44 214 ARG B O 1
ATOM 3777 N N . THR B 1 215 ? -1.082 -26.281 -17.266 1 97.38 215 THR B N 1
ATOM 3778 C CA . THR B 1 215 ? 0.078 -26.875 -16.609 1 97.38 215 THR B CA 1
ATOM 3779 C C . THR B 1 215 ? 1.358 -26.547 -17.375 1 97.38 215 THR B C 1
ATOM 3781 O O . THR B 1 215 ? 2.408 -26.328 -16.766 1 97.38 215 THR B O 1
ATOM 3784 N N . GLU B 1 216 ? 1.25 -26.516 -18.672 1 97.75 216 GLU B N 1
ATOM 3785 C CA . GLU B 1 216 ? 2.404 -26.297 -19.531 1 97.75 216 GLU B CA 1
ATOM 3786 C C . GLU B 1 216 ? 3.035 -24.922 -19.266 1 97.75 216 GLU B C 1
ATOM 3788 O O . GLU B 1 216 ? 4.242 -24.75 -19.438 1 97.75 216 GLU B O 1
ATOM 3793 N N . TYR B 1 217 ? 2.242 -24.047 -18.891 1 97.75 217 TYR B N 1
ATOM 3794 C CA . TYR B 1 217 ? 2.766 -22.703 -18.625 1 97.75 217 TYR B CA 1
ATOM 3795 C C . TYR B 1 217 ? 3.732 -22.719 -17.453 1 97.75 217 TYR B C 1
ATOM 3797 O O . TYR B 1 217 ? 4.895 -22.328 -17.594 1 97.75 217 TYR B O 1
ATOM 3805 N N . LEU B 1 218 ? 3.297 -23.203 -16.375 1 98.44 218 LEU B N 1
ATOM 3806 C CA . LEU B 1 218 ? 4.164 -23.266 -15.203 1 98.44 218 LEU B CA 1
ATOM 3807 C C . LEU B 1 218 ? 5.355 -24.172 -15.461 1 98.44 218 LEU B C 1
ATOM 3809 O O . LEU B 1 218 ? 6.465 -23.906 -14.992 1 98.44 218 LEU B O 1
ATOM 3813 N N . GLN B 1 219 ? 5.098 -25.266 -16.172 1 98.56 219 GLN B N 1
ATOM 3814 C CA . GLN B 1 219 ? 6.18 -26.172 -16.5 1 98.56 219 GLN B CA 1
ATOM 3815 C C . GLN B 1 219 ? 7.281 -25.453 -17.281 1 98.56 219 GLN B C 1
ATOM 3817 O O . GLN B 1 219 ? 8.469 -25.734 -17.078 1 98.56 219 GLN B O 1
ATOM 3822 N N . CYS B 1 220 ? 6.879 -24.609 -18.141 1 97.94 220 CYS B N 1
ATOM 3823 C CA . CYS B 1 220 ? 7.84 -23.844 -18.922 1 97.94 220 CYS B CA 1
ATOM 3824 C C . CYS B 1 220 ? 8.734 -23 -18.016 1 97.94 220 CYS B C 1
ATOM 3826 O O . CYS B 1 220 ? 9.953 -23.016 -18.172 1 97.94 220 CYS B O 1
ATOM 3828 N N . ALA B 1 221 ? 8.156 -22.312 -17.125 1 98.38 221 ALA B N 1
ATOM 3829 C CA . ALA B 1 221 ? 8.93 -21.516 -16.172 1 98.38 221 ALA B CA 1
ATOM 3830 C C . ALA B 1 221 ? 9.836 -22.406 -15.328 1 98.38 221 ALA B C 1
ATOM 3832 O O . ALA B 1 221 ? 11.008 -22.078 -15.102 1 98.38 221 ALA B O 1
ATOM 3833 N N . TRP B 1 222 ? 9.273 -23.516 -14.883 1 98.44 222 TRP B N 1
ATOM 3834 C CA . TRP B 1 222 ? 9.984 -24.469 -14.031 1 98.44 222 TRP B CA 1
ATOM 3835 C C . TRP B 1 222 ? 11.219 -25.016 -14.734 1 98.44 222 TRP B C 1
ATOM 3837 O O . TRP B 1 222 ? 12.312 -25.031 -14.156 1 98.44 222 TRP B O 1
ATOM 3847 N N . ASP B 1 223 ? 11.031 -25.375 -15.938 1 98.38 223 ASP B N 1
ATOM 3848 C CA . ASP B 1 223 ? 12.125 -25.922 -16.719 1 98.38 223 ASP B CA 1
ATOM 3849 C C . ASP B 1 223 ? 13.211 -24.875 -16.969 1 98.38 223 ASP B C 1
ATOM 3851 O O . ASP B 1 223 ? 14.406 -25.188 -16.906 1 98.38 223 ASP B O 1
ATOM 3855 N N . GLU B 1 224 ? 12.789 -23.719 -17.281 1 98.25 224 GLU B N 1
ATOM 3856 C CA . GLU B 1 224 ? 13.742 -22.656 -17.562 1 98.25 224 GLU B CA 1
ATOM 3857 C C . GLU B 1 224 ? 14.562 -22.328 -16.312 1 98.25 224 GLU B C 1
ATOM 3859 O O . GLU B 1 224 ? 15.781 -22.125 -16.391 1 98.25 224 GLU B O 1
ATOM 3864 N N . ILE B 1 225 ? 13.945 -22.281 -15.188 1 98.44 225 ILE B N 1
ATOM 3865 C CA . ILE B 1 225 ? 14.625 -22.016 -13.93 1 98.44 225 ILE B CA 1
ATOM 3866 C C . ILE B 1 225 ? 15.664 -23.109 -13.656 1 98.44 225 ILE B C 1
ATOM 3868 O O . ILE B 1 225 ? 16.812 -22.812 -13.328 1 98.44 225 ILE B O 1
ATOM 3872 N N . LYS B 1 226 ? 15.242 -24.359 -13.773 1 98.06 226 LYS B N 1
ATOM 3873 C CA . LYS B 1 226 ? 16.141 -25.469 -13.523 1 98.06 226 LYS B CA 1
ATOM 3874 C C . LYS B 1 226 ? 17.297 -25.484 -14.516 1 98.06 226 LYS B C 1
ATOM 3876 O O . LYS B 1 226 ? 18.438 -25.812 -14.148 1 98.06 226 LYS B O 1
ATOM 3881 N N . SER B 1 227 ? 17 -25.125 -15.711 1 98.19 227 SER B N 1
ATOM 3882 C CA . SER B 1 227 ? 18.047 -25.062 -16.734 1 98.19 227 SER B CA 1
ATOM 3883 C C . SER B 1 227 ? 19.094 -24.016 -16.375 1 98.19 227 SER B C 1
ATOM 3885 O O . SER B 1 227 ? 20.297 -24.266 -16.531 1 98.19 227 SER B O 1
ATOM 3887 N N . LYS B 1 228 ? 18.734 -22.891 -15.844 1 97.94 228 LYS B N 1
ATOM 3888 C CA . LYS B 1 228 ? 19.641 -21.766 -15.617 1 97.94 228 LYS B CA 1
ATOM 3889 C C . LYS B 1 228 ? 20.312 -21.875 -14.25 1 97.94 228 LYS B C 1
ATOM 3891 O O . LYS B 1 228 ? 21.453 -21.469 -14.086 1 97.94 228 LYS B O 1
ATOM 3896 N N . HIS B 1 229 ? 19.516 -22.391 -13.312 1 98 229 HIS B N 1
ATOM 3897 C CA . HIS B 1 229 ? 20.016 -22.297 -11.945 1 98 229 HIS B CA 1
ATOM 3898 C C . HIS B 1 229 ? 20.203 -23.688 -11.336 1 98 229 HIS B C 1
ATOM 3900 O O . HIS B 1 229 ? 20.766 -23.812 -10.242 1 98 229 HIS B O 1
ATOM 3906 N N . GLY B 1 230 ? 19.656 -24.688 -11.953 1 97.94 230 GLY B N 1
ATOM 3907 C CA . GLY B 1 230 ? 19.781 -26.047 -11.461 1 97.94 230 GLY B CA 1
ATOM 3908 C C . GLY B 1 230 ? 18.594 -26.5 -10.625 1 97.94 230 GLY B C 1
ATOM 3909 O O . GLY B 1 230 ? 18.188 -27.656 -10.688 1 97.94 230 GLY B O 1
ATOM 3910 N N . SER B 1 231 ? 18.062 -25.578 -9.805 1 98 231 SER B N 1
ATOM 3911 C CA . SER B 1 231 ? 16.906 -25.891 -8.961 1 98 231 SER B CA 1
ATOM 3912 C C . SER B 1 231 ? 16.125 -24.641 -8.594 1 98 231 SER B C 1
ATOM 3914 O O . SER B 1 231 ? 16.625 -23.516 -8.758 1 98 231 SER B O 1
ATOM 3916 N N . ILE B 1 232 ? 14.977 -24.922 -8.078 1 98.06 232 ILE B N 1
ATOM 3917 C CA . ILE B 1 232 ? 14.164 -23.797 -7.602 1 98.06 232 ILE B CA 1
ATOM 3918 C C . ILE B 1 232 ? 14.836 -23.156 -6.391 1 98.06 232 ILE B C 1
ATOM 3920 O O . ILE B 1 232 ? 14.828 -21.938 -6.25 1 98.06 232 ILE B O 1
ATOM 3924 N N . LEU B 1 233 ? 15.383 -23.969 -5.562 1 97.62 233 LEU B N 1
ATOM 3925 C CA . LEU B 1 233 ? 16.094 -23.484 -4.387 1 97.62 233 LEU B CA 1
ATOM 3926 C C . LEU B 1 233 ? 17.266 -22.578 -4.789 1 97.62 233 LEU B C 1
ATOM 3928 O O . LEU B 1 233 ? 17.469 -21.516 -4.188 1 97.62 233 LEU B O 1
ATOM 3932 N N . ALA B 1 234 ? 18.016 -22.953 -5.777 1 98.25 234 ALA B N 1
ATOM 3933 C CA . ALA B 1 234 ? 19.141 -22.156 -6.25 1 98.25 234 ALA B CA 1
ATOM 3934 C C . ALA B 1 234 ? 18.672 -20.844 -6.855 1 98.25 234 ALA B C 1
ATOM 3936 O O . ALA B 1 234 ? 19.297 -19.797 -6.645 1 98.25 234 ALA B O 1
ATOM 3937 N N . TYR B 1 235 ? 17.641 -20.953 -7.602 1 98.5 235 TYR B N 1
ATOM 3938 C CA . TYR B 1 235 ? 17.031 -19.75 -8.148 1 98.5 235 TYR B CA 1
ATOM 3939 C C . TYR B 1 235 ? 16.641 -18.781 -7.039 1 98.5 235 TYR B C 1
ATOM 3941 O O . TYR B 1 235 ? 16.922 -17.578 -7.117 1 98.5 235 TYR B O 1
ATOM 3949 N N . ALA B 1 236 ? 15.938 -19.312 -5.965 1 98.69 236 ALA B N 1
ATOM 3950 C CA . ALA B 1 236 ? 15.5 -18.484 -4.84 1 98.69 236 ALA B CA 1
ATOM 3951 C C . ALA B 1 236 ? 16.688 -17.828 -4.145 1 98.69 236 ALA B C 1
ATOM 3953 O O . ALA B 1 236 ? 16.609 -16.672 -3.744 1 98.69 236 ALA B O 1
ATOM 3954 N N . ASN B 1 237 ? 17.734 -18.531 -4.047 1 98.19 237 ASN B N 1
ATOM 3955 C CA . ASN B 1 237 ? 18.938 -17.984 -3.418 1 98.19 237 ASN B CA 1
ATOM 3956 C C . ASN B 1 237 ? 19.609 -16.953 -4.309 1 98.19 237 ASN B C 1
ATOM 3958 O O . ASN B 1 237 ? 19.875 -15.828 -3.879 1 98.19 237 ASN B O 1
ATOM 3962 N N . ASP B 1 238 ? 19.797 -17.281 -5.59 1 97.88 238 ASP B N 1
ATOM 3963 C CA . ASP B 1 238 ? 20.594 -16.484 -6.52 1 97.88 238 ASP B CA 1
ATOM 3964 C C . ASP B 1 238 ? 19.859 -15.219 -6.934 1 97.88 238 ASP B C 1
ATOM 3966 O O . ASP B 1 238 ? 20.469 -14.164 -7.102 1 97.88 238 ASP B O 1
ATOM 3970 N N . VAL B 1 239 ? 18.625 -15.383 -7.109 1 98.38 239 VAL B N 1
ATOM 3971 C CA . VAL B 1 239 ? 17.859 -14.32 -7.766 1 98.38 239 VAL B CA 1
ATOM 3972 C C . VAL B 1 239 ? 16.984 -13.602 -6.738 1 98.38 239 VAL B C 1
ATOM 3974 O O . VAL B 1 239 ? 16.984 -12.367 -6.676 1 98.38 239 VAL B O 1
ATOM 3977 N N . LEU B 1 240 ? 16.359 -14.344 -5.844 1 98.5 240 LEU B N 1
ATOM 3978 C CA . LEU B 1 240 ? 15.391 -13.75 -4.934 1 98.5 240 LEU B CA 1
ATOM 3979 C C . LEU B 1 240 ? 16.016 -13.477 -3.568 1 98.5 240 LEU B C 1
ATOM 3981 O O . LEU B 1 240 ? 15.352 -12.977 -2.662 1 98.5 240 LEU B O 1
ATOM 3985 N N . LYS B 1 241 ? 17.219 -13.82 -3.375 1 97.88 241 LYS B N 1
ATOM 3986 C CA . LYS B 1 241 ? 18 -13.562 -2.166 1 97.88 241 LYS B CA 1
ATOM 3987 C C . LYS B 1 241 ? 17.375 -14.258 -0.956 1 97.88 241 LYS B C 1
ATOM 3989 O O . LYS B 1 241 ? 17.312 -13.68 0.129 1 97.88 241 LYS B O 1
ATOM 3994 N N . VAL B 1 242 ? 16.953 -15.438 -1.182 1 98.31 242 VAL B N 1
ATOM 3995 C CA . VAL B 1 242 ? 16.469 -16.281 -0.103 1 98.31 242 VAL B CA 1
ATOM 3996 C C . VAL B 1 242 ? 17.531 -17.312 0.271 1 98.31 242 VAL B C 1
ATOM 3998 O O . VAL B 1 242 ? 17.656 -18.359 -0.371 1 98.31 242 VAL B O 1
ATOM 4001 N N . ASP B 1 243 ? 18.188 -17.031 1.285 1 97.06 243 ASP B N 1
ATOM 4002 C CA . ASP B 1 243 ? 19.266 -17.938 1.693 1 97.06 243 ASP B CA 1
ATOM 4003 C C . ASP B 1 243 ? 18.75 -19.016 2.631 1 97.06 243 ASP B C 1
ATOM 4005 O O . ASP B 1 243 ? 17.547 -19.078 2.918 1 97.06 243 ASP B O 1
ATOM 4009 N N . ASP B 1 244 ? 19.688 -19.875 3.113 1 96.5 244 ASP B N 1
ATOM 4010 C CA . ASP B 1 244 ? 19.312 -21.047 3.914 1 96.5 244 ASP B CA 1
ATOM 4011 C C . ASP B 1 244 ? 18.688 -20.609 5.242 1 96.5 244 ASP B C 1
ATOM 4013 O O . ASP B 1 244 ? 17.766 -21.25 5.738 1 96.5 244 ASP B O 1
ATOM 4017 N N . GLN B 1 245 ? 19.25 -19.562 5.758 1 96.94 245 GLN B N 1
ATOM 4018 C CA . GLN B 1 245 ? 18.719 -19.078 7.031 1 96.94 245 GLN B CA 1
ATOM 4019 C C . GLN B 1 245 ? 17.281 -18.594 6.891 1 96.94 245 GLN B C 1
ATOM 4021 O O . GLN B 1 245 ? 16.438 -18.859 7.754 1 96.94 245 GLN B O 1
ATOM 4026 N N . LYS B 1 246 ? 17.0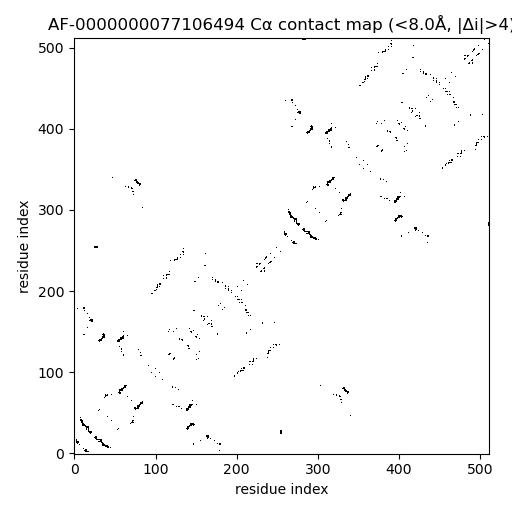78 -17.922 5.883 1 97.38 246 LYS B N 1
ATOM 4027 C CA . LYS B 1 246 ? 15.719 -17.453 5.625 1 97.38 246 LYS B CA 1
ATOM 4028 C C . LYS B 1 246 ? 14.766 -18.609 5.363 1 97.38 246 LYS B C 1
ATOM 4030 O O . LYS B 1 246 ? 13.617 -18.594 5.797 1 97.38 246 LYS B O 1
ATOM 4035 N N . ILE B 1 247 ? 15.164 -19.562 4.641 1 97.06 247 ILE B N 1
ATOM 4036 C CA . ILE B 1 247 ? 14.336 -20.734 4.359 1 97.06 247 ILE B CA 1
ATOM 4037 C C . ILE B 1 247 ? 13.961 -21.422 5.668 1 97.06 247 ILE B C 1
ATOM 4039 O O . ILE B 1 247 ? 12.805 -21.828 5.859 1 97.06 247 ILE B O 1
ATOM 4043 N N . GLU B 1 248 ? 14.883 -21.578 6.523 1 96.5 248 GLU B N 1
ATOM 4044 C CA . GLU B 1 248 ? 14.602 -22.203 7.812 1 96.5 248 GLU B CA 1
ATOM 4045 C C . GLU B 1 248 ? 13.586 -21.391 8.609 1 96.5 248 GLU B C 1
ATOM 4047 O O . GLU B 1 248 ? 12.711 -21.953 9.273 1 96.5 248 GLU B O 1
ATOM 4052 N N . ARG B 1 249 ? 13.742 -20.109 8.562 1 97.06 249 ARG B N 1
ATOM 4053 C CA . ARG B 1 249 ? 12.781 -19.234 9.234 1 97.06 249 ARG B CA 1
ATOM 4054 C C . ARG B 1 249 ? 11.383 -19.406 8.641 1 97.06 249 ARG B C 1
ATOM 4056 O O . ARG B 1 249 ? 10.391 -19.453 9.375 1 97.06 249 ARG B O 1
ATOM 4063 N N . LEU B 1 250 ? 11.328 -19.469 7.371 1 97.94 250 LEU B N 1
ATOM 4064 C CA . LEU B 1 250 ? 10.047 -19.672 6.691 1 97.94 250 LEU B CA 1
ATOM 4065 C C . LEU B 1 250 ? 9.406 -20.984 7.113 1 97.94 250 LEU B C 1
ATOM 4067 O O . LEU B 1 250 ? 8.219 -21.031 7.438 1 97.94 250 LEU B O 1
ATOM 4071 N N . LYS B 1 251 ? 10.195 -22.016 7.09 1 97.44 251 LYS B N 1
ATOM 4072 C CA . LYS B 1 251 ? 9.672 -23.328 7.457 1 97.44 251 LYS B CA 1
ATOM 4073 C C . LYS B 1 251 ? 9.203 -23.344 8.914 1 97.44 251 LYS B C 1
ATOM 4075 O O . LYS B 1 251 ? 8.172 -23.938 9.227 1 97.44 251 LYS B O 1
ATOM 4080 N N . SER B 1 252 ? 9.969 -22.719 9.781 1 96.56 252 SER B N 1
ATOM 4081 C CA . SER B 1 252 ? 9.602 -22.656 11.195 1 96.56 252 SER B CA 1
ATOM 4082 C C . SER B 1 252 ? 8.281 -21.922 11.398 1 96.56 252 SER B C 1
ATOM 4084 O O . SER B 1 252 ? 7.48 -22.297 12.25 1 96.56 252 SER B O 1
ATOM 4086 N N . LYS B 1 253 ? 8.07 -20.984 10.602 1 96.81 253 LYS B N 1
ATOM 4087 C CA . LYS B 1 253 ? 6.891 -20.141 10.75 1 96.81 253 LYS B CA 1
ATOM 4088 C C . LYS B 1 253 ? 5.688 -20.734 10.031 1 96.81 253 LYS B C 1
ATOM 4090 O O . LYS B 1 253 ? 4.551 -20.594 10.484 1 96.81 253 LYS B O 1
ATOM 4095 N N . LEU B 1 254 ? 5.895 -21.422 8.922 1 97.88 254 LEU B N 1
ATOM 4096 C CA . LEU B 1 254 ? 4.797 -21.719 8.008 1 97.88 254 LEU B CA 1
ATOM 4097 C C . LEU B 1 254 ? 4.469 -23.203 8.008 1 97.88 254 LEU B C 1
ATOM 4099 O O . LEU B 1 254 ? 3.494 -23.625 7.379 1 97.88 254 LEU B O 1
ATOM 4103 N N . LEU B 1 255 ? 5.305 -23.969 8.68 1 97.31 255 LEU B N 1
ATOM 4104 C CA . LEU B 1 255 ? 5.031 -25.406 8.742 1 97.31 255 LEU B CA 1
ATOM 4105 C C . LEU B 1 255 ? 4.648 -25.812 10.156 1 97.31 255 LEU B C 1
ATOM 4107 O O . LEU B 1 255 ? 5.188 -25.297 11.133 1 97.31 255 LEU B O 1
ATOM 4111 N N . ASP B 1 256 ? 3.775 -26.734 10.188 1 94.38 256 ASP B N 1
ATOM 4112 C CA . ASP B 1 256 ? 3.432 -27.391 11.445 1 94.38 256 ASP B CA 1
ATOM 4113 C C . ASP B 1 256 ? 4.434 -28.484 11.781 1 94.38 256 ASP B C 1
ATOM 4115 O O . ASP B 1 256 ? 4.945 -29.172 10.883 1 94.38 256 ASP B O 1
#

Radius of gyration: 24.84 Å; Cα contacts (8 Å, |Δi|>4): 889; chains: 2; bounding box: 52×65×65 Å

InterPro domains:
  IPR026893 Tyrosine/serine-protein phosphatase IphP-type [PF13350] (7-255)
  IPR029021 Protein-tyrosine phosphatase-like [G3DSA:3.90.190.10] (8-256)
  IPR029021 Protein-tyrosine phosphatase-like [SSF52799] (10-255)